Protein AF-0000000078963665 (afdb_homodimer)

Organism: Drosophila grimshawi (NCBI:txid7222)

Sequence (602 aa):
MTLGHDATGYVDRVGSSVHHLHVGDRVVMESALSCGICDYCKRGLYNICADLIYNGFLASYQTHPADLCHRLPDSIGMDEGTLAQTLAMGCQACFKADISPTSNVLIIGTTPTAVSAAMCAMAIGAKKVTIAGTMESALEMIDRELGYHTIHYDANALFGEVLEAVYCKFQEWPNCAINCAITPMTMNLAVMALQPCSVCVLAECESECASFNALDILMKNIRLVPSFRSANMYPTALQLMKSGRAPMHKFIGQVFAWGNVEEAFQCALHESNVGLRKVIVNGKSSNIGLQARKRSHRFQDMTLGHDATGYVDRVGSSVHHLHVGDRVVMESALSCGICDYCKRGLYNICADLIYNGFLASYQTHPADLCHRLPDSIGMDEGTLAQTLAMGCQACFKADISPTSNVLIIGTTPTAVSAAMCAMAIGAKKVTIAGTMESALEMIDRELGYHTIHYDANALFGEVLEAVYCKFQEWPNCAINCAITPMTMNLAVMALQPCSVCVLAECESECASFNALDILMKNIRLVPSFRSANMYPTALQLMKSGRAPMHKFIGQVFAWGNVEEAFQCALHESNVGLRKVIVNGKSSNIGLQARKRSHRFQD

pLDDT: mean 87.05, std 15.95, range [20.86, 98.88]

Solvent-accessible surface area (backbone atoms only — not comparable to full-atom values): 31226 Å² total; per-residue (Å²): 125,58,62,50,74,48,42,50,35,31,30,62,39,68,31,93,84,49,79,92,66,53,71,66,39,46,28,30,44,62,39,68,40,48,70,66,70,49,73,42,29,68,70,58,38,37,54,66,34,90,63,54,42,75,60,46,56,80,48,52,63,42,78,42,45,46,92,43,44,40,75,53,55,90,88,52,51,63,76,44,43,33,49,33,60,45,30,10,35,8,38,42,38,34,60,75,56,62,69,36,56,82,29,27,35,41,29,33,29,73,35,50,45,31,53,25,24,49,34,42,38,54,65,69,38,32,62,41,62,36,37,29,33,59,55,58,71,46,48,50,48,43,32,71,76,68,66,49,48,66,43,79,45,57,91,81,50,56,67,69,58,55,51,48,51,51,32,66,72,63,74,42,62,28,49,31,30,39,32,36,38,30,26,42,67,49,42,39,47,50,60,71,46,36,37,68,66,19,41,35,24,41,54,34,68,72,34,56,59,28,33,37,54,40,57,58,36,28,72,32,31,38,31,38,36,42,34,49,67,52,53,92,25,54,68,58,27,50,49,34,41,72,74,56,57,35,67,56,62,78,36,56,46,57,74,30,50,48,92,37,48,66,59,43,51,53,45,41,62,57,38,62,75,62,49,56,45,47,66,42,68,49,56,68,78,28,33,26,33,30,34,62,73,72,68,79,64,78,71,68,124,126,59,61,50,73,49,43,48,35,31,31,61,39,66,32,92,86,48,78,91,65,52,69,64,40,45,28,30,44,60,38,68,40,47,70,68,70,48,74,42,30,69,70,58,38,37,52,64,33,91,63,54,42,76,58,46,56,81,46,53,64,44,78,41,43,46,91,44,46,40,75,53,55,88,90,52,50,64,76,45,42,34,47,34,60,45,32,9,35,8,38,42,37,34,59,74,56,62,69,36,56,82,29,28,36,40,30,33,28,74,36,51,45,30,53,24,23,50,34,41,38,54,64,68,39,33,63,42,62,35,37,30,31,59,56,58,71,46,47,50,47,44,30,72,77,68,65,49,50,67,44,78,45,58,92,80,51,57,68,70,57,53,52,46,52,50,32,65,74,63,75,43,61,27,50,30,31,40,33,34,40,31,27,41,66,50,42,38,47,50,60,70,44,34,38,68,64,19,41,37,25,40,54,33,70,72,35,56,59,27,32,39,52,41,58,58,35,29,71,31,32,38,30,39,37,42,33,49,66,50,51,90,26,52,69,58,27,50,49,33,41,72,72,56,58,35,65,57,64,79,35,55,45,60,74,30,52,48,93,38,48,67,58,42,51,52,45,42,62,57,38,64,76,63,50,55,46,45,66,42,67,48,57,67,78,29,34,27,34,30,33,63,71,73,69,78,62,77,70,67,126

Secondary structure (DSSP, 8-state):
--S-S-EEEEEEEE-TT--S--TT-EEEE-SEEP-SSSHHHHTT-GGG-TT-EE----SSEEEEEGGGEEEPPTTS-HHHHTTHHHHHHHHHHHHHTT--TT-E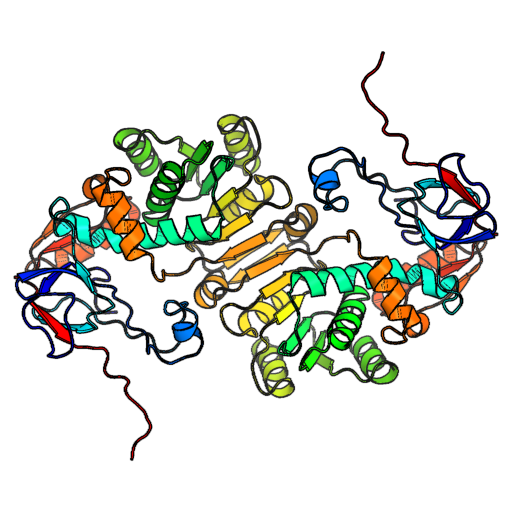EEEES-SHHHHHHHHHHHHHT-SEEEEEES-HHHHHHHHHHH--EEEE--TT--HHHHHHHHHHHHSS--SEEEESSB-HHHHHHHHHHSPTT-EEEE--BSSSEEEEEHHHHHHHT-EEEE--S-SS-HHHHHHHHHHTSS-GGGGEEEEEEGGGHHHHHHHHHHHHTT-SPEEEEE-S--EEEEE----------/--S-S-EEEEEEEE-TT--S--TT-EEEE-SEEP-SSSHHHHTT-GGG-TT-EE----SSEEEEEGGGEEEPPTTS-HHHHTTHHHHHHHHHHHHHTT--TT-EEEEES-SHHHHHHHHHHHHHT-SEEEEEES-HHHHHHHHHHH--EEEE--TT--HHHHHHHHHHHHSS--SEEEESSB-HHHHHHHHHHSPTT-EEEE--BSSSEEEEEHHHHHHHT-EEEE--S-SS-HHHHHHHHHHTSS-GGGGEEEEEEGGGHHHHHHHHHHHTTT-SPEEEEE-S--EEEEE----------

Nearest PDB structures (foldseek):
  1e3j-assembly1_A  TM=9.288E-01  e=1.063E-22  Bemisia argentifolii
  1pl6-assembly1_A  TM=9.009E-01  e=4.079E-22  Homo sapiens
  3qe3-assembly1_A  TM=8.975E-01  e=2.000E-21  Ovis aries
  3m6i-assembly1_A  TM=8.931E-01  e=2.170E-20  Neurospora crassa
  6ie0-assembly2_D  TM=8.343E-01  e=9.814E-18  Bacillus subtilis subsp. subtilis str. 168

Foldseek 3Di:
DQPQQKFKFFACAEDPPDDPDDGGFIKIFHFWDFLCPDPCNVVLNSLPHPPTDGDRLLDLEAEDAPVRIGGFDPVADRLLLRCLQLLLLLLQLCVQQVAALAFAEEEEDLALSSLSVQLNSVVRNHVAYEYEYAAPVAQVLCCVVPVHHYHHDHPPDDLVVSLVSCCVVVVAATQEYEYAEAAQSVVASRLVRHAAPGEYEDRHYNDPDYDYDPVSCVVSVYHYHYRDGHGPRSVVSSVCCVVVSDVSVSQADAEAESVCVVVQVVCCVVCVVPYSHHYHYDYDRSHYHHYHSPSPPVPPD/DQPQQKFKFFACAEDPPDDPDDGGFIKIFHFWDFLCPDPCNVVLNSVPHPPTDGDRLLDLEAEDAPVRIGGFDPVADRLLLRCLQLLLLLLQLCVQQVAALAFAEEEEDLALSSLSVQLNSVVRNHVAYEYEYAAPQAQVLCCVVPVHHYHHDHPPDDLVVSLVSCCVVVVAATQEYEYAEAAQSVVQSRLVRHAAPGEYEDRHYNDPDYDYDPVSCVVSVYHYHYRYGHGPRSVVSSVCCVVVSDVSVSQADAEAESVCVVVQVVCCVVCVVPYSHHYHYDYDRSHYHHYHSPSPPVPPD

Radius of gyration: 28.12 Å; Cα contacts (8 Å, |Δi|>4): 1357; chains: 2; bounding box: 80×81×65 Å

InterPro domains:
  IPR011032 GroES-like superfamily [SSF50129] (1-109)
  IPR013154 Alcohol dehydrogenase-like, N-terminal [PF08240] (1-74)
  IPR036291 NAD(P)-binding domain superfamily [SSF51735] (82-245)

Structure (mmCIF, N/CA/C/O backbone):
data_AF-0000000078963665-model_v1
#
loop_
_entity.id
_entity.type
_entity.pdbx_description
1 polymer GH17060
#
loop_
_atom_site.group_PDB
_atom_site.id
_atom_site.type_symbol
_atom_site.label_atom_id
_atom_site.label_alt_id
_atom_site.label_comp_id
_atom_site.label_asym_id
_atom_site.label_entity_id
_atom_site.label_seq_id
_atom_site.pdbx_PDB_ins_code
_atom_site.Cartn_x
_atom_site.Cartn_y
_atom_site.Cartn_z
_atom_site.occupancy
_atom_site.B_iso_or_equiv
_atom_site.auth_seq_id
_atom_site.auth_comp_id
_atom_site.auth_asym_id
_atom_site.auth_atom_id
_atom_site.pdbx_PDB_model_num
ATOM 1 N N . MET A 1 1 ? -19.516 23.797 3.137 1 29.23 1 MET A N 1
ATOM 2 C CA . MET A 1 1 ? -18.359 23.516 3.971 1 29.23 1 MET A CA 1
ATOM 3 C C . MET A 1 1 ? -18.062 24.672 4.918 1 29.23 1 MET A C 1
ATOM 5 O O . MET A 1 1 ? -18 25.828 4.492 1 29.23 1 MET A O 1
ATOM 9 N N . THR A 1 2 ? -18.719 24.641 6.004 1 37.62 2 THR A N 1
ATOM 10 C CA . THR A 1 2 ? -18.438 25.734 6.922 1 37.62 2 THR A CA 1
ATOM 11 C C . THR A 1 2 ? -16.938 26 7.008 1 37.62 2 THR A C 1
ATOM 13 O O . THR A 1 2 ? -16.141 25.078 7.152 1 37.62 2 THR A O 1
ATOM 16 N N . LEU A 1 3 ? -16.625 27.094 6.574 1 47.25 3 LEU A N 1
ATOM 17 C CA . LEU A 1 3 ? -15.273 27.672 6.535 1 47.25 3 LEU A CA 1
ATOM 18 C C . LEU A 1 3 ? -14.641 27.656 7.922 1 47.25 3 LEU A C 1
ATOM 20 O O . LEU A 1 3 ? -15.328 27.828 8.93 1 47.25 3 LEU A O 1
ATOM 24 N N . GLY A 1 4 ? -13.469 27.156 8.133 1 56.97 4 GLY A N 1
ATOM 25 C CA . GLY A 1 4 ? -12.68 27.078 9.359 1 56.97 4 GLY A CA 1
ATOM 26 C C . GLY A 1 4 ? -12.523 25.672 9.883 1 56.97 4 GLY A C 1
ATOM 27 O O . GLY A 1 4 ? -13.312 25.219 10.719 1 56.97 4 GLY A O 1
ATOM 28 N N . HIS A 1 5 ? -11.656 24.938 9.305 1 63.12 5 HIS A N 1
ATOM 29 C CA . HIS A 1 5 ? -11.547 23.516 9.594 1 63.12 5 HIS A CA 1
ATOM 30 C C . HIS A 1 5 ? -10.742 23.266 10.867 1 63.12 5 HIS A C 1
ATOM 32 O O . HIS A 1 5 ? -10.797 22.172 11.445 1 63.12 5 HIS A O 1
ATOM 38 N N . ASP A 1 6 ? -10.211 24.328 11.391 1 77.94 6 ASP A N 1
ATOM 39 C CA . ASP A 1 6 ? -9.43 24.156 12.609 1 77.94 6 ASP A CA 1
ATOM 40 C C . ASP A 1 6 ? -9.672 25.297 13.594 1 77.94 6 ASP A C 1
ATOM 42 O O . ASP A 1 6 ? -9.672 26.469 13.203 1 77.94 6 ASP A O 1
ATOM 46 N N . ALA A 1 7 ? -9.938 24.953 14.844 1 84 7 ALA A N 1
ATOM 47 C CA . ALA A 1 7 ? -10.312 26.047 15.75 1 84 7 ALA A CA 1
ATOM 48 C C . ALA A 1 7 ? -9.805 25.766 17.172 1 84 7 ALA A C 1
ATOM 50 O O . ALA A 1 7 ? -9.688 24.609 17.578 1 84 7 ALA A O 1
ATOM 51 N N . THR A 1 8 ? -9.477 26.828 17.766 1 89.62 8 THR A N 1
ATOM 52 C CA . THR A 1 8 ? -9.203 26.844 19.203 1 89.62 8 THR A CA 1
ATOM 53 C C . THR A 1 8 ? -10.242 27.688 19.938 1 89.62 8 THR A C 1
ATOM 55 O O . THR A 1 8 ? -10.938 28.5 19.312 1 89.62 8 THR A O 1
ATOM 58 N N . GLY A 1 9 ? -10.414 27.422 21.219 1 87.38 9 GLY A N 1
ATOM 59 C CA . GLY A 1 9 ? -11.375 28.172 22 1 87.38 9 GLY A CA 1
ATOM 60 C C . GLY A 1 9 ? -11.227 27.938 23.5 1 87.38 9 GLY A C 1
ATOM 61 O O . GLY A 1 9 ? -10.352 27.188 23.938 1 87.38 9 GLY A O 1
ATOM 62 N N . TYR A 1 10 ? -12.125 28.688 24.188 1 89.69 10 TYR A N 1
ATOM 63 C CA . TYR A 1 10 ? -12.211 28.516 25.641 1 89.69 10 TYR A CA 1
ATOM 64 C C . TYR A 1 10 ? -13.438 27.688 26.016 1 89.69 10 TYR A C 1
ATOM 66 O O . TYR A 1 10 ? -14.516 27.875 25.453 1 89.69 10 TYR A O 1
ATOM 74 N N . VAL A 1 11 ? -13.188 26.812 26.938 1 90.19 11 VAL A N 1
ATOM 75 C CA . VAL A 1 11 ? -14.32 26.047 27.469 1 90.19 11 VAL A CA 1
ATOM 76 C C . VAL A 1 11 ? -15.234 26.984 28.266 1 90.19 11 VAL A C 1
ATOM 78 O O . VAL A 1 11 ? -14.789 27.641 29.203 1 90.19 11 VAL A O 1
ATOM 81 N N . ASP A 1 12 ? -16.438 26.953 27.859 1 89.75 12 ASP A N 1
ATOM 82 C CA . ASP A 1 12 ? -17.422 27.828 28.516 1 89.75 12 ASP A CA 1
ATOM 83 C C . ASP A 1 12 ? -18.297 27.031 29.469 1 89.75 12 ASP A C 1
ATOM 85 O O . ASP A 1 12 ? -18.719 27.547 30.516 1 89.75 12 ASP A O 1
ATOM 89 N N . ARG A 1 13 ? -18.688 25.828 29.062 1 90 13 ARG A N 1
ATOM 90 C CA . ARG A 1 13 ? -19.516 24.922 29.844 1 90 13 ARG A CA 1
ATOM 91 C C . ARG A 1 13 ? -19.094 23.469 29.641 1 90 13 ARG A C 1
ATOM 93 O O . ARG A 1 13 ? -18.609 23.109 28.562 1 90 13 ARG A O 1
ATOM 100 N N . VAL A 1 14 ? -19.281 22.75 30.766 1 90 14 VAL A N 1
ATOM 101 C CA . VAL A 1 14 ? -18.922 21.328 30.688 1 90 14 VAL A CA 1
ATOM 102 C C . VAL A 1 14 ? -20.109 20.469 31.125 1 90 14 VAL A C 1
ATOM 104 O O . VAL A 1 14 ? -20.828 20.812 32.062 1 90 14 VAL A O 1
ATOM 107 N N . GLY A 1 15 ? -20.344 19.438 30.328 1 87.62 15 GLY A N 1
ATOM 108 C CA . GLY A 1 15 ? -21.359 18.484 30.75 1 87.62 15 GLY A CA 1
ATOM 109 C C . GLY A 1 15 ? -21.016 17.797 32.062 1 87.62 15 GLY A C 1
ATOM 110 O O . GLY A 1 15 ? -19.844 17.703 32.438 1 87.62 15 GLY A O 1
ATOM 111 N N . SER A 1 16 ? -22 17.219 32.688 1 88.31 16 SER A N 1
ATOM 112 C CA . SER A 1 16 ? -21.844 16.641 34.031 1 88.31 16 SER A CA 1
ATOM 113 C C . SER A 1 16 ? -20.922 15.43 34 1 88.31 16 SER A C 1
ATOM 115 O O . SER A 1 16 ? -20.281 15.102 35 1 88.31 16 SER A O 1
ATOM 117 N N . SER A 1 17 ? -20.781 14.797 32.875 1 88.31 17 SER A N 1
ATOM 118 C CA . SER A 1 17 ? -19.984 13.578 32.812 1 88.31 17 SER A CA 1
ATOM 119 C C . SER A 1 17 ? -18.562 13.867 32.312 1 88.31 17 SER A C 1
ATOM 121 O O . SER A 1 17 ? -17.766 12.953 32.125 1 88.31 17 SER A O 1
ATOM 123 N N . VAL A 1 18 ? -18.297 15.086 32.062 1 89.38 18 VAL A N 1
ATOM 124 C CA . VAL A 1 18 ? -16.969 15.484 31.578 1 89.38 18 VAL A CA 1
ATOM 125 C C . VAL A 1 18 ? -16.094 15.883 32.75 1 89.38 18 VAL A C 1
ATOM 127 O O . VAL A 1 18 ? -16.422 16.812 33.5 1 89.38 18 VAL A O 1
ATOM 130 N N . HIS A 1 19 ? -14.938 15.195 32.938 1 90 19 HIS A N 1
ATOM 131 C CA . HIS A 1 19 ? -14.117 15.43 34.125 1 90 19 HIS A CA 1
ATOM 132 C C . HIS A 1 19 ? -12.695 15.82 33.75 1 90 19 HIS A C 1
ATOM 134 O O . HIS A 1 19 ? -11.93 16.297 34.594 1 90 19 HIS A O 1
ATOM 140 N N . HIS A 1 20 ? -12.297 15.727 32.531 1 90.44 20 HIS A N 1
ATOM 141 C CA . HIS A 1 20 ? -10.906 15.945 32.156 1 90.44 20 HIS A CA 1
ATOM 142 C C . HIS A 1 20 ? -10.695 17.359 31.609 1 90.44 20 HIS A C 1
ATOM 144 O O . HIS A 1 20 ? -9.562 17.766 31.344 1 90.44 20 HIS A O 1
ATOM 150 N N . LEU A 1 21 ? -11.781 18.109 31.422 1 93.75 21 LEU A N 1
ATOM 151 C CA . LEU A 1 21 ? -11.734 19.516 31.016 1 93.75 21 LEU A CA 1
ATOM 152 C C . LEU A 1 21 ? -12.547 20.391 31.953 1 93.75 21 LEU A C 1
ATOM 154 O O . LEU A 1 21 ? -13.539 19.938 32.531 1 93.75 21 LEU A O 1
ATOM 158 N N . HIS A 1 22 ? -12.109 21.625 32.062 1 93 22 HIS A N 1
ATOM 159 C CA . HIS A 1 22 ? -12.758 22.578 32.969 1 93 22 HIS A CA 1
ATOM 160 C C . HIS A 1 22 ? -13.047 23.906 32.281 1 93 22 HIS A C 1
ATOM 162 O O . HIS A 1 22 ? -12.398 24.234 31.281 1 93 22 HIS A O 1
ATOM 168 N N . VAL A 1 23 ? -14.008 24.609 32.875 1 92.5 23 VAL A N 1
ATOM 169 C CA . VAL A 1 23 ? -14.336 25.938 32.375 1 92.5 23 VAL A CA 1
ATOM 170 C C . VAL A 1 23 ? -13.094 26.828 32.406 1 92.5 23 VAL A C 1
ATOM 172 O O . VAL A 1 23 ? -12.367 26.844 33.406 1 92.5 23 VAL A O 1
ATOM 175 N N . GLY A 1 24 ? -12.836 27.469 31.25 1 92.38 24 GLY A N 1
ATOM 176 C CA . GLY A 1 24 ? -11.68 28.344 31.172 1 92.38 24 GLY A CA 1
ATOM 177 C C . GLY A 1 24 ? -10.508 27.703 30.438 1 92.38 24 GLY A C 1
ATOM 178 O O . GLY A 1 24 ? -9.578 28.391 30.016 1 92.38 24 GLY A O 1
ATOM 179 N N . ASP A 1 25 ? -10.562 26.391 30.375 1 93.75 25 ASP A N 1
ATOM 180 C CA . ASP A 1 25 ? -9.492 25.719 29.656 1 93.75 25 ASP A CA 1
ATOM 181 C C . ASP A 1 25 ? -9.414 26.188 28.203 1 93.75 25 ASP A C 1
ATOM 183 O O . ASP A 1 25 ? -10.445 26.391 27.547 1 93.75 25 ASP A O 1
ATOM 187 N N . ARG A 1 26 ? -8.18 26.422 27.703 1 93.56 26 ARG A N 1
ATOM 188 C CA . ARG A 1 26 ? -7.941 26.609 26.281 1 93.56 26 ARG A CA 1
ATOM 189 C C . ARG A 1 26 ? -7.844 25.266 25.562 1 93.56 26 ARG A C 1
ATOM 191 O O . ARG A 1 26 ? -7.094 24.391 25.984 1 93.56 26 ARG A O 1
ATOM 198 N N . VAL A 1 27 ? -8.633 25.109 24.469 1 94 27 VAL A N 1
ATOM 199 C CA . VAL A 1 27 ? -8.641 23.797 23.812 1 94 27 VAL A CA 1
ATOM 200 C C . VAL A 1 27 ? -8.555 23.984 22.297 1 94 27 VAL A C 1
ATOM 202 O O . VAL A 1 27 ? -8.898 25.047 21.781 1 94 27 VAL A O 1
ATOM 205 N N . VAL A 1 28 ? -7.969 23.016 21.641 1 93.25 28 VAL A N 1
ATOM 206 C CA . VAL A 1 28 ? -8.117 22.828 20.203 1 93.25 28 VAL A CA 1
ATOM 207 C C . VAL A 1 28 ? -9.094 21.688 19.922 1 93.25 28 VAL A C 1
ATOM 209 O O . VAL A 1 28 ? -9.094 20.672 20.625 1 93.25 28 VAL A O 1
ATOM 212 N N . MET A 1 29 ? -9.938 21.859 18.922 1 90.38 29 MET A N 1
ATOM 213 C CA . MET A 1 29 ? -11.008 20.906 18.641 1 90.38 29 MET A CA 1
ATOM 214 C C . MET A 1 29 ? -10.742 20.156 17.344 1 90.38 29 MET A C 1
ATOM 216 O O . MET A 1 29 ? -10.289 20.75 16.359 1 90.38 29 MET A O 1
ATOM 220 N N . GLU A 1 30 ? -10.961 18.844 17.422 1 90.38 30 GLU A N 1
ATOM 221 C CA . GLU A 1 30 ? -11.031 18.109 16.156 1 90.38 30 GLU A CA 1
ATOM 222 C C . GLU A 1 30 ? -12.32 18.438 15.406 1 90.38 30 GLU A C 1
ATOM 224 O O . GLU A 1 30 ? -13.414 18.391 15.977 1 90.38 30 GLU A O 1
ATOM 229 N N . SER A 1 31 ? -12.234 18.719 14.203 1 83.69 31 SER A N 1
ATOM 230 C CA . SER A 1 31 ? -13.359 19.25 13.445 1 83.69 31 SER A CA 1
ATOM 231 C C . SER A 1 31 ? -14.297 18.141 12.984 1 83.69 31 SER A C 1
ATOM 233 O O . SER A 1 31 ? -15.492 18.375 12.781 1 83.69 31 SER A O 1
ATOM 235 N N . ALA A 1 32 ? -13.766 16.969 12.734 1 85.44 32 ALA A N 1
ATOM 236 C CA . ALA A 1 32 ? -14.586 15.875 12.242 1 85.44 32 ALA A CA 1
ATOM 237 C C . ALA A 1 32 ? -15.156 15.055 13.398 1 85.44 32 ALA A C 1
ATOM 239 O O . ALA A 1 32 ? -14.406 14.469 14.18 1 85.44 32 ALA A O 1
ATOM 240 N N . LEU A 1 33 ? -16.484 15.094 13.438 1 86.94 33 LEU A N 1
ATOM 241 C CA . LEU A 1 33 ? -17.156 14.344 14.492 1 86.94 33 LEU A CA 1
ATOM 242 C C . LEU A 1 33 ? -17.516 12.945 14.008 1 86.94 33 LEU A C 1
ATOM 244 O O . LEU A 1 33 ? -18.312 12.789 13.078 1 86.94 33 LEU A O 1
ATOM 248 N N . SER A 1 34 ? -16.953 11.969 14.633 1 90.25 34 SER A N 1
ATOM 249 C CA . SER A 1 34 ? -17.25 10.578 14.305 1 90.25 34 SER A CA 1
ATOM 250 C C . SER A 1 34 ? -18.375 10.031 15.172 1 90.25 34 SER A C 1
ATOM 252 O O . SER A 1 34 ? -18.703 10.609 16.219 1 90.25 34 SER A O 1
ATOM 254 N N . CYS A 1 35 ? -19 8.898 14.828 1 89.12 35 CYS A N 1
ATOM 255 C CA . CYS A 1 35 ? -20.156 8.352 15.531 1 89.12 35 CYS A CA 1
ATOM 256 C C . CYS A 1 35 ? -19.734 7.668 16.828 1 89.12 35 CYS A C 1
ATOM 258 O O . CYS A 1 35 ? -20.531 7.539 17.75 1 89.12 35 CYS A O 1
ATOM 260 N N . GLY A 1 36 ? -18.594 7.188 16.844 1 89.62 36 GLY A N 1
ATOM 261 C CA . GLY A 1 36 ? -18.047 6.578 18.031 1 89.62 36 GLY A CA 1
ATOM 262 C C . GLY A 1 36 ? -18.469 5.133 18.219 1 89.62 36 GLY A C 1
ATOM 263 O O . GLY A 1 36 ? -17.969 4.441 19.109 1 89.62 36 GLY A O 1
ATOM 264 N N . ILE A 1 37 ? -19.359 4.629 17.328 1 89.25 37 ILE A N 1
ATOM 265 C CA . ILE A 1 37 ? -19.938 3.326 17.641 1 89.25 37 ILE A CA 1
ATOM 266 C C . ILE A 1 37 ? -19.734 2.383 16.453 1 89.25 37 ILE A C 1
ATOM 268 O O . ILE A 1 37 ? -19.953 1.173 16.578 1 89.25 37 ILE A O 1
ATOM 272 N N . CYS A 1 38 ? -19.406 2.863 15.383 1 91.75 38 CYS A N 1
ATOM 273 C CA . CYS A 1 38 ? -19.219 1.984 14.234 1 91.75 38 CYS A CA 1
ATOM 274 C C . CYS A 1 38 ? -17.938 1.176 14.352 1 91.75 38 CYS A C 1
ATOM 276 O O . CYS A 1 38 ? -17.141 1.41 15.258 1 91.75 38 CYS A O 1
ATOM 278 N N . ASP A 1 39 ? -17.719 0.215 13.469 1 91.25 39 ASP A N 1
ATOM 279 C CA . ASP A 1 39 ? -16.562 -0.68 13.516 1 91.25 39 ASP A CA 1
ATOM 280 C C . ASP A 1 39 ? -15.25 0.101 13.406 1 91.25 39 ASP A C 1
ATOM 282 O O . ASP A 1 39 ? -14.281 -0.194 14.109 1 91.25 39 ASP A O 1
ATOM 286 N N . TYR A 1 40 ? -15.211 1.067 12.594 1 93.12 40 TYR A N 1
ATOM 287 C CA . TYR A 1 40 ? -14 1.858 12.398 1 93.12 40 TYR A CA 1
ATOM 288 C C . TYR A 1 40 ? -13.672 2.67 13.648 1 93.12 40 TYR A C 1
ATOM 290 O O . TYR A 1 40 ? -12.523 2.721 14.078 1 93.12 40 TYR A O 1
ATOM 298 N N . CYS A 1 41 ? -14.656 3.289 14.18 1 91.88 41 CYS A N 1
ATOM 299 C CA . CYS A 1 41 ? -14.461 4.055 15.406 1 91.88 41 CYS A CA 1
ATOM 300 C C . CYS A 1 41 ? -13.969 3.158 16.531 1 91.88 41 CYS A C 1
ATOM 302 O O . CYS A 1 41 ? -13.047 3.527 17.266 1 91.88 41 CYS A O 1
ATOM 304 N N . LYS A 1 42 ? -14.523 2.018 16.609 1 90.5 42 LYS A N 1
ATOM 305 C CA . LYS A 1 42 ? -14.156 1.096 17.688 1 90.5 42 LYS A CA 1
ATOM 306 C C . LYS A 1 42 ? -12.727 0.598 17.516 1 90.5 42 LYS A C 1
ATOM 308 O O . LYS A 1 42 ? -12.078 0.206 18.484 1 90.5 42 LYS A O 1
ATOM 313 N N . ARG A 1 43 ? -12.234 0.66 16.297 1 91.12 43 ARG A N 1
ATOM 314 C CA . ARG A 1 43 ? -10.875 0.22 16.016 1 91.12 43 ARG A CA 1
ATOM 315 C C . ARG A 1 43 ? -9.891 1.385 16.094 1 91.12 43 ARG A C 1
ATOM 317 O O . ARG A 1 43 ? -8.711 1.228 15.805 1 91.12 43 ARG A O 1
ATOM 324 N N . GLY A 1 44 ? -10.391 2.518 16.469 1 92.69 44 GLY A N 1
ATOM 325 C CA . GLY A 1 44 ? -9.539 3.693 16.594 1 92.69 44 GLY A CA 1
ATOM 326 C C . GLY A 1 44 ? -9.336 4.418 15.273 1 92.69 44 GLY A C 1
ATOM 327 O O . GLY A 1 44 ? -8.516 5.332 15.18 1 92.69 44 GLY A O 1
ATOM 328 N N . LEU A 1 45 ? -10.07 3.939 14.234 1 94.25 45 LEU A N 1
ATOM 329 C CA . LEU A 1 45 ? -10 4.547 12.914 1 94.25 45 LEU A CA 1
ATOM 330 C C . LEU A 1 45 ? -11.18 5.48 12.672 1 94.25 45 LEU A C 1
ATOM 332 O O . LEU A 1 45 ? -11.867 5.371 11.656 1 94.25 45 LEU A O 1
ATOM 336 N N . TYR A 1 46 ? -11.422 6.414 13.641 1 93 46 TYR A N 1
ATOM 337 C CA . TYR A 1 46 ? -12.617 7.25 13.602 1 93 46 TYR A CA 1
ATOM 338 C C . TYR A 1 46 ? -12.5 8.305 12.5 1 93 46 TYR A C 1
ATOM 340 O O . TYR A 1 46 ? -13.492 8.93 12.133 1 93 46 TYR A O 1
ATOM 348 N N . ASN A 1 47 ? -11.242 8.484 11.969 1 92.25 47 ASN A N 1
ATOM 349 C CA . ASN A 1 47 ? -11.047 9.383 10.836 1 92.25 47 ASN A CA 1
ATOM 350 C C . ASN A 1 47 ? -11.688 8.844 9.562 1 92.25 47 ASN A C 1
ATOM 352 O O . ASN A 1 47 ? -11.859 9.578 8.594 1 92.25 47 ASN A O 1
ATOM 356 N N . ILE A 1 48 ? -11.992 7.574 9.562 1 93 48 ILE A N 1
ATOM 357 C CA . ILE A 1 48 ? -12.562 6.957 8.367 1 93 48 ILE A CA 1
ATOM 358 C C . ILE A 1 48 ? -14.039 6.656 8.602 1 93 48 ILE A C 1
ATOM 360 O O . ILE A 1 48 ? -14.672 5.957 7.809 1 93 48 ILE A O 1
ATOM 364 N N . CYS A 1 49 ? -14.672 7.184 9.68 1 92.94 49 CYS A N 1
ATOM 365 C CA . CYS A 1 49 ? -16.094 7.008 9.977 1 92.94 49 CYS A CA 1
ATOM 366 C C . CYS A 1 49 ? -16.953 7.523 8.836 1 92.94 49 CYS A C 1
ATOM 368 O O . CYS A 1 49 ? -16.719 8.609 8.305 1 92.94 49 CYS A O 1
ATOM 370 N N . ALA A 1 50 ? -17.906 6.711 8.43 1 88.88 50 ALA A N 1
ATOM 371 C CA . ALA A 1 50 ? -18.781 7.082 7.316 1 88.88 50 ALA A CA 1
ATOM 372 C C . ALA A 1 50 ? -19.734 8.203 7.719 1 88.88 50 ALA A C 1
ATOM 374 O O . ALA A 1 50 ? -20.266 8.914 6.863 1 88.88 50 ALA A O 1
ATOM 375 N N . ASP A 1 51 ? -19.922 8.453 8.953 1 87.62 51 ASP A N 1
ATOM 376 C CA . ASP A 1 51 ? -20.906 9.414 9.445 1 87.62 51 ASP A CA 1
ATOM 377 C C . ASP A 1 51 ? -20.219 10.656 10.023 1 87.62 51 ASP A C 1
ATOM 379 O O . ASP A 1 51 ? -20.703 11.234 11 1 87.62 51 ASP A O 1
ATOM 383 N N . LEU A 1 52 ? -19.141 10.93 9.438 1 87 52 LEU A N 1
ATOM 384 C CA . LEU A 1 52 ? -18.453 12.117 9.938 1 87 52 LEU A CA 1
ATOM 385 C C . LEU A 1 52 ? -19.312 13.367 9.734 1 87 52 LEU A C 1
ATOM 387 O O . LEU A 1 52 ? -19.891 13.555 8.664 1 87 52 LEU A O 1
ATOM 391 N N . ILE A 1 53 ? -19.406 14.148 10.773 1 78.44 53 ILE A N 1
ATOM 392 C CA . ILE A 1 53 ? -20.078 15.445 10.711 1 78.44 53 ILE A CA 1
ATOM 393 C C . ILE A 1 53 ? -19.062 16.562 10.938 1 78.44 53 ILE A C 1
ATOM 395 O O . ILE A 1 53 ? -18.219 16.484 11.836 1 78.44 53 ILE A O 1
ATOM 399 N N . TYR A 1 54 ? -19.141 17.438 9.977 1 74.38 54 TYR A N 1
ATOM 400 C CA . TYR A 1 54 ? -18.25 18.578 10.117 1 74.38 54 TYR A CA 1
ATOM 401 C C . TYR A 1 54 ? -19 19.812 10.609 1 74.38 54 TYR A C 1
ATOM 403 O O . TYR A 1 54 ? -20 20.219 10 1 74.38 54 TYR A O 1
ATOM 411 N N . ASN A 1 55 ? -18.562 20.172 11.812 1 65 55 ASN A N 1
ATOM 412 C CA . ASN A 1 55 ? -19.109 21.438 12.312 1 65 55 ASN A CA 1
ATOM 413 C C . ASN A 1 55 ? -18.219 22.609 11.953 1 65 55 ASN A C 1
ATOM 415 O O . ASN A 1 55 ? -16.984 22.531 12.07 1 65 55 ASN A O 1
ATOM 419 N N . GLY A 1 56 ? -18.688 23.5 11.125 1 65.31 56 GLY A N 1
ATOM 420 C CA . GLY A 1 56 ? -17.922 24.719 10.922 1 65.31 56 GLY A CA 1
ATOM 421 C C . GLY A 1 56 ? -17.734 25.516 12.195 1 65.31 56 GLY A C 1
ATOM 422 O O . GLY A 1 56 ? -18.562 25.438 13.109 1 65.31 56 GLY A O 1
ATOM 423 N N . PHE A 1 57 ? -16.578 26.109 12.383 1 62.72 57 PHE A N 1
ATOM 424 C CA . PHE A 1 57 ? -16.234 26.781 13.633 1 62.72 57 PHE A CA 1
ATOM 425 C C . PHE A 1 57 ? -16.406 28.281 13.508 1 62.72 57 PHE A C 1
ATOM 427 O O . PHE A 1 57 ? -15.961 29.047 14.367 1 62.72 57 PHE A O 1
ATOM 434 N N . LEU A 1 58 ? -17.078 28.672 12.555 1 64.19 58 LEU A N 1
ATOM 435 C CA . LEU A 1 58 ? -17.219 30.109 12.422 1 64.19 58 LEU A CA 1
ATOM 436 C C . LEU A 1 58 ? -18.391 30.625 13.25 1 64.19 58 LEU A C 1
ATOM 438 O O . LEU A 1 58 ? -19.328 31.219 12.719 1 64.19 58 LEU A O 1
ATOM 442 N N . ALA A 1 59 ? -18.516 30.109 14.422 1 66.5 59 ALA A N 1
ATOM 443 C CA . ALA A 1 59 ? -19.547 30.531 15.359 1 66.5 59 ALA A CA 1
ATOM 444 C C . ALA A 1 59 ? -18.938 30.922 16.703 1 66.5 59 ALA A C 1
ATOM 446 O O . ALA A 1 59 ? -17.844 30.453 17.047 1 66.5 59 ALA A O 1
ATOM 447 N N . SER A 1 60 ? -19.609 31.812 17.391 1 68.12 60 SER A N 1
ATOM 448 C CA . SER A 1 60 ? -19.141 32.25 18.688 1 68.12 60 SER A CA 1
ATOM 449 C C . SER A 1 60 ? -19.266 31.172 19.734 1 68.12 60 SER A C 1
ATOM 451 O O . SER A 1 60 ? -18.516 31.125 20.703 1 68.12 60 SER A O 1
ATOM 453 N N . TYR A 1 61 ? -20.281 30.328 19.547 1 73.94 61 TYR A N 1
ATOM 454 C CA . TYR A 1 61 ? -20.484 29.234 20.469 1 73.94 61 TYR A CA 1
ATOM 455 C C . TYR A 1 61 ? -20.719 27.922 19.734 1 73.94 61 TYR A C 1
ATOM 457 O O . TYR A 1 61 ? -21.422 27.906 18.703 1 73.94 61 TYR A O 1
ATOM 465 N N . GLN A 1 62 ? -19.984 26.938 20.266 1 79.25 62 GLN A N 1
ATOM 466 C CA . GLN A 1 62 ? -20.172 25.609 19.688 1 79.25 62 GLN A CA 1
ATOM 467 C C . GLN A 1 62 ? -20.172 24.531 20.75 1 79.25 62 GLN A C 1
ATOM 469 O O . GLN A 1 62 ? -19.422 24.609 21.719 1 79.25 62 GLN A O 1
ATOM 474 N N . THR A 1 63 ? -21.125 23.641 20.578 1 83.12 63 THR A N 1
ATOM 475 C CA . THR A 1 63 ? -21.062 22.422 21.391 1 83.12 63 THR A CA 1
ATOM 476 C C . THR A 1 63 ? -20.234 21.344 20.703 1 83.12 63 THR A C 1
ATOM 478 O O . THR A 1 63 ? -20.422 21.078 19.5 1 83.12 63 THR A O 1
ATOM 481 N N . HIS A 1 64 ? -19.312 20.844 21.438 1 87.25 64 HIS A N 1
ATOM 482 C CA . HIS A 1 64 ? -18.391 19.875 20.875 1 87.25 64 HIS A CA 1
ATOM 483 C C . HIS A 1 64 ? -18.156 18.719 21.828 1 87.25 64 HIS A C 1
ATOM 485 O O . HIS A 1 64 ? -18.141 18.906 23.047 1 87.25 64 HIS A O 1
ATOM 491 N N . PRO A 1 65 ? -18.031 17.5 21.312 1 87.31 65 PRO A N 1
ATOM 492 C CA . PRO A 1 65 ? -17.703 16.375 22.219 1 87.31 65 PRO A CA 1
ATOM 493 C C . PRO A 1 65 ? -16.375 16.594 22.953 1 87.31 65 PRO A C 1
ATOM 495 O O . PRO A 1 65 ? -15.375 16.969 22.328 1 87.31 65 PRO A O 1
ATOM 498 N N . ALA A 1 66 ? -16.375 16.281 24.266 1 90.06 66 ALA A N 1
ATOM 499 C CA . ALA A 1 66 ? -15.203 16.562 25.109 1 90.06 66 ALA A CA 1
ATOM 500 C C . ALA A 1 66 ? -14 15.734 24.672 1 90.06 66 ALA A C 1
ATOM 502 O O . ALA A 1 66 ? -12.859 16.188 24.766 1 90.06 66 ALA A O 1
ATOM 503 N N . ASP A 1 67 ? -14.219 14.539 24.172 1 89.19 67 ASP A N 1
ATOM 504 C CA . ASP A 1 67 ? -13.125 13.641 23.812 1 89.19 67 ASP A CA 1
ATOM 505 C C . ASP A 1 67 ? -12.453 14.094 22.516 1 89.19 67 ASP A C 1
ATOM 507 O O . ASP A 1 67 ? -11.375 13.602 22.172 1 89.19 67 ASP A O 1
ATOM 511 N N . LEU A 1 68 ? -13 15.086 21.859 1 91.19 68 LEU A N 1
ATOM 512 C CA . LEU A 1 68 ? -12.406 15.641 20.641 1 91.19 68 LEU A CA 1
ATOM 513 C C . LEU A 1 68 ? -11.852 17.031 20.906 1 91.19 68 LEU A C 1
ATOM 515 O O . LEU A 1 68 ? -11.562 17.781 19.953 1 91.19 68 LEU A O 1
ATOM 519 N N . CYS A 1 69 ? -11.805 17.344 22.141 1 92.31 69 CYS A N 1
ATOM 520 C CA . CYS A 1 69 ? -11.188 18.594 22.594 1 92.31 69 CYS A CA 1
ATOM 521 C C . CYS A 1 69 ? -9.906 18.328 23.359 1 92.31 69 CYS A C 1
ATOM 523 O O . CYS A 1 69 ? -9.891 17.484 24.266 1 92.31 69 CYS A O 1
ATOM 525 N N . HIS A 1 70 ? -8.906 19.031 22.938 1 95.5 70 HIS A N 1
ATOM 526 C CA . HIS A 1 70 ? -7.609 18.812 23.562 1 95.5 70 HIS A CA 1
ATOM 527 C C . HIS A 1 70 ? -7.09 20.094 24.203 1 95.5 70 HIS A C 1
ATOM 529 O O . HIS A 1 70 ? -7.016 21.141 23.547 1 95.5 70 HIS A O 1
ATOM 535 N N . ARG A 1 71 ? -6.758 19.938 25.438 1 96.06 71 ARG A N 1
ATOM 536 C CA . ARG A 1 71 ? -6.246 21.109 26.156 1 96.06 71 ARG A CA 1
ATOM 537 C C . ARG A 1 71 ? -4.934 21.594 25.547 1 96.06 71 ARG A C 1
ATOM 539 O O . ARG A 1 71 ? -4.027 20.797 25.297 1 96.06 71 ARG A O 1
ATOM 546 N N . LEU A 1 72 ? -4.84 22.859 25.312 1 96.44 72 LEU A N 1
ATOM 547 C CA . LEU A 1 72 ? -3.602 23.453 24.828 1 96.44 72 LEU A CA 1
ATOM 548 C C . LEU A 1 72 ? -2.584 23.594 25.953 1 96.44 72 LEU A C 1
ATOM 550 O O . LEU A 1 72 ? -2.918 24.062 27.047 1 96.44 72 LEU A O 1
ATOM 554 N N . PRO A 1 73 ? -1.362 23.156 25.719 1 96.38 73 PRO A N 1
ATOM 555 C CA . PRO A 1 73 ? -0.323 23.516 26.688 1 96.38 73 PRO A CA 1
ATOM 556 C C . PRO A 1 73 ? -0.212 25.016 26.906 1 96.38 73 PRO A C 1
ATOM 558 O O . PRO A 1 73 ? -0.45 25.797 26 1 96.38 73 PRO A O 1
ATOM 561 N N . ASP A 1 74 ? 0.272 25.375 28.062 1 95.38 74 ASP A N 1
ATOM 562 C CA . ASP A 1 74 ? 0.357 26.781 28.422 1 95.38 74 ASP A CA 1
ATOM 563 C C . ASP A 1 74 ? 1.313 27.531 27.5 1 95.38 74 ASP A C 1
ATOM 565 O O . ASP A 1 74 ? 1.126 28.719 27.234 1 95.38 74 ASP A O 1
ATOM 569 N N . SER A 1 75 ? 2.24 26.812 27.016 1 96.5 75 SER A N 1
ATOM 570 C CA . SER A 1 75 ? 3.287 27.438 26.203 1 96.5 75 SER A CA 1
ATOM 571 C C . SER A 1 75 ? 2.824 27.656 24.766 1 96.5 75 SER A C 1
ATOM 573 O O . SER A 1 75 ? 3.512 28.312 23.984 1 96.5 75 SER A O 1
ATOM 575 N N . ILE A 1 76 ? 1.663 27.156 24.406 1 95.62 76 ILE A N 1
ATOM 576 C CA . ILE A 1 76 ? 1.188 27.25 23.031 1 95.62 76 ILE A CA 1
ATOM 577 C C . ILE A 1 76 ? 0.056 28.266 22.938 1 95.62 76 ILE A C 1
ATOM 579 O O . ILE A 1 76 ? -0.963 28.141 23.609 1 95.62 76 ILE A O 1
ATOM 583 N N . GLY A 1 77 ? 0.208 29.297 22.094 1 93 77 GLY A N 1
ATOM 584 C CA . GLY A 1 77 ? -0.827 30.297 21.891 1 93 77 GLY A CA 1
ATOM 585 C C . GLY A 1 77 ? -2.023 29.766 21.125 1 93 77 GLY A C 1
ATOM 586 O O . GLY A 1 77 ? -1.943 28.719 20.484 1 93 77 GLY A O 1
ATOM 587 N N . MET A 1 78 ? -3.111 30.531 21.125 1 90.69 78 MET A N 1
ATOM 588 C CA . MET A 1 78 ? -4.359 30.125 20.484 1 90.69 78 MET A CA 1
ATOM 589 C C . MET A 1 78 ? -4.184 30.047 18.969 1 90.69 78 MET A C 1
ATOM 591 O O . MET A 1 78 ? -4.684 29.109 18.344 1 90.69 78 MET A O 1
ATOM 595 N N . ASP A 1 79 ? -3.49 31 18.406 1 89 79 ASP A N 1
ATOM 596 C CA . ASP A 1 79 ? -3.273 30.984 16.969 1 89 79 ASP A CA 1
ATOM 597 C C . ASP A 1 79 ? -2.457 29.781 16.531 1 89 79 ASP A C 1
ATOM 599 O O . ASP A 1 79 ? -2.822 29.078 15.586 1 89 79 ASP A O 1
ATOM 603 N N . GLU A 1 80 ? -1.393 29.5 17.266 1 92.19 80 GLU A N 1
ATOM 604 C CA . GLU A 1 80 ? -0.537 28.359 16.953 1 92.19 80 GLU A CA 1
ATOM 605 C C . GLU A 1 80 ? -1.284 27.047 17.125 1 92.19 80 GLU A C 1
ATOM 607 O O . GLU A 1 80 ? -1.075 26.094 16.359 1 92.19 80 GLU A O 1
ATOM 612 N N . GLY A 1 81 ? -2.135 27.016 18.141 1 93.5 81 GLY A N 1
ATOM 613 C CA . GLY A 1 81 ? -2.912 25.828 18.438 1 93.5 81 GLY A CA 1
ATOM 614 C C . GLY A 1 81 ? -3.768 25.375 17.266 1 93.5 81 GLY A C 1
ATOM 615 O O . GLY A 1 81 ? -4.031 24.188 17.094 1 93.5 81 GLY A O 1
ATOM 616 N N . THR A 1 82 ? -4.18 26.328 16.391 1 89.88 82 THR A N 1
ATOM 617 C CA . THR A 1 82 ? -5.027 26 15.25 1 89.88 82 THR A CA 1
ATOM 618 C C . THR A 1 82 ? -4.266 25.141 14.242 1 89.88 82 THR A C 1
ATOM 620 O O . THR A 1 82 ? -4.875 24.484 13.398 1 89.88 82 THR A O 1
ATOM 623 N N . LEU A 1 83 ? -2.949 25.109 14.359 1 92.62 83 LEU A N 1
ATOM 624 C CA . LEU A 1 83 ? -2.131 24.375 13.398 1 92.62 83 LEU A CA 1
ATOM 625 C C . LEU A 1 83 ? -1.881 22.953 13.883 1 92.62 83 LEU A C 1
ATOM 627 O O . LEU A 1 83 ? -1.229 22.156 13.195 1 92.62 83 LEU A O 1
ATOM 631 N N . ALA A 1 84 ? -2.441 22.594 15.047 1 94.62 84 ALA A N 1
ATOM 632 C CA . ALA A 1 84 ? -2.283 21.234 15.578 1 94.62 84 ALA A CA 1
ATOM 633 C C . ALA A 1 84 ? -2.865 20.203 14.625 1 94.62 84 ALA A C 1
ATOM 635 O O . ALA A 1 84 ? -2.344 19.094 14.508 1 94.62 84 ALA A O 1
ATOM 636 N N . GLN A 1 85 ? -3.877 20.531 13.984 1 92.5 85 GLN A N 1
ATOM 637 C CA . GLN A 1 85 ? -4.484 19.609 13.031 1 92.5 85 GLN A CA 1
ATOM 638 C C . GLN A 1 85 ? -3.518 19.266 11.906 1 92.5 85 GLN A C 1
ATOM 640 O O . GLN A 1 85 ? -3.383 18.094 11.531 1 92.5 85 GLN A O 1
ATOM 645 N N . THR A 1 86 ? -2.955 20.219 11.367 1 93.06 86 THR A N 1
ATOM 646 C CA . THR A 1 86 ? -2.016 20.031 10.266 1 93.06 86 THR A CA 1
ATOM 647 C C . THR A 1 86 ? -0.84 19.156 10.711 1 93.06 86 THR A C 1
ATOM 649 O O . THR A 1 86 ? -0.424 18.25 9.992 1 93.06 86 THR A O 1
ATOM 652 N N . LEU A 1 87 ? -0.364 19.516 11.852 1 96.56 87 LEU A N 1
ATOM 653 C CA . LEU A 1 87 ? 0.742 18.719 12.375 1 96.56 87 LEU A CA 1
ATOM 654 C C . LEU A 1 87 ? 0.307 17.281 12.633 1 96.56 87 LEU A C 1
ATOM 656 O O . LEU A 1 87 ? 1.068 16.344 12.39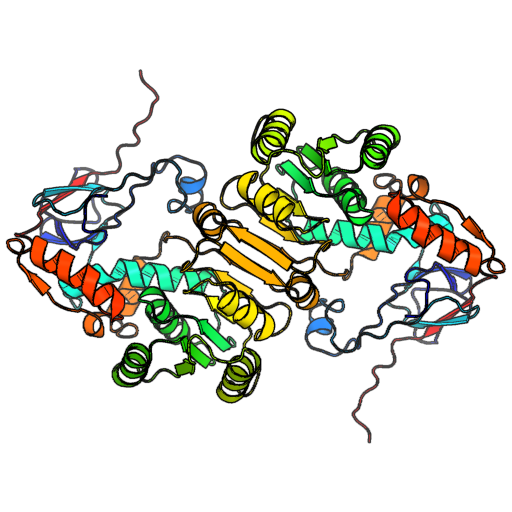1 1 96.56 87 LEU A O 1
ATOM 660 N N . ALA A 1 88 ? -0.913 17.141 13.148 1 96.69 88 ALA A N 1
ATOM 661 C CA . ALA A 1 88 ? -1.457 15.805 13.383 1 96.69 88 ALA A CA 1
ATOM 662 C C . ALA A 1 88 ? -1.48 14.992 12.094 1 96.69 88 ALA A C 1
ATOM 664 O O . ALA A 1 88 ? -1.157 13.797 12.102 1 96.69 88 ALA A O 1
ATOM 665 N N . MET A 1 89 ? -1.779 15.578 11.039 1 95.75 89 MET A N 1
ATOM 666 C CA . MET A 1 89 ? -1.811 14.898 9.75 1 95.75 89 MET A CA 1
ATOM 667 C C . MET A 1 89 ? -0.412 14.453 9.336 1 95.75 89 MET A C 1
ATOM 669 O O . MET A 1 89 ? -0.229 13.336 8.852 1 95.75 89 MET A O 1
ATOM 673 N N . GLY A 1 90 ? 0.522 15.352 9.5 1 97.69 90 GLY A N 1
ATOM 674 C CA . GLY A 1 90 ? 1.9 14.984 9.219 1 97.69 90 GLY A CA 1
ATOM 675 C C . GLY A 1 90 ? 2.4 13.836 10.086 1 97.69 90 GLY A C 1
ATOM 676 O O . GLY A 1 90 ? 3.094 12.945 9.594 1 97.69 90 GLY A O 1
ATOM 677 N N . CYS A 1 91 ? 2.023 13.891 11.352 1 98.31 91 CYS A N 1
ATOM 678 C CA . CYS A 1 91 ? 2.424 12.836 12.281 1 98.31 91 CYS A CA 1
ATOM 679 C C . CYS A 1 91 ? 1.838 11.492 11.859 1 98.31 91 CYS A C 1
ATOM 681 O O . CYS A 1 91 ? 2.533 10.477 11.883 1 98.31 91 CYS A O 1
ATOM 683 N N . GLN A 1 92 ? 0.61 11.531 11.516 1 98.19 92 GLN A N 1
ATOM 684 C CA . GLN A 1 92 ? -0.014 10.289 11.078 1 98.19 92 GLN A CA 1
ATOM 685 C C . GLN A 1 92 ? 0.72 9.695 9.883 1 98.19 92 GLN A C 1
ATOM 687 O O . GLN A 1 92 ? 0.936 8.484 9.82 1 98.19 92 GLN A O 1
ATOM 692 N N . ALA A 1 93 ? 1.058 10.492 8.922 1 98.38 93 ALA A N 1
ATOM 693 C CA . ALA A 1 93 ? 1.786 10.023 7.75 1 98.38 93 ALA A CA 1
ATOM 694 C C . ALA A 1 93 ? 3.1 9.352 8.148 1 98.38 93 ALA A C 1
ATOM 696 O O . ALA A 1 93 ? 3.469 8.312 7.598 1 98.38 93 ALA A O 1
ATOM 697 N N . CYS A 1 94 ? 3.799 9.945 9.086 1 98.44 94 CYS A N 1
ATOM 698 C CA . CYS A 1 94 ? 5.07 9.398 9.555 1 98.44 94 CYS A CA 1
ATOM 699 C C . CYS A 1 94 ? 4.871 8.047 10.219 1 98.44 94 CYS A C 1
ATOM 701 O O . CYS A 1 94 ? 5.664 7.125 10.016 1 98.44 94 CYS A O 1
ATOM 703 N N . PHE A 1 95 ? 3.85 7.977 11.055 1 97.31 95 PHE A N 1
ATOM 704 C CA . PHE A 1 95 ? 3.584 6.715 11.727 1 97.31 95 PHE A CA 1
ATOM 705 C C . PHE A 1 95 ? 3.193 5.633 10.727 1 97.31 95 PHE A C 1
ATOM 707 O O . PHE A 1 95 ? 3.625 4.484 10.844 1 97.31 95 PHE A O 1
ATOM 714 N N . LYS A 1 96 ? 2.439 6.012 9.758 1 97.19 96 LYS A N 1
ATOM 715 C CA . LYS A 1 96 ? 2.07 5.074 8.703 1 97.19 96 LYS A CA 1
ATOM 716 C C . LYS A 1 96 ? 3.297 4.617 7.914 1 97.19 96 LYS A C 1
ATOM 718 O O . LYS A 1 96 ? 3.338 3.492 7.414 1 97.19 96 LYS A O 1
ATOM 723 N N . ALA A 1 97 ? 4.27 5.434 7.824 1 97.56 97 ALA A N 1
ATOM 724 C CA . ALA A 1 97 ? 5.508 5.125 7.109 1 97.56 97 ALA A CA 1
ATOM 725 C C . ALA A 1 97 ? 6.457 4.316 7.984 1 97.56 97 ALA A C 1
ATOM 727 O O . ALA A 1 97 ? 7.512 3.871 7.52 1 97.56 97 ALA A O 1
ATOM 728 N N . ASP A 1 98 ? 6.191 4.152 9.234 1 96.31 98 ASP A N 1
ATOM 729 C CA . ASP A 1 98 ? 7.035 3.455 10.203 1 96.31 98 ASP A CA 1
ATOM 730 C C . ASP A 1 98 ? 8.43 4.07 10.25 1 96.31 98 ASP A C 1
ATOM 732 O O . ASP A 1 98 ? 9.43 3.365 10.117 1 96.31 98 ASP A O 1
ATOM 736 N N . ILE A 1 99 ? 8.484 5.336 10.312 1 97.12 99 ILE A N 1
ATOM 737 C CA . ILE A 1 99 ? 9.758 6.059 10.352 1 97.12 99 ILE A CA 1
ATOM 738 C C . ILE A 1 99 ? 10.539 5.66 11.602 1 97.12 99 ILE A C 1
ATOM 740 O O . ILE A 1 99 ? 9.969 5.523 12.688 1 97.12 99 ILE A O 1
ATOM 744 N N . SER A 1 100 ? 11.844 5.5 11.438 1 95.75 100 SER A N 1
ATOM 745 C CA . SER A 1 100 ? 12.789 5.113 12.492 1 95.75 100 SER A CA 1
ATOM 746 C C . SER A 1 100 ? 14.117 5.84 12.336 1 95.75 100 SER A C 1
ATOM 748 O O . SER A 1 100 ? 14.312 6.586 11.375 1 95.75 100 SER A O 1
ATOM 750 N N . PRO A 1 101 ? 14.961 5.613 13.289 1 95.75 101 PRO A N 1
ATOM 751 C CA . PRO A 1 101 ? 16.266 6.285 13.219 1 95.75 101 PRO A CA 1
ATOM 752 C C . PRO A 1 101 ? 17.094 5.828 12.023 1 95.75 101 PRO A C 1
ATOM 754 O O . PRO A 1 101 ? 18.109 6.445 11.703 1 95.75 101 PRO A O 1
ATOM 757 N N . THR A 1 102 ? 16.734 4.805 11.344 1 95.62 102 THR A N 1
ATOM 758 C CA . THR A 1 102 ? 17.469 4.336 10.172 1 95.62 102 THR A CA 1
ATOM 759 C C . THR A 1 102 ? 16.812 4.828 8.883 1 95.62 102 THR A C 1
ATOM 761 O O . THR A 1 102 ? 17.312 4.59 7.789 1 95.62 102 THR A O 1
ATOM 764 N N . SER A 1 103 ? 15.742 5.598 9 1 97.69 103 SER A N 1
ATOM 765 C CA . SER A 1 103 ? 14.961 5.992 7.832 1 97.69 103 SER A CA 1
ATOM 766 C C . SER A 1 103 ? 15.602 7.18 7.117 1 97.69 103 SER A C 1
ATOM 768 O O . SER A 1 103 ? 15.984 8.164 7.754 1 97.69 103 SER A O 1
ATOM 770 N N . ASN A 1 104 ? 15.82 7.035 5.836 1 98.5 104 ASN A N 1
ATOM 771 C CA . ASN A 1 104 ? 16 8.141 4.895 1 98.5 104 ASN A CA 1
ATOM 772 C C . ASN A 1 104 ? 14.695 8.523 4.219 1 98.5 104 ASN A C 1
ATOM 774 O O . ASN A 1 104 ? 14.195 7.797 3.363 1 98.5 104 ASN A O 1
ATOM 778 N N . VAL A 1 105 ? 14.211 9.703 4.582 1 98.75 105 VAL A N 1
ATOM 779 C CA . VAL A 1 105 ? 12.828 10.039 4.25 1 98.75 105 VAL A CA 1
ATOM 780 C C . VAL A 1 105 ? 12.805 11.109 3.162 1 98.75 105 VAL A C 1
ATOM 782 O O . VAL A 1 105 ? 13.344 12.203 3.346 1 98.75 105 VAL A O 1
ATOM 785 N N . LEU A 1 106 ? 12.242 10.781 2.006 1 98.88 106 LEU A N 1
ATOM 786 C CA . LEU A 1 106 ? 11.945 11.742 0.952 1 98.88 106 LEU A CA 1
ATOM 787 C C . LEU A 1 106 ? 10.516 12.258 1.069 1 98.88 106 LEU A C 1
ATOM 789 O O . LEU A 1 106 ? 9.562 11.492 0.947 1 98.88 106 LEU A O 1
ATOM 793 N N . ILE A 1 107 ? 10.344 13.469 1.35 1 98.81 107 ILE A N 1
ATOM 794 C CA . ILE A 1 107 ? 9.031 14.109 1.376 1 98.81 107 ILE A CA 1
ATOM 795 C C . ILE A 1 107 ? 8.82 14.906 0.089 1 98.81 107 ILE A C 1
ATOM 797 O O . ILE A 1 107 ? 9.656 15.734 -0.278 1 98.81 107 ILE A O 1
ATOM 801 N N . ILE A 1 108 ? 7.727 14.648 -0.574 1 98.06 108 ILE A N 1
ATOM 802 C CA . ILE A 1 108 ? 7.473 15.289 -1.86 1 98.06 108 ILE A CA 1
ATOM 803 C C . ILE A 1 108 ? 6.309 16.266 -1.729 1 98.06 108 ILE A C 1
ATOM 805 O O . ILE A 1 108 ? 5.203 15.883 -1.336 1 98.06 108 ILE A O 1
ATOM 809 N N . GLY A 1 109 ? 6.559 17.516 -2.131 1 95.38 109 GLY A N 1
ATOM 810 C CA . GLY A 1 109 ? 5.582 18.594 -2.008 1 95.38 109 GLY A CA 1
ATOM 811 C C . GLY A 1 109 ? 5.938 19.594 -0.936 1 95.38 109 GLY A C 1
ATOM 812 O O . GLY A 1 109 ? 6.645 19.266 0.022 1 95.38 109 GLY A O 1
ATOM 813 N N . THR A 1 110 ? 5.434 20.797 -1.161 1 93.25 110 THR A N 1
ATOM 814 C CA . THR A 1 110 ? 5.633 21.859 -0.189 1 93.25 110 THR A CA 1
ATOM 815 C C . THR A 1 110 ? 4.301 22.328 0.382 1 93.25 110 THR A C 1
ATOM 817 O O . THR A 1 110 ? 3.973 23.516 0.313 1 93.25 110 THR A O 1
ATOM 820 N N . THR A 1 111 ? 3.637 21.453 0.974 1 91.19 111 THR A N 1
ATOM 821 C CA . THR A 1 111 ? 2.361 21.719 1.628 1 91.19 111 THR A CA 1
ATOM 822 C C . THR A 1 111 ? 2.531 21.766 3.145 1 91.19 111 THR A C 1
ATOM 824 O O . THR A 1 111 ? 3.561 21.344 3.672 1 91.19 111 THR A O 1
ATOM 827 N N . PRO A 1 112 ? 1.556 22.344 3.791 1 90.44 112 PRO A N 1
ATOM 828 C CA . PRO A 1 112 ? 1.612 22.281 5.254 1 90.44 112 PRO A CA 1
ATOM 829 C C . PRO A 1 112 ? 1.751 20.859 5.785 1 90.44 112 PRO A C 1
ATOM 831 O O . PRO A 1 112 ? 2.465 20.625 6.762 1 90.44 112 PRO A O 1
ATOM 834 N N . THR A 1 113 ? 1.137 19.984 5.145 1 93.62 113 THR A N 1
ATOM 835 C CA . THR A 1 113 ? 1.259 18.578 5.535 1 93.62 113 THR A CA 1
ATOM 836 C C . THR A 1 113 ? 2.689 18.094 5.336 1 93.62 113 THR A C 1
ATOM 838 O O . THR A 1 113 ? 3.229 17.375 6.188 1 93.62 113 THR A O 1
ATOM 841 N N . ALA A 1 114 ? 3.279 18.469 4.301 1 96.5 114 ALA A N 1
ATOM 842 C CA . ALA A 1 114 ? 4.648 18.062 4.008 1 96.5 114 ALA A CA 1
ATOM 843 C C . ALA A 1 114 ? 5.613 18.562 5.078 1 96.5 114 ALA A C 1
ATOM 845 O O . ALA A 1 114 ? 6.426 17.797 5.598 1 96.5 114 ALA A O 1
ATOM 846 N N . VAL A 1 115 ? 5.488 19.781 5.395 1 96 115 VAL A N 1
ATOM 847 C CA . VAL A 1 115 ? 6.379 20.375 6.387 1 96 115 VAL A CA 1
ATOM 848 C C . VAL A 1 115 ? 6.125 19.75 7.75 1 96 115 VAL A C 1
ATOM 850 O O . VAL A 1 115 ? 7.062 19.484 8.508 1 96 115 VAL A O 1
ATOM 853 N N . SER A 1 116 ? 4.863 19.531 8.031 1 96.81 116 SER A N 1
ATOM 854 C CA . SER A 1 116 ? 4.5 18.859 9.273 1 96.81 116 SER A CA 1
ATOM 855 C C . SER A 1 116 ? 5.105 17.469 9.352 1 96.81 116 SER A C 1
ATOM 857 O O . SER A 1 116 ? 5.609 17.047 10.398 1 96.81 116 SER A O 1
ATOM 859 N N . ALA A 1 117 ? 5.043 16.734 8.258 1 98.25 117 ALA A N 1
ATOM 860 C CA . ALA A 1 117 ? 5.645 15.406 8.203 1 98.25 117 ALA A CA 1
ATOM 861 C C . ALA A 1 117 ? 7.156 15.477 8.414 1 98.25 117 ALA A C 1
ATOM 863 O O . ALA A 1 117 ? 7.734 14.633 9.102 1 98.25 117 ALA A O 1
ATOM 864 N N . ALA A 1 118 ? 7.754 16.484 7.848 1 98.25 118 ALA A N 1
ATOM 865 C CA . ALA A 1 118 ? 9.195 16.656 8.023 1 98.25 118 ALA A CA 1
ATOM 866 C C . ALA A 1 118 ? 9.547 16.906 9.484 1 98.25 118 ALA A C 1
ATOM 868 O O . ALA A 1 118 ? 10.484 16.297 10.016 1 98.25 118 ALA A O 1
ATOM 869 N N . MET A 1 119 ? 8.789 17.75 10.117 1 97.94 119 MET A N 1
ATOM 870 C CA . MET A 1 119 ? 9.031 18.047 11.531 1 97.94 119 MET A CA 1
ATOM 871 C C . MET A 1 119 ? 8.875 16.781 12.375 1 97.94 119 MET A C 1
ATOM 873 O O . MET A 1 119 ? 9.703 16.516 13.25 1 97.94 119 MET A O 1
ATOM 877 N N . CYS A 1 120 ? 7.852 16.031 12.086 1 98.5 120 CYS A N 1
ATOM 878 C CA . CYS A 1 120 ? 7.621 14.805 12.828 1 98.5 120 CYS A CA 1
ATOM 879 C C . CYS A 1 120 ? 8.727 13.789 12.57 1 98.5 120 CYS A C 1
ATOM 881 O O . CYS A 1 120 ? 9.219 13.148 13.5 1 98.5 120 CYS A O 1
ATOM 883 N N . ALA A 1 121 ? 9.117 13.625 11.312 1 98.56 121 ALA A N 1
ATOM 884 C CA . ALA A 1 121 ? 10.188 12.695 10.961 1 98.56 121 ALA A CA 1
ATOM 885 C C . ALA A 1 121 ? 11.484 13.055 11.68 1 98.56 121 ALA A C 1
ATOM 887 O O . ALA A 1 121 ? 12.172 12.172 12.211 1 98.56 121 ALA A O 1
ATOM 888 N N . MET A 1 122 ? 11.789 14.336 11.703 1 97.94 122 MET A N 1
ATOM 889 C CA . MET A 1 122 ? 12.977 14.805 12.414 1 97.94 122 MET A CA 1
ATOM 890 C C . MET A 1 122 ? 12.859 14.516 13.906 1 97.94 122 MET A C 1
ATOM 892 O O . MET A 1 122 ? 13.828 14.086 14.539 1 97.94 122 MET A O 1
ATOM 896 N N . ALA A 1 123 ? 11.727 14.719 14.453 1 97.38 123 ALA A N 1
ATOM 897 C CA . ALA A 1 123 ? 11.5 14.5 15.883 1 97.38 123 ALA A CA 1
ATOM 898 C C . ALA A 1 123 ? 11.648 13.023 16.234 1 97.38 123 ALA A C 1
ATOM 900 O O . ALA A 1 123 ? 12.109 12.688 17.328 1 97.38 123 ALA A O 1
ATOM 901 N N . ILE A 1 124 ? 11.242 12.164 15.383 1 96.5 124 ILE A N 1
ATOM 902 C CA . ILE A 1 124 ? 11.375 10.727 15.586 1 96.5 124 ILE A CA 1
ATOM 903 C C . ILE A 1 124 ? 12.852 10.336 15.57 1 96.5 124 ILE A C 1
ATOM 905 O O . ILE A 1 124 ? 13.25 9.352 16.203 1 96.5 124 ILE A O 1
ATOM 909 N N . GLY A 1 125 ? 13.609 11.141 14.852 1 97.31 125 GLY A N 1
ATOM 910 C CA . GLY A 1 125 ? 15.031 10.859 14.766 1 97.31 125 GLY A CA 1
ATOM 911 C C . GLY A 1 125 ? 15.438 10.172 13.477 1 97.31 125 GLY A C 1
ATOM 912 O O . GLY A 1 125 ? 16.406 9.406 13.453 1 97.31 125 GLY A O 1
ATOM 913 N N . ALA A 1 126 ? 14.68 10.391 12.406 1 97.69 126 ALA A N 1
ATOM 914 C CA . ALA A 1 126 ? 15.047 9.836 11.109 1 97.69 126 ALA A CA 1
ATOM 915 C C . ALA A 1 126 ? 16.484 10.18 10.75 1 97.69 126 ALA A C 1
ATOM 917 O O . ALA A 1 126 ? 16.984 11.242 11.109 1 97.69 126 ALA A O 1
ATOM 918 N N . LYS A 1 127 ? 17.172 9.297 10.023 1 97 127 LYS A N 1
ATOM 919 C CA . LYS A 1 127 ? 18.562 9.477 9.641 1 97 127 LYS A CA 1
ATOM 920 C C . LYS A 1 127 ? 18.75 10.711 8.766 1 97 127 LYS A C 1
ATOM 922 O O . LYS A 1 127 ? 19.594 11.555 9.047 1 97 127 LYS A O 1
ATOM 927 N N . LYS A 1 128 ? 17.938 10.844 7.723 1 97.75 128 LYS A N 1
ATOM 928 C CA . LYS A 1 128 ? 17.891 12 6.832 1 97.75 128 LYS A CA 1
ATOM 929 C C . LYS A 1 128 ? 16.469 12.312 6.406 1 97.75 128 LYS A C 1
ATOM 931 O O . LYS A 1 128 ? 15.664 11.406 6.18 1 97.75 128 LYS A O 1
ATOM 936 N N . VAL A 1 129 ? 16.188 13.57 6.312 1 98.44 129 VAL A N 1
ATOM 937 C CA . VAL A 1 129 ? 14.898 14.047 5.816 1 98.44 129 VAL A CA 1
ATOM 938 C C . VAL A 1 129 ? 15.117 15.125 4.758 1 98.44 129 VAL A C 1
ATOM 940 O O . VAL A 1 129 ? 15.844 16.094 4.992 1 98.44 129 VAL A O 1
ATOM 943 N N . THR A 1 130 ? 14.594 14.938 3.578 1 98.62 130 THR A N 1
ATOM 944 C CA . THR A 1 130 ? 14.695 15.914 2.5 1 98.62 130 THR A CA 1
ATOM 945 C C . THR A 1 130 ? 13.328 16.203 1.901 1 98.62 130 THR A C 1
ATOM 947 O O . THR A 1 130 ? 12.555 15.289 1.626 1 98.62 130 THR A O 1
ATOM 950 N N . ILE A 1 131 ? 13.031 17.453 1.729 1 98.25 131 ILE A N 1
ATOM 951 C CA . ILE A 1 131 ? 11.781 17.891 1.114 1 98.25 131 ILE A CA 1
ATOM 952 C C . ILE A 1 131 ? 12.039 18.312 -0.332 1 98.25 131 ILE A C 1
ATOM 954 O O . ILE A 1 131 ? 12.914 19.141 -0.599 1 98.25 131 ILE A O 1
ATOM 958 N N . ALA A 1 132 ? 11.32 17.734 -1.253 1 98.25 132 ALA A N 1
ATOM 959 C CA . ALA A 1 132 ? 11.414 18.078 -2.668 1 98.25 132 ALA A CA 1
ATOM 960 C C . ALA A 1 132 ? 10.125 18.719 -3.164 1 98.25 132 ALA A C 1
ATOM 962 O O . ALA A 1 132 ? 9.031 18.281 -2.795 1 98.25 132 ALA A O 1
ATOM 963 N N . GLY A 1 133 ? 10.234 19.75 -3.922 1 96.56 133 GLY A N 1
ATOM 964 C CA . GLY A 1 133 ? 9.055 20.406 -4.457 1 96.56 133 GLY A CA 1
ATOM 965 C C . GLY A 1 133 ? 9.375 21.422 -5.535 1 96.56 133 GLY A C 1
ATOM 966 O O . GLY A 1 133 ? 10.539 21.625 -5.883 1 96.56 133 GLY A O 1
ATOM 967 N N . THR A 1 134 ? 8.336 22.062 -6.074 1 94.5 134 THR A N 1
ATOM 968 C CA . THR A 1 134 ? 8.5 22.953 -7.207 1 94.5 134 THR A CA 1
ATOM 969 C C . THR A 1 134 ? 8.422 24.422 -6.754 1 94.5 134 THR A C 1
ATOM 971 O O . THR A 1 134 ? 8.781 25.328 -7.508 1 94.5 134 THR A O 1
ATOM 974 N N . MET A 1 135 ? 7.957 24.688 -5.605 1 92.81 135 MET A N 1
ATOM 975 C CA . MET A 1 135 ? 7.797 26.047 -5.125 1 92.81 135 MET A CA 1
ATOM 976 C C . MET A 1 135 ? 9.062 26.531 -4.426 1 92.81 135 MET A C 1
ATOM 978 O O . MET A 1 135 ? 9.227 26.328 -3.221 1 92.81 135 MET A O 1
ATOM 982 N N . GLU A 1 136 ? 9.758 27.344 -5.129 1 93.06 136 GLU A N 1
ATOM 983 C CA . GLU A 1 136 ? 11.062 27.781 -4.645 1 93.06 136 GLU A CA 1
ATOM 984 C C . GLU A 1 136 ? 10.938 28.609 -3.365 1 93.06 136 GLU A C 1
ATOM 986 O O . GLU A 1 136 ? 11.703 28.406 -2.418 1 93.06 136 GLU A O 1
ATOM 991 N N . SER A 1 137 ? 10.008 29.484 -3.385 1 90.69 137 SER A N 1
ATOM 992 C CA . SER A 1 137 ? 9.82 30.359 -2.232 1 90.69 137 SER A CA 1
ATOM 993 C C . SER A 1 137 ? 9.516 29.562 -0.971 1 90.69 137 SER A C 1
ATOM 995 O O . SER A 1 137 ? 10.023 29.875 0.107 1 90.69 137 SER A O 1
ATOM 997 N N . ALA A 1 138 ? 8.727 28.547 -1.097 1 92.06 138 ALA A N 1
ATOM 998 C CA . ALA A 1 138 ? 8.383 27.688 0.036 1 92.06 138 ALA A CA 1
ATOM 999 C C . ALA A 1 138 ? 9.602 26.906 0.528 1 92.06 138 ALA A C 1
ATOM 1001 O O . ALA A 1 138 ? 9.828 26.797 1.734 1 92.06 138 ALA A O 1
ATOM 1002 N N . LEU A 1 139 ? 10.352 26.422 -0.357 1 95.31 139 LEU A N 1
ATOM 1003 C CA . LEU A 1 139 ? 11.539 25.641 -0.008 1 95.31 139 LEU A CA 1
ATOM 1004 C C . LEU A 1 139 ? 12.578 26.516 0.693 1 95.31 139 LEU A C 1
ATOM 1006 O O . LEU A 1 139 ? 13.203 26.078 1.66 1 95.31 139 LEU A O 1
ATOM 1010 N N . GLU A 1 140 ? 12.672 27.688 0.24 1 93.38 140 GLU A N 1
ATOM 1011 C CA . GLU A 1 140 ? 13.578 28.641 0.88 1 93.38 140 GLU A CA 1
ATOM 1012 C C . GLU A 1 140 ? 13.141 28.953 2.309 1 93.38 140 GLU A C 1
ATOM 1014 O O . GLU A 1 140 ? 13.969 29.047 3.213 1 93.38 140 GLU A O 1
ATOM 1019 N N . MET A 1 141 ? 11.883 29.094 2.449 1 91 141 MET A N 1
ATOM 1020 C CA . MET A 1 141 ? 11.344 29.344 3.783 1 91 141 MET A CA 1
ATOM 1021 C C . MET A 1 141 ? 11.633 28.172 4.719 1 91 141 MET A C 1
ATOM 1023 O O . MET A 1 141 ? 12.008 28.375 5.871 1 91 141 MET A O 1
ATOM 1027 N N . ILE A 1 142 ? 11.438 27 4.227 1 94.38 142 ILE A N 1
ATOM 1028 C CA . ILE A 1 142 ? 11.664 25.797 5.008 1 94.38 142 ILE A CA 1
ATOM 1029 C C . ILE A 1 142 ? 13.133 25.719 5.418 1 94.38 142 ILE A C 1
ATOM 1031 O O . ILE A 1 142 ? 13.445 25.422 6.578 1 94.38 142 ILE A O 1
ATOM 1035 N N . ASP A 1 143 ? 13.977 25.953 4.496 1 94.31 143 ASP A N 1
ATOM 1036 C CA . ASP A 1 143 ? 15.406 25.938 4.777 1 94.31 143 ASP A CA 1
ATOM 1037 C C . ASP A 1 143 ? 15.781 27.016 5.801 1 94.31 143 ASP A C 1
ATOM 1039 O O . ASP A 1 143 ? 16.484 26.734 6.77 1 94.31 143 ASP A O 1
ATOM 1043 N N . ARG A 1 144 ? 15.266 28.188 5.668 1 93.06 144 ARG A N 1
ATOM 1044 C CA . ARG A 1 144 ? 15.594 29.328 6.523 1 93.06 144 ARG A CA 1
ATOM 1045 C C . ARG A 1 144 ? 15.039 29.125 7.934 1 93.06 144 ARG A C 1
ATOM 1047 O O . ARG A 1 144 ? 15.742 29.344 8.922 1 93.06 144 ARG A O 1
ATOM 1054 N N . GLU A 1 145 ? 13.82 28.688 7.992 1 92 145 GLU A N 1
ATOM 1055 C CA . GLU A 1 145 ? 13.125 28.656 9.273 1 92 145 GLU A CA 1
ATOM 1056 C C . GLU A 1 145 ? 13.438 27.375 10.039 1 92 145 GLU A C 1
ATOM 1058 O O . GLU A 1 145 ? 13.43 27.359 11.273 1 92 145 GLU A O 1
ATOM 1063 N N . LEU A 1 146 ? 13.711 26.297 9.289 1 94.81 146 LEU A N 1
ATOM 1064 C CA . LEU A 1 146 ? 13.828 25.016 9.961 1 94.81 146 LEU A CA 1
ATOM 1065 C C . LEU A 1 146 ? 15.203 24.406 9.727 1 94.81 146 LEU A C 1
ATOM 1067 O O . LEU A 1 146 ? 15.617 23.5 10.461 1 94.81 146 LEU A O 1
ATOM 1071 N N . GLY A 1 147 ? 15.938 24.812 8.75 1 95.12 147 GLY A N 1
ATOM 1072 C CA . GLY A 1 147 ? 17.234 24.25 8.43 1 95.12 147 GLY A CA 1
ATOM 1073 C C . GLY A 1 147 ? 17.156 22.87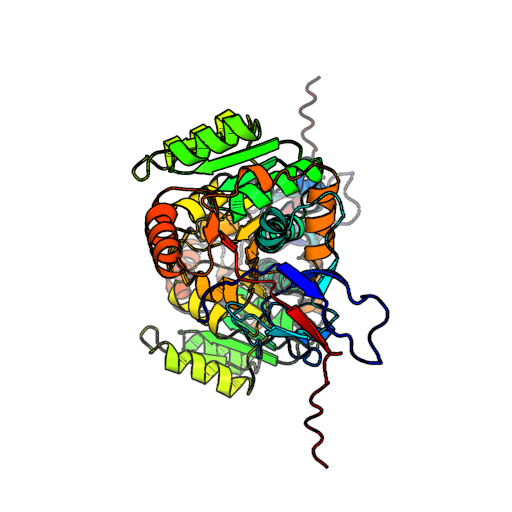5 7.801 1 95.12 147 GLY A C 1
ATOM 1074 O O . GLY A 1 147 ? 18.094 22.078 7.934 1 95.12 147 GLY A O 1
ATOM 1075 N N . TYR A 1 148 ? 16.062 22.531 7.199 1 95.31 148 TYR A N 1
ATOM 1076 C CA . TYR A 1 148 ? 15.883 21.219 6.613 1 95.31 148 TYR A CA 1
ATOM 1077 C C . TYR A 1 148 ? 16.453 21.172 5.199 1 95.31 148 TYR A C 1
ATOM 1079 O O . TYR A 1 148 ? 16.531 22.188 4.516 1 95.31 148 TYR A O 1
ATOM 1087 N N . HIS A 1 149 ? 16.891 19.984 4.805 1 97.19 149 HIS A N 1
ATOM 1088 C CA . HIS A 1 149 ? 17.359 19.781 3.439 1 97.19 149 HIS A CA 1
ATOM 1089 C C . HIS A 1 149 ? 16.203 19.828 2.447 1 97.19 149 HIS A C 1
ATOM 1091 O O . HIS A 1 149 ? 15.133 19.281 2.703 1 97.19 149 HIS A O 1
ATOM 1097 N N . THR A 1 150 ? 16.422 20.562 1.338 1 97.88 150 THR A N 1
ATOM 1098 C CA . THR A 1 150 ? 15.383 20.719 0.329 1 97.88 150 THR A CA 1
ATOM 1099 C C . THR A 1 150 ? 15.945 20.469 -1.069 1 97.88 150 THR A C 1
ATOM 1101 O O . THR A 1 150 ? 17.156 20.547 -1.281 1 97.88 150 THR A O 1
ATOM 1104 N N . ILE A 1 151 ? 15.109 20.078 -1.988 1 98 151 ILE A N 1
ATOM 1105 C CA . ILE A 1 151 ? 15.391 19.953 -3.414 1 98 151 ILE A CA 1
ATOM 1106 C C . ILE A 1 151 ? 14.359 20.734 -4.215 1 98 151 ILE A C 1
ATOM 1108 O O . ILE A 1 151 ? 13.164 20.438 -4.16 1 98 151 ILE A O 1
ATOM 1112 N N . HIS A 1 152 ? 14.82 21.703 -4.918 1 97.38 152 HIS A N 1
ATOM 1113 C CA . HIS A 1 152 ? 13.961 22.422 -5.848 1 97.38 152 HIS A CA 1
ATOM 1114 C C . HIS A 1 152 ? 14.078 21.859 -7.262 1 97.38 152 HIS A C 1
ATOM 1116 O O . HIS A 1 152 ? 15.18 21.578 -7.738 1 97.38 152 HIS A O 1
ATOM 1122 N N . TYR A 1 153 ? 12.945 21.625 -7.875 1 96.44 153 TYR A N 1
ATOM 1123 C CA . TYR A 1 153 ? 12.906 21.297 -9.297 1 96.44 153 TYR A CA 1
ATOM 1124 C C . TYR A 1 153 ? 11.758 22.016 -9.992 1 96.44 153 TYR A C 1
ATOM 1126 O O . TYR A 1 153 ? 10.742 22.328 -9.367 1 96.44 153 TYR A O 1
ATOM 1134 N N . ASP A 1 154 ? 11.945 22.25 -11.273 1 94.44 154 ASP A N 1
ATOM 1135 C CA . ASP A 1 154 ? 10.906 22.922 -12.047 1 94.44 154 ASP A CA 1
ATOM 1136 C C . ASP A 1 154 ? 9.781 21.953 -12.406 1 94.44 154 ASP A C 1
ATOM 1138 O O . ASP A 1 154 ? 10.016 20.75 -12.594 1 94.44 154 ASP A O 1
ATOM 1142 N N . ALA A 1 155 ? 8.625 22.516 -12.539 1 88 155 ALA A N 1
ATOM 1143 C CA . ALA A 1 155 ? 7.461 21.719 -12.898 1 88 155 ALA A CA 1
ATOM 1144 C C . ALA A 1 155 ? 7.691 20.969 -14.211 1 88 155 ALA A C 1
ATOM 1146 O O . ALA A 1 155 ? 7.168 19.875 -14.414 1 88 155 ALA A O 1
ATOM 1147 N N . ASN A 1 156 ? 8.531 21.547 -15.039 1 91.81 156 ASN A N 1
ATOM 1148 C CA . ASN A 1 156 ? 8.797 20.938 -16.344 1 91.81 156 ASN A CA 1
ATOM 1149 C C . ASN A 1 156 ? 10.164 20.266 -16.375 1 91.81 156 ASN A C 1
ATOM 1151 O O . ASN A 1 156 ? 10.68 19.969 -17.453 1 91.81 156 ASN A O 1
ATOM 1155 N N . ALA A 1 157 ? 10.68 20.125 -15.242 1 93.56 157 ALA A N 1
ATOM 1156 C CA . ALA A 1 157 ? 11.992 19.484 -15.195 1 93.56 157 ALA A CA 1
ATOM 1157 C C . ALA A 1 157 ? 11.93 18.062 -15.766 1 93.56 157 ALA A C 1
ATOM 1159 O O . ALA A 1 157 ? 10.891 17.406 -15.688 1 93.56 157 ALA A O 1
ATOM 1160 N N . LEU A 1 158 ? 13.07 17.656 -16.312 1 93.75 158 LEU A N 1
ATOM 1161 C CA . LEU A 1 158 ? 13.172 16.281 -16.766 1 93.75 158 LEU A CA 1
ATOM 1162 C C . LEU A 1 158 ? 13.18 15.312 -15.594 1 93.75 158 LEU A C 1
ATOM 1164 O O . LEU A 1 158 ? 13.859 15.547 -14.594 1 93.75 158 LEU A O 1
ATOM 1168 N N . PHE A 1 159 ? 12.5 14.289 -15.734 1 94.94 159 PHE A N 1
ATOM 1169 C CA . PHE A 1 159 ? 12.336 13.281 -14.695 1 94.94 159 PHE A CA 1
ATOM 1170 C C . PHE A 1 159 ? 13.695 12.805 -14.188 1 94.94 159 PHE A C 1
ATOM 1172 O O . PHE A 1 159 ? 13.93 12.742 -12.977 1 94.94 159 PHE A O 1
ATOM 1179 N N . GLY A 1 160 ? 14.578 12.469 -15.117 1 96.06 160 GLY A N 1
ATOM 1180 C CA . GLY A 1 160 ? 15.898 11.969 -14.781 1 96.06 160 GLY A CA 1
ATOM 1181 C C . GLY A 1 160 ? 16.719 12.945 -13.953 1 96.06 160 GLY A C 1
ATOM 1182 O O . GLY A 1 160 ? 17.469 12.539 -13.062 1 96.06 160 GLY A O 1
ATOM 1183 N N . GLU A 1 161 ? 16.531 14.219 -14.18 1 96.56 161 GLU A N 1
ATOM 1184 C CA . GLU A 1 161 ? 17.25 15.25 -13.43 1 96.56 161 GLU A CA 1
ATOM 1185 C C . GLU A 1 161 ? 16.781 15.312 -11.984 1 96.56 161 GLU A C 1
ATOM 1187 O O . GLU A 1 161 ? 17.594 15.477 -11.062 1 96.56 161 GLU A O 1
ATOM 1192 N N . VAL A 1 162 ? 15.523 15.227 -11.828 1 97.5 162 VAL A N 1
ATOM 1193 C CA . VAL A 1 162 ? 14.961 15.266 -10.484 1 97.5 162 VAL A CA 1
ATOM 1194 C C . VAL A 1 162 ? 15.422 14.031 -9.703 1 97.5 162 VAL A C 1
ATOM 1196 O O . VAL A 1 162 ? 15.812 14.141 -8.539 1 97.5 162 VAL A O 1
ATOM 1199 N N . LEU A 1 163 ? 15.375 12.891 -10.344 1 97.56 163 LEU A N 1
ATOM 1200 C CA . LEU A 1 163 ? 15.812 11.641 -9.727 1 97.56 163 LEU A CA 1
ATOM 1201 C C . LEU A 1 163 ? 17.281 11.727 -9.305 1 97.56 163 LEU A C 1
ATOM 1203 O O . LEU A 1 163 ? 17.625 11.32 -8.195 1 97.56 163 LEU A O 1
ATOM 1207 N N . GLU A 1 164 ? 18.047 12.266 -10.156 1 97.56 164 GLU A N 1
ATOM 1208 C CA . GLU A 1 164 ? 19.469 12.422 -9.859 1 97.56 164 GLU A CA 1
ATOM 1209 C C . GLU A 1 164 ? 19.688 13.367 -8.68 1 97.56 164 GLU A C 1
ATOM 1211 O O . GLU A 1 164 ? 20.562 13.141 -7.84 1 97.56 164 GLU A O 1
ATOM 1216 N N . ALA A 1 165 ? 18.938 14.43 -8.648 1 97.94 165 ALA A N 1
ATOM 1217 C CA . ALA A 1 165 ? 19.031 15.383 -7.543 1 97.94 165 ALA A CA 1
ATOM 1218 C C . ALA A 1 165 ? 18.734 14.703 -6.211 1 97.94 165 ALA A C 1
ATOM 1220 O O . ALA A 1 165 ? 19.391 14.977 -5.203 1 97.94 165 ALA A O 1
ATOM 1221 N N . VAL A 1 166 ? 17.75 13.82 -6.211 1 98.12 166 VAL A N 1
ATOM 1222 C CA . VAL A 1 166 ? 17.406 13.086 -5 1 98.12 166 VAL A CA 1
ATOM 1223 C C . VAL A 1 166 ? 18.562 12.195 -4.574 1 98.12 166 VAL A C 1
ATOM 1225 O O . VAL A 1 166 ? 18.969 12.203 -3.41 1 98.12 166 VAL A O 1
ATOM 1228 N N . TYR A 1 167 ? 19.109 11.508 -5.523 1 97.75 167 TYR A N 1
ATOM 1229 C CA . TYR A 1 167 ? 20.219 10.625 -5.215 1 97.75 167 TYR A CA 1
ATOM 1230 C C . TYR A 1 167 ? 21.406 11.406 -4.66 1 97.75 167 TYR A C 1
ATOM 1232 O O . TYR A 1 167 ? 22.031 10.992 -3.678 1 97.75 167 TYR A O 1
ATOM 1240 N N . CYS A 1 168 ? 21.719 12.477 -5.273 1 97.44 168 CYS A N 1
ATOM 1241 C CA . CYS A 1 168 ? 22.859 13.289 -4.867 1 97.44 168 CYS A CA 1
ATOM 1242 C C . CYS A 1 168 ? 22.672 13.82 -3.451 1 97.44 168 CYS A C 1
ATOM 1244 O O . CYS A 1 168 ? 23.641 13.922 -2.689 1 97.44 168 CYS A O 1
ATOM 1246 N N . LYS A 1 169 ? 21.469 14.164 -3.109 1 96.56 169 LYS A N 1
ATOM 1247 C CA . LYS A 1 169 ? 21.203 14.734 -1.795 1 96.56 169 LYS A CA 1
ATOM 1248 C C . LYS A 1 169 ? 21.344 13.688 -0.696 1 96.56 169 LYS A C 1
ATOM 1250 O O . LYS A 1 169 ? 21.891 13.969 0.369 1 96.56 169 LYS A O 1
ATOM 1255 N N . PHE A 1 170 ? 20.891 12.5 -0.927 1 96.75 170 PHE A N 1
ATOM 1256 C CA . PHE A 1 170 ? 20.906 11.445 0.077 1 96.75 170 PHE A CA 1
ATOM 1257 C C . PHE A 1 170 ? 22.219 10.664 0.013 1 96.75 170 PHE A C 1
ATOM 1259 O O . PHE A 1 170 ? 22.594 9.992 0.977 1 96.75 170 PHE A O 1
ATOM 1266 N N . GLN A 1 171 ? 22.891 10.625 -1.203 1 96 171 GLN A N 1
ATOM 1267 C CA . GLN A 1 171 ? 24.078 9.828 -1.501 1 96 171 GLN A CA 1
ATOM 1268 C C . GLN A 1 171 ? 23.75 8.336 -1.489 1 96 171 GLN A C 1
ATOM 1270 O O . GLN A 1 171 ? 24.656 7.5 -1.476 1 96 171 GLN A O 1
ATOM 1275 N N . GLU A 1 172 ? 22.547 8.039 -1.306 1 96.19 172 GLU A N 1
ATOM 1276 C CA . GLU A 1 172 ? 21.891 6.742 -1.445 1 96.19 172 GLU A CA 1
ATOM 1277 C C . GLU A 1 172 ? 20.406 6.906 -1.687 1 96.19 172 GLU A C 1
ATOM 1279 O O . GLU A 1 172 ? 19.844 7.988 -1.479 1 96.19 172 GLU A O 1
ATOM 1284 N N . TRP A 1 173 ? 19.781 5.91 -2.146 1 97.62 173 TRP A N 1
ATOM 1285 C CA . TRP A 1 173 ? 18.344 6.016 -2.322 1 97.62 173 TRP A CA 1
ATOM 1286 C C . TRP A 1 173 ? 17.625 5.973 -0.976 1 97.62 173 TRP A C 1
ATOM 1288 O O . TRP A 1 173 ? 18 5.195 -0.094 1 97.62 173 TRP A O 1
ATOM 1298 N N . PRO A 1 174 ? 16.578 6.793 -0.814 1 98.5 174 PRO A N 1
ATOM 1299 C CA . PRO A 1 174 ? 15.797 6.742 0.422 1 98.5 174 PRO A CA 1
ATOM 1300 C C . PRO A 1 174 ? 15.016 5.441 0.568 1 98.5 174 PRO A C 1
ATOM 1302 O O . PRO A 1 174 ? 14.805 4.73 -0.418 1 98.5 174 PRO A O 1
ATOM 1305 N N . ASN A 1 175 ? 14.625 5.098 1.792 1 98.06 175 ASN A N 1
ATOM 1306 C CA . ASN A 1 175 ? 13.867 3.879 2.041 1 98.06 175 ASN A CA 1
ATOM 1307 C C . ASN A 1 175 ? 12.461 4.184 2.533 1 98.06 175 ASN A C 1
ATOM 1309 O O . ASN A 1 175 ? 11.758 3.295 3.018 1 98.06 175 ASN A O 1
ATOM 1313 N N . CYS A 1 176 ? 12.094 5.457 2.396 1 98.12 176 CYS A N 1
ATOM 1314 C CA . CYS A 1 176 ? 10.75 5.902 2.727 1 98.12 176 CYS A CA 1
ATOM 1315 C C . CYS A 1 176 ? 10.406 7.191 1.989 1 98.12 176 CYS A C 1
ATOM 1317 O O . CYS A 1 176 ? 11.258 8.07 1.832 1 98.12 176 CYS A O 1
ATOM 1319 N N . ALA A 1 177 ? 9.148 7.254 1.565 1 98.81 177 ALA A N 1
ATOM 1320 C CA . ALA A 1 177 ? 8.672 8.5 0.958 1 98.81 177 ALA A CA 1
ATOM 1321 C C . ALA A 1 177 ? 7.297 8.883 1.49 1 98.81 177 ALA A C 1
ATOM 1323 O O . ALA A 1 177 ? 6.488 8.008 1.82 1 98.81 177 ALA A O 1
ATOM 1324 N N . ILE A 1 178 ? 7.059 10.117 1.661 1 98.81 178 ILE A N 1
ATOM 1325 C CA . ILE A 1 178 ? 5.746 10.688 1.936 1 98.81 178 ILE A CA 1
ATOM 1326 C C . ILE A 1 178 ? 5.371 11.68 0.834 1 98.81 178 ILE A C 1
ATOM 1328 O O . ILE A 1 178 ? 6.004 12.727 0.692 1 98.81 178 ILE A O 1
ATOM 1332 N N . ASN A 1 179 ? 4.41 11.289 0.069 1 98.38 179 ASN A N 1
ATOM 1333 C CA . ASN A 1 179 ? 3.973 12.094 -1.07 1 98.38 179 ASN A CA 1
ATOM 1334 C C . ASN A 1 179 ? 2.807 13.008 -0.699 1 98.38 179 ASN A C 1
ATOM 1336 O O . ASN A 1 179 ? 1.681 12.539 -0.517 1 98.38 179 ASN A O 1
ATOM 1340 N N . CYS A 1 180 ? 3.066 14.289 -0.604 1 96.38 180 CYS A N 1
ATOM 1341 C CA . CYS A 1 180 ? 2.076 15.289 -0.223 1 96.38 180 CYS A CA 1
ATOM 1342 C C . CYS A 1 180 ? 1.657 16.125 -1.426 1 96.38 180 CYS A C 1
ATOM 1344 O O . CYS A 1 180 ? 1.134 17.234 -1.266 1 96.38 180 CYS A O 1
ATOM 1346 N N . ALA A 1 181 ? 1.946 15.703 -2.539 1 94.44 181 ALA A N 1
ATOM 1347 C CA . ALA A 1 181 ? 1.577 16.312 -3.812 1 94.44 181 ALA A CA 1
ATOM 1348 C C . ALA A 1 181 ? 1.409 15.266 -4.902 1 94.44 181 ALA A C 1
ATOM 1350 O O . ALA A 1 181 ? 2.104 15.297 -5.922 1 94.44 181 ALA A O 1
ATOM 1351 N N . ILE A 1 182 ? 0.472 14.484 -4.805 1 95 182 ILE A N 1
ATOM 1352 C CA . ILE A 1 182 ? 0.335 13.305 -5.652 1 95 182 ILE A CA 1
ATOM 1353 C C . ILE A 1 182 ? -0.041 13.727 -7.07 1 95 182 ILE A C 1
ATOM 1355 O O . ILE A 1 182 ? -1.112 14.297 -7.289 1 95 182 ILE A O 1
ATOM 1359 N N . THR A 1 183 ? 0.776 13.547 -7.984 1 93.38 183 THR A N 1
ATOM 1360 C CA . THR A 1 183 ? 0.655 13.664 -9.43 1 93.38 183 THR A CA 1
ATOM 1361 C C . THR A 1 183 ? 1.313 12.477 -10.125 1 93.38 183 THR A C 1
ATOM 1363 O O . THR A 1 183 ? 2.029 11.695 -9.492 1 93.38 183 THR A O 1
ATOM 1366 N N . PRO A 1 184 ? 1.04 12.266 -11.398 1 92.19 184 PRO A N 1
ATOM 1367 C CA . PRO A 1 184 ? 1.766 11.195 -12.086 1 92.19 184 PRO A CA 1
ATOM 1368 C C . PRO A 1 184 ? 3.281 11.328 -11.953 1 92.19 184 PRO A C 1
ATOM 1370 O O . PRO A 1 184 ? 3.977 10.344 -11.719 1 92.19 184 PRO A O 1
ATOM 1373 N N . MET A 1 185 ? 3.744 12.523 -12.039 1 93.19 185 MET A N 1
ATOM 1374 C CA . MET A 1 185 ? 5.18 12.781 -11.938 1 93.19 185 MET A CA 1
ATOM 1375 C C . MET A 1 185 ? 5.703 12.414 -10.555 1 93.19 185 MET A C 1
ATOM 1377 O O . MET A 1 185 ? 6.699 11.695 -10.438 1 93.19 185 MET A O 1
ATOM 1381 N N . THR A 1 186 ? 5.051 12.867 -9.523 1 95.88 186 THR A N 1
ATOM 1382 C CA . THR A 1 186 ? 5.562 12.672 -8.172 1 95.88 186 THR A CA 1
ATOM 1383 C C . THR A 1 186 ? 5.355 11.227 -7.715 1 95.88 186 THR A C 1
ATOM 1385 O O . THR A 1 186 ? 6.117 10.719 -6.891 1 95.88 186 THR A O 1
ATOM 1388 N N . MET A 1 187 ? 4.352 10.586 -8.227 1 95.12 187 MET A N 1
ATOM 1389 C CA . MET A 1 187 ? 4.168 9.164 -7.965 1 95.12 187 MET A CA 1
ATOM 1390 C C . MET A 1 187 ? 5.352 8.352 -8.492 1 95.12 187 MET A C 1
ATOM 1392 O O . MET A 1 187 ? 5.922 7.535 -7.77 1 95.12 187 MET A O 1
ATOM 1396 N N . ASN A 1 188 ? 5.633 8.594 -9.695 1 95.75 188 ASN A N 1
ATOM 1397 C CA . ASN A 1 188 ? 6.738 7.871 -10.305 1 95.75 188 ASN A CA 1
ATOM 1398 C C . ASN A 1 188 ? 8.078 8.242 -9.664 1 95.75 188 ASN A C 1
ATOM 1400 O O . ASN A 1 188 ? 8.961 7.395 -9.531 1 95.75 188 ASN A O 1
ATOM 1404 N N . LEU A 1 189 ? 8.242 9.5 -9.297 1 96.75 189 LEU A N 1
ATOM 1405 C CA . LEU A 1 189 ? 9.445 9.922 -8.594 1 96.75 189 LEU A CA 1
ATOM 1406 C C . LEU A 1 189 ? 9.625 9.141 -7.297 1 96.75 189 LEU A C 1
ATOM 1408 O O . LEU A 1 189 ? 10.703 8.625 -7.02 1 96.75 189 LEU A O 1
ATOM 1412 N N . ALA A 1 190 ? 8.562 9.07 -6.52 1 97.06 190 ALA A N 1
ATOM 1413 C CA . ALA A 1 190 ? 8.617 8.344 -5.25 1 97.06 190 ALA A CA 1
ATOM 1414 C C . ALA A 1 190 ? 9 6.883 -5.473 1 97.06 190 ALA A C 1
ATOM 1416 O O . ALA A 1 190 ? 9.898 6.363 -4.805 1 97.06 190 ALA A O 1
ATOM 1417 N N . VAL A 1 191 ? 8.414 6.27 -6.418 1 95.88 191 VAL A N 1
ATOM 1418 C CA . VAL A 1 191 ? 8.617 4.848 -6.668 1 95.88 191 VAL A CA 1
ATOM 1419 C C . VAL A 1 191 ? 10.047 4.602 -7.141 1 95.88 191 VAL A C 1
ATOM 1421 O O . VAL A 1 191 ? 10.734 3.713 -6.629 1 95.88 191 VAL A O 1
ATOM 1424 N N . MET A 1 192 ? 10.469 5.387 -8.055 1 96.88 192 MET A N 1
ATOM 1425 C CA . MET A 1 192 ? 11.773 5.156 -8.664 1 96.88 192 MET A CA 1
ATOM 1426 C C . MET A 1 192 ? 12.898 5.543 -7.715 1 96.88 192 MET A C 1
ATOM 1428 O O . MET A 1 192 ? 13.977 4.941 -7.738 1 96.88 192 MET A O 1
ATOM 1432 N N . ALA A 1 193 ? 12.664 6.465 -6.859 1 97.94 193 ALA A N 1
ATOM 1433 C CA . ALA A 1 193 ? 13.703 6.957 -5.965 1 97.94 193 ALA A CA 1
ATOM 1434 C C . ALA A 1 193 ? 13.859 6.051 -4.746 1 97.94 193 ALA A C 1
ATOM 1436 O O . ALA A 1 193 ? 14.859 6.121 -4.031 1 97.94 193 ALA A O 1
ATOM 1437 N N . LEU A 1 194 ? 12.961 5.223 -4.465 1 98.25 194 LEU A N 1
ATOM 1438 C CA . LEU A 1 194 ? 12.984 4.426 -3.244 1 98.25 194 LEU A CA 1
ATOM 1439 C C . LEU A 1 194 ? 13.797 3.154 -3.438 1 98.25 194 LEU A C 1
ATOM 1441 O O . LEU A 1 194 ? 13.805 2.576 -4.527 1 98.25 194 LEU A O 1
ATOM 1445 N N . GLN A 1 195 ? 14.438 2.744 -2.35 1 97.44 195 GLN A N 1
ATOM 1446 C CA . GLN A 1 195 ? 15 1.398 -2.299 1 97.44 195 GLN A CA 1
ATOM 1447 C C . GLN A 1 195 ? 13.906 0.34 -2.412 1 97.44 195 GLN A C 1
ATOM 1449 O O . GLN A 1 195 ? 12.75 0.59 -2.055 1 97.44 195 GLN A O 1
ATOM 1454 N N . PRO A 1 196 ? 14.234 -0.857 -2.938 1 96.62 196 PRO A N 1
ATOM 1455 C CA . PRO A 1 196 ? 13.234 -1.93 -2.971 1 96.62 196 PRO A CA 1
ATOM 1456 C C . PRO A 1 196 ? 12.656 -2.242 -1.591 1 96.62 196 PRO A C 1
ATOM 1458 O O . PRO A 1 196 ? 13.344 -2.078 -0.58 1 96.62 196 PRO A O 1
ATOM 1461 N N . CYS A 1 197 ? 11.336 -2.646 -1.565 1 96.75 197 CYS A N 1
ATOM 1462 C CA . CYS A 1 197 ? 10.609 -3.061 -0.373 1 96.75 197 CYS A CA 1
ATOM 1463 C C . CYS A 1 197 ? 10.375 -1.882 0.564 1 96.75 197 CYS A C 1
ATOM 1465 O O . CYS A 1 197 ? 10.203 -2.066 1.77 1 96.75 197 CYS A O 1
ATOM 1467 N N . SER A 1 198 ? 10.469 -0.649 0.023 1 97.88 198 SER A N 1
ATOM 1468 C CA . SER A 1 198 ? 10.18 0.552 0.801 1 97.88 198 SER A CA 1
ATOM 1469 C C . SER A 1 198 ? 8.688 0.87 0.804 1 97.88 198 SER A C 1
ATOM 1471 O O . SER A 1 198 ? 7.895 0.151 0.193 1 97.88 198 SER A O 1
ATOM 1473 N N . VAL A 1 199 ? 8.359 1.9 1.546 1 98.25 199 VAL A N 1
ATOM 1474 C CA . VAL A 1 199 ? 6.977 2.361 1.642 1 98.25 199 VAL A CA 1
ATOM 1475 C C . VAL A 1 199 ? 6.875 3.797 1.134 1 98.25 199 VAL A C 1
ATOM 1477 O O . VAL A 1 199 ? 7.758 4.617 1.395 1 98.25 199 VAL A O 1
ATOM 1480 N N . CYS A 1 200 ? 5.852 4.035 0.369 1 98.44 200 CYS A N 1
ATOM 1481 C CA . CYS A 1 200 ? 5.438 5.383 0.002 1 98.44 200 CYS A CA 1
ATOM 1482 C C . CYS A 1 200 ? 4.066 5.711 0.588 1 98.44 200 CYS A C 1
ATOM 1484 O O . CYS A 1 200 ? 3.066 5.094 0.219 1 98.44 200 CYS A O 1
ATOM 1486 N N . VAL A 1 201 ? 4.039 6.68 1.483 1 98.75 201 VAL A N 1
ATOM 1487 C CA . VAL A 1 201 ? 2.775 7.121 2.059 1 98.75 201 VAL A CA 1
ATOM 1488 C C . VAL A 1 201 ? 2.146 8.188 1.165 1 98.75 201 VAL A C 1
ATOM 1490 O O . VAL A 1 201 ? 2.816 9.148 0.766 1 98.75 201 VAL A O 1
ATOM 1493 N N . LEU A 1 202 ? 0.947 7.949 0.789 1 97.94 202 LEU A N 1
ATOM 1494 C CA . LEU A 1 202 ? 0.15 8.922 0.051 1 97.94 202 LEU A CA 1
ATOM 1495 C C . LEU A 1 202 ? -0.622 9.828 1.005 1 97.94 202 LEU A C 1
ATOM 1497 O O . LEU A 1 202 ? -1.558 9.383 1.672 1 97.94 202 LEU A O 1
ATOM 1501 N N . ALA A 1 203 ? -0.282 11.141 0.96 1 96.62 203 ALA A N 1
ATOM 1502 C CA . ALA A 1 203 ? -0.785 11.969 2.057 1 96.62 203 ALA A CA 1
ATOM 1503 C C . ALA A 1 203 ? -1.703 13.07 1.536 1 96.62 203 ALA A C 1
ATOM 1505 O O . ALA A 1 203 ? -2.605 13.523 2.246 1 96.62 203 ALA A O 1
ATOM 1506 N N . GLU A 1 204 ? -1.453 13.57 0.367 1 93.12 204 GLU A N 1
ATOM 1507 C CA . GLU A 1 204 ? -2.287 14.633 -0.188 1 93.12 204 GLU A CA 1
ATOM 1508 C C . GLU A 1 204 ? -2.27 14.609 -1.713 1 93.12 204 GLU A C 1
ATOM 1510 O O . GLU A 1 204 ? -1.221 14.391 -2.324 1 93.12 204 GLU A O 1
ATOM 1515 N N . CYS A 1 205 ? -3.439 14.812 -2.258 1 89.44 205 CYS A N 1
ATOM 1516 C CA . CYS A 1 205 ? -3.514 14.773 -3.715 1 89.44 205 CYS A CA 1
ATOM 1517 C C . CYS A 1 205 ? -3.527 16.188 -4.297 1 89.44 205 CYS A C 1
ATOM 1519 O O . CYS A 1 205 ? -4.18 17.078 -3.75 1 89.44 205 CYS A O 1
ATOM 1521 N N . GLU A 1 206 ? -2.736 16.406 -5.238 1 79.06 206 GLU A N 1
ATOM 1522 C CA . GLU A 1 206 ? -2.77 17.625 -6.051 1 79.06 206 GLU A CA 1
ATOM 1523 C C . GLU A 1 206 ? -3.631 17.422 -7.297 1 79.06 206 GLU A C 1
ATOM 1525 O O . GLU A 1 206 ? -4.238 18.375 -7.793 1 79.06 206 GLU A O 1
ATOM 1530 N N . SER A 1 207 ? -3.586 16.203 -7.82 1 81.25 207 SER A N 1
ATOM 1531 C CA . SER A 1 207 ? -4.434 15.781 -8.93 1 81.25 207 SER A CA 1
ATOM 1532 C C . SER A 1 207 ? -5.27 14.562 -8.562 1 81.25 207 SER A C 1
ATOM 1534 O O . SER A 1 207 ? -4.844 13.727 -7.758 1 81.25 207 SER A O 1
ATOM 1536 N N . GLU A 1 208 ? -6.383 14.609 -9.234 1 78.25 208 GLU A N 1
ATOM 1537 C CA . GLU A 1 208 ? -7.262 13.477 -8.953 1 78.25 208 GLU A CA 1
ATOM 1538 C C . GLU A 1 208 ? -6.703 12.18 -9.547 1 78.25 208 GLU A C 1
ATOM 1540 O O . GLU A 1 208 ? -6.789 11.125 -8.922 1 78.25 208 GLU A O 1
ATOM 1545 N N . CYS A 1 209 ? -6.121 12.383 -10.656 1 83.81 209 CYS A N 1
ATOM 1546 C CA . CYS A 1 209 ? -5.598 11.195 -11.328 1 83.81 209 CYS A CA 1
ATOM 1547 C C . CYS A 1 209 ? -4.125 10.984 -11 1 83.81 209 CYS A C 1
ATOM 1549 O O . CYS A 1 209 ? -3.314 11.898 -11.156 1 83.81 209 CYS A O 1
ATOM 1551 N N . ALA A 1 210 ? -3.889 9.852 -10.422 1 89.69 210 ALA A N 1
ATOM 1552 C CA . ALA A 1 210 ? -2.508 9.422 -10.227 1 89.69 210 ALA A CA 1
ATOM 1553 C C . ALA A 1 210 ? -2.174 8.219 -11.102 1 89.69 210 ALA A C 1
ATOM 1555 O O . ALA A 1 210 ? -3.039 7.383 -11.375 1 89.69 210 ALA A O 1
ATOM 1556 N N . SER A 1 211 ? -1.012 8.234 -11.609 1 91.5 211 SER A N 1
ATOM 1557 C CA . SER A 1 211 ? -0.549 7.098 -12.398 1 91.5 211 SER A CA 1
ATOM 1558 C C . SER A 1 211 ? 0.89 6.734 -12.055 1 91.5 211 SER A C 1
ATOM 1560 O O . SER A 1 211 ? 1.64 7.562 -11.531 1 91.5 211 SER A O 1
ATOM 1562 N N . PHE A 1 212 ? 1.141 5.484 -12.258 1 90.69 212 PHE A N 1
ATOM 1563 C CA . PHE A 1 212 ? 2.486 4.965 -12.039 1 90.69 212 PHE A CA 1
ATOM 1564 C C . PHE A 1 212 ? 2.77 3.789 -12.969 1 90.69 212 PHE A C 1
ATOM 1566 O O . PHE A 1 212 ? 1.854 3.258 -13.602 1 90.69 212 PHE A O 1
ATOM 1573 N N . ASN A 1 213 ? 3.99 3.541 -13.117 1 91.62 213 ASN A N 1
ATOM 1574 C CA . ASN A 1 213 ? 4.398 2.314 -13.797 1 91.62 213 ASN A CA 1
ATOM 1575 C C . ASN A 1 213 ? 4.242 1.096 -12.891 1 91.62 213 ASN A C 1
ATOM 1577 O O . ASN A 1 213 ? 4.984 0.941 -11.922 1 91.62 213 ASN A O 1
ATOM 1581 N N . ALA A 1 214 ? 3.367 0.226 -13.227 1 91.38 214 ALA A N 1
ATOM 1582 C CA . ALA A 1 214 ? 3.02 -0.918 -12.391 1 91.38 214 ALA A CA 1
ATOM 1583 C C . ALA A 1 214 ? 4.195 -1.879 -12.258 1 91.38 214 ALA A C 1
ATOM 1585 O O . ALA A 1 214 ? 4.41 -2.467 -11.195 1 91.38 214 ALA A O 1
ATOM 1586 N N . LEU A 1 215 ? 4.922 -2.033 -13.258 1 91.5 215 LEU A N 1
ATOM 1587 C CA . LEU A 1 215 ? 6.055 -2.951 -13.234 1 91.5 215 LEU A CA 1
ATOM 1588 C C . LEU A 1 215 ? 7.117 -2.473 -12.25 1 91.5 215 LEU A C 1
ATOM 1590 O O . LEU A 1 215 ? 7.715 -3.279 -11.531 1 91.5 215 LEU A O 1
ATOM 1594 N N . ASP A 1 216 ? 7.281 -1.192 -12.219 1 93.19 216 ASP A N 1
ATOM 1595 C CA . ASP A 1 216 ? 8.25 -0.636 -11.281 1 93.19 216 ASP A CA 1
ATOM 1596 C C . ASP A 1 216 ? 7.832 -0.905 -9.836 1 93.19 216 ASP A C 1
ATOM 1598 O O . ASP A 1 216 ? 8.664 -1.279 -9 1 93.19 216 ASP A O 1
ATOM 1602 N N . ILE A 1 217 ? 6.594 -0.728 -9.531 1 94.75 217 ILE A N 1
ATOM 1603 C CA . ILE A 1 217 ? 6.062 -0.979 -8.195 1 94.75 217 ILE A CA 1
ATOM 1604 C C . ILE A 1 217 ? 6.262 -2.447 -7.828 1 94.75 217 ILE A C 1
ATOM 1606 O O . ILE A 1 217 ? 6.68 -2.764 -6.715 1 94.75 217 ILE A O 1
ATOM 1610 N N . LEU A 1 218 ? 5.984 -3.287 -8.742 1 94.19 218 LEU A N 1
ATOM 1611 C CA . LEU A 1 218 ? 6.098 -4.719 -8.5 1 94.19 218 LEU A CA 1
ATOM 1612 C C . LEU A 1 218 ? 7.559 -5.129 -8.32 1 94.19 218 LEU A C 1
ATOM 1614 O O . LEU A 1 218 ? 7.914 -5.762 -7.328 1 94.19 218 LEU A O 1
ATOM 1618 N N . MET A 1 219 ? 8.375 -4.715 -9.219 1 92.19 219 MET A N 1
ATOM 1619 C CA . MET A 1 219 ? 9.773 -5.129 -9.219 1 92.19 219 MET A CA 1
ATOM 1620 C C . MET A 1 219 ? 10.492 -4.613 -7.973 1 92.19 219 MET A C 1
ATOM 1622 O O . MET A 1 219 ? 11.336 -5.309 -7.41 1 92.19 219 MET A O 1
ATOM 1626 N N . LYS A 1 220 ? 10.078 -3.471 -7.527 1 95 220 LYS A N 1
ATOM 1627 C CA . LYS A 1 220 ? 10.703 -2.887 -6.344 1 95 220 LYS A CA 1
ATOM 1628 C C . LYS A 1 220 ? 9.945 -3.26 -5.074 1 95 220 LYS A C 1
ATOM 1630 O O . LYS A 1 220 ? 10.422 -3.014 -3.965 1 95 220 LYS A O 1
ATOM 1635 N N . ASN A 1 221 ? 8.805 -3.838 -5.328 1 96.94 221 ASN A N 1
ATOM 1636 C CA . ASN A 1 221 ? 7.973 -4.242 -4.195 1 96.94 221 ASN A CA 1
ATOM 1637 C C . ASN A 1 221 ? 7.668 -3.064 -3.273 1 96.94 221 ASN A C 1
ATOM 1639 O O . ASN A 1 221 ? 7.836 -3.164 -2.057 1 96.94 221 ASN A O 1
ATOM 1643 N N . ILE A 1 222 ? 7.258 -1.925 -3.85 1 97.75 222 ILE A N 1
ATOM 1644 C CA . ILE A 1 222 ? 6.953 -0.713 -3.096 1 97.75 222 ILE A CA 1
ATOM 1645 C C . ILE A 1 222 ? 5.504 -0.762 -2.607 1 97.75 222 ILE A C 1
ATOM 1647 O O . ILE A 1 222 ? 4.582 -0.957 -3.398 1 97.75 222 ILE A O 1
ATOM 1651 N N . ARG A 1 223 ? 5.34 -0.588 -1.347 1 97.94 223 ARG A N 1
ATOM 1652 C CA . ARG A 1 223 ? 3.998 -0.485 -0.781 1 97.94 223 ARG A CA 1
ATOM 1653 C C . ARG A 1 223 ? 3.488 0.951 -0.839 1 97.94 223 ARG A C 1
ATOM 1655 O O . ARG A 1 223 ? 4.227 1.89 -0.531 1 97.94 223 ARG A O 1
ATOM 1662 N N . LEU A 1 224 ? 2.26 1.137 -1.263 1 98.06 224 LEU A N 1
ATOM 1663 C CA . LEU A 1 224 ? 1.582 2.428 -1.225 1 98.06 224 LEU A CA 1
ATOM 1664 C C . LEU A 1 224 ? 0.536 2.461 -0.115 1 98.06 224 LEU A C 1
ATOM 1666 O O . LEU A 1 224 ? -0.416 1.677 -0.131 1 98.06 224 LEU A O 1
ATOM 1670 N N . VAL A 1 225 ? 0.739 3.393 0.797 1 98.19 225 VAL A N 1
ATOM 1671 C CA . VAL A 1 225 ? -0.093 3.443 1.995 1 98.19 225 VAL A CA 1
ATOM 1672 C C . VAL A 1 225 ? -0.742 4.82 2.117 1 98.19 225 VAL A C 1
ATOM 1674 O O . VAL A 1 225 ? -0.047 5.836 2.176 1 98.19 225 VAL A O 1
ATOM 1677 N N . PRO A 1 226 ? -2.029 4.832 2.176 1 97.5 226 PRO A N 1
ATOM 1678 C CA . PRO A 1 226 ? -2.715 6.121 2.289 1 97.5 226 PRO A CA 1
ATOM 1679 C C . PRO A 1 226 ? -2.725 6.66 3.719 1 97.5 226 PRO A C 1
ATOM 1681 O O . PRO A 1 226 ? -2.746 5.883 4.676 1 97.5 226 PRO A O 1
ATOM 1684 N N . SER A 1 227 ? -2.646 7.91 3.84 1 97.25 227 SER A N 1
ATOM 1685 C CA . SER A 1 227 ? -2.867 8.648 5.078 1 97.25 227 SER A CA 1
ATOM 1686 C C . SER A 1 227 ? -3.852 9.797 4.867 1 97.25 227 SER A C 1
ATOM 1688 O O . SER A 1 227 ? -3.52 10.797 4.23 1 97.25 227 SER A O 1
ATOM 1690 N N . PHE A 1 228 ? -5.027 9.547 5.383 1 93.06 228 PHE A N 1
ATOM 1691 C CA . PHE A 1 228 ? -6.086 10.531 5.203 1 93.06 228 PHE A CA 1
ATOM 1692 C C . PHE A 1 228 ? -6.668 10.961 6.543 1 93.06 228 PHE A C 1
ATOM 1694 O O . PHE A 1 228 ? -6.984 10.109 7.383 1 93.06 228 PHE A O 1
ATOM 1701 N N . ARG A 1 229 ? -6.766 12.273 6.652 1 91.56 229 ARG A N 1
ATOM 1702 C CA . ARG A 1 229 ? -7.141 12.789 7.965 1 91.56 229 ARG A CA 1
ATOM 1703 C C . ARG A 1 229 ? -6.273 12.172 9.062 1 91.56 229 ARG A C 1
ATOM 1705 O O . ARG A 1 229 ? -5.105 11.852 8.828 1 91.56 229 ARG A O 1
ATOM 1712 N N . SER A 1 230 ? -6.691 12.344 10.281 1 93.81 230 SER A N 1
ATOM 1713 C CA . SER A 1 230 ? -5.895 11.758 11.359 1 93.81 230 SER A CA 1
ATOM 1714 C C . SER A 1 230 ? -6.781 11.25 12.492 1 93.81 230 SER A C 1
ATOM 1716 O O . SER A 1 230 ? -7.914 11.711 12.656 1 93.81 230 SER A O 1
ATOM 1718 N N . ALA A 1 231 ? -6.301 10.266 13.094 1 95.25 231 ALA A N 1
ATOM 1719 C CA . ALA A 1 231 ? -6.934 9.719 14.289 1 95.25 231 ALA A CA 1
ATOM 1720 C C . ALA A 1 231 ? -5.922 9.555 15.422 1 95.25 231 ALA A C 1
ATOM 1722 O O . ALA A 1 231 ? -4.836 9.008 15.219 1 95.25 231 ALA A O 1
ATOM 1723 N N . ASN A 1 232 ? -6.293 10.133 16.562 1 95.69 232 ASN A N 1
ATOM 1724 C CA . ASN A 1 232 ? -5.504 9.969 17.781 1 95.69 232 ASN A CA 1
ATOM 1725 C C . ASN A 1 232 ? -4.125 10.602 17.641 1 95.69 232 ASN A C 1
ATOM 1727 O O . ASN A 1 232 ? -3.146 10.102 18.188 1 95.69 232 ASN A O 1
ATOM 1731 N N . MET A 1 233 ? -4.059 11.664 16.891 1 96.69 233 MET A N 1
ATOM 1732 C CA . MET A 1 233 ? -2.738 12.227 16.609 1 96.69 233 MET A CA 1
ATOM 1733 C C . MET A 1 233 ? -2.574 13.578 17.297 1 96.69 233 MET A C 1
ATOM 1735 O O . MET A 1 233 ? -1.461 14.102 17.391 1 96.69 233 MET A O 1
ATOM 1739 N N . TYR A 1 234 ? -3.629 14.172 17.797 1 96.06 234 TYR A N 1
ATOM 1740 C CA . TYR A 1 234 ? -3.562 15.508 18.375 1 96.06 234 TYR A CA 1
ATOM 1741 C C . TYR A 1 234 ? -2.654 15.523 19.594 1 96.06 234 TYR A C 1
ATOM 1743 O O . TYR A 1 234 ? -1.837 16.438 19.75 1 96.06 234 TYR A O 1
ATOM 1751 N N . PRO A 1 235 ? -2.762 14.508 20.484 1 96.69 235 PRO A N 1
ATOM 1752 C CA . PRO A 1 235 ? -1.833 14.516 21.625 1 96.69 235 PRO A CA 1
ATOM 1753 C C . PRO A 1 235 ? -0.37 14.508 21.188 1 96.69 235 PRO A C 1
ATOM 1755 O O . PRO A 1 235 ? 0.45 15.242 21.75 1 96.69 235 PRO A O 1
ATOM 1758 N N . THR A 1 236 ? -0.082 13.711 20.156 1 97.31 236 THR A N 1
ATOM 1759 C CA . THR A 1 236 ? 1.276 13.664 19.625 1 97.31 236 THR A CA 1
ATOM 1760 C C . THR A 1 236 ? 1.679 15.023 19.062 1 97.31 236 THR A C 1
ATOM 1762 O O . THR A 1 236 ? 2.77 15.523 19.344 1 97.31 236 THR A O 1
ATOM 1765 N N . ALA A 1 237 ? 0.835 15.609 18.312 1 97.81 237 ALA A N 1
ATOM 1766 C CA . ALA A 1 237 ? 1.096 16.906 17.703 1 97.81 237 ALA A CA 1
ATOM 1767 C C . ALA A 1 237 ? 1.35 17.969 18.781 1 97.81 237 ALA A C 1
ATOM 1769 O O . ALA A 1 237 ? 2.332 18.719 18.703 1 97.81 237 ALA A O 1
ATOM 1770 N N . LEU A 1 238 ? 0.537 17.969 19.781 1 97.56 238 LEU A N 1
ATOM 1771 C CA . LEU A 1 238 ? 0.655 18.969 20.844 1 97.56 238 LEU A CA 1
ATOM 1772 C C . LEU A 1 238 ? 1.934 18.766 21.641 1 97.56 238 LEU A C 1
ATOM 1774 O O . LEU A 1 238 ? 2.562 19.734 22.078 1 97.56 238 LEU A O 1
ATOM 1778 N N . GLN A 1 239 ? 2.275 17.531 21.812 1 97.75 239 GLN A N 1
ATOM 1779 C CA . GLN A 1 239 ? 3.523 17.25 22.516 1 97.75 239 GLN A CA 1
ATOM 1780 C C . GLN A 1 239 ? 4.727 17.75 21.719 1 97.75 239 GLN A C 1
ATOM 1782 O O . GLN A 1 239 ? 5.688 18.266 22.297 1 97.75 239 GLN A O 1
ATOM 1787 N N . LEU A 1 240 ? 4.699 17.594 20.469 1 97.88 240 LEU A N 1
ATOM 1788 C CA . LEU A 1 240 ? 5.785 18.078 19.625 1 97.88 240 LEU A CA 1
ATOM 1789 C C . LEU A 1 240 ? 5.871 19.594 19.656 1 97.88 240 LEU A C 1
ATOM 1791 O O . LEU A 1 240 ? 6.965 20.156 19.703 1 97.88 240 LEU A O 1
ATOM 1795 N N . MET A 1 241 ? 4.746 20.25 19.625 1 97.31 241 MET A N 1
ATOM 1796 C CA . MET A 1 241 ? 4.723 21.703 19.719 1 97.31 241 MET A CA 1
ATOM 1797 C C . MET A 1 241 ? 5.27 22.172 21.062 1 97.31 241 MET A C 1
ATOM 1799 O O . MET A 1 241 ? 6.113 23.062 21.125 1 97.31 241 MET A O 1
ATOM 1803 N N . LYS A 1 242 ? 4.844 21.5 22.094 1 97.44 242 LYS A N 1
ATOM 1804 C CA . LYS A 1 242 ? 5.23 21.859 23.453 1 97.44 242 LYS A CA 1
ATOM 1805 C C . LYS A 1 242 ? 6.734 21.703 23.656 1 97.44 242 LYS A C 1
ATOM 1807 O O . LYS A 1 242 ? 7.371 22.531 24.297 1 97.44 242 LYS A O 1
ATOM 1812 N N . SER A 1 243 ? 7.32 20.688 23.062 1 96.88 243 SER A N 1
ATOM 1813 C CA . SER A 1 243 ? 8.734 20.375 23.25 1 96.88 243 SER A CA 1
ATOM 1814 C C . SER A 1 243 ? 9.609 21.266 22.375 1 96.88 243 SER A C 1
ATOM 1816 O O . SER A 1 243 ? 10.844 21.234 22.484 1 96.88 243 SER A O 1
ATOM 1818 N N . GLY A 1 244 ? 8.984 21.953 21.422 1 96.31 244 GLY A N 1
ATOM 1819 C CA . GLY A 1 244 ? 9.734 22.812 20.531 1 96.31 244 GLY A CA 1
ATOM 1820 C C . GLY A 1 244 ? 10.25 22.094 19.297 1 96.31 244 GLY A C 1
ATOM 1821 O O . GLY A 1 244 ? 10.875 22.703 18.438 1 96.31 244 GLY A O 1
ATOM 1822 N N . ARG A 1 245 ? 9.93 20.859 19.172 1 96.5 245 ARG A N 1
ATOM 1823 C CA . ARG A 1 245 ? 10.406 20.062 18.047 1 96.5 245 ARG A CA 1
ATOM 1824 C C . ARG A 1 245 ? 9.586 20.344 16.797 1 96.5 245 ARG A C 1
ATOM 1826 O O . ARG A 1 245 ? 9.984 20 15.68 1 96.5 245 ARG A O 1
ATOM 1833 N N . ALA A 1 246 ? 8.453 20.984 16.984 1 97.31 246 ALA A N 1
ATOM 1834 C CA . ALA A 1 246 ? 7.625 21.453 15.883 1 97.31 246 ALA A CA 1
ATOM 1835 C C . ALA A 1 246 ? 7.215 22.906 16.078 1 97.31 246 ALA A C 1
ATOM 1837 O O . ALA A 1 246 ? 6.141 23.203 16.609 1 97.31 246 ALA A O 1
ATOM 1838 N N . PRO A 1 247 ? 8.039 23.781 15.617 1 96 247 PRO A N 1
ATOM 1839 C CA . PRO A 1 247 ? 7.746 25.203 15.797 1 96 247 PRO A CA 1
ATOM 1840 C C . PRO A 1 247 ? 6.688 25.719 14.828 1 96 247 PRO A C 1
ATOM 1842 O O . PRO A 1 247 ? 6.992 26.531 13.953 1 96 247 PRO A O 1
ATOM 1845 N N . MET A 1 248 ? 5.48 25.391 15.047 1 94.25 248 MET A N 1
ATOM 1846 C CA . MET A 1 248 ? 4.379 25.656 14.117 1 94.25 248 MET A CA 1
ATOM 1847 C C . MET A 1 248 ? 4.07 27.156 14.055 1 94.25 248 MET A C 1
ATOM 1849 O O . MET A 1 248 ? 3.469 27.625 13.086 1 94.25 248 MET A O 1
ATOM 1853 N N . HIS A 1 249 ? 4.453 27.891 15.062 1 91.88 249 HIS A N 1
ATOM 1854 C CA . HIS A 1 249 ? 4.215 29.328 15.078 1 91.88 249 HIS A CA 1
ATOM 1855 C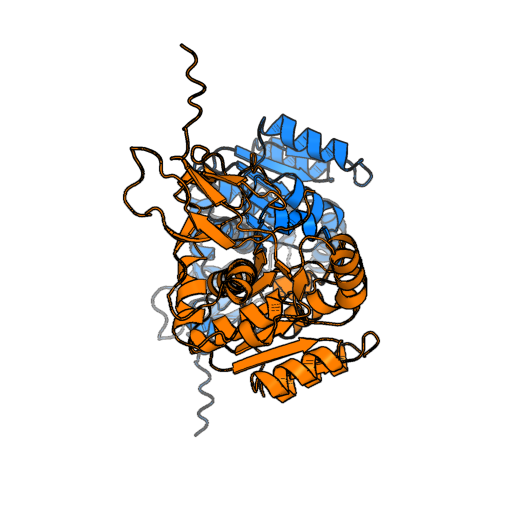 C . HIS A 1 249 ? 4.891 30.016 13.898 1 91.88 249 HIS A C 1
ATOM 1857 O O . HIS A 1 249 ? 4.43 31.062 13.438 1 91.88 249 HIS A O 1
ATOM 1863 N N . LYS A 1 250 ? 5.93 29.453 13.344 1 91.19 250 LYS A N 1
ATOM 1864 C CA . LYS A 1 250 ? 6.672 30.016 12.219 1 91.19 250 LYS A CA 1
ATOM 1865 C C . LYS A 1 250 ? 5.859 29.953 10.93 1 91.19 250 LYS A C 1
ATOM 1867 O O . LYS A 1 250 ? 6.203 30.594 9.938 1 91.19 250 LYS A O 1
ATOM 1872 N N . PHE A 1 251 ? 4.785 29.219 10.93 1 89 251 PHE A N 1
ATOM 1873 C CA . PHE A 1 251 ? 4.02 29 9.703 1 89 251 PHE A CA 1
ATOM 1874 C C . PHE A 1 251 ? 2.635 29.625 9.812 1 89 251 PHE A C 1
ATOM 1876 O O . PHE A 1 251 ? 1.733 29.297 9.047 1 89 251 PHE A O 1
ATOM 1883 N N . ILE A 1 252 ? 2.455 30.438 10.734 1 86.94 252 ILE A N 1
ATOM 1884 C CA . ILE A 1 252 ? 1.261 31.266 10.828 1 86.94 252 ILE A CA 1
ATOM 1885 C C . ILE A 1 252 ? 1.349 32.406 9.82 1 86.94 252 ILE A C 1
ATOM 1887 O O . ILE A 1 252 ? 2.344 33.125 9.781 1 86.94 252 ILE A O 1
ATOM 1891 N N . GLY A 1 253 ? 0.388 32.469 9.016 1 83.81 253 GLY A N 1
ATOM 1892 C CA . GLY A 1 253 ? 0.306 33.594 8.086 1 83.81 253 GLY A CA 1
ATOM 1893 C C . GLY A 1 253 ? -0.396 34.781 8.672 1 83.81 253 GLY A C 1
ATOM 1894 O O . GLY A 1 253 ? -0.161 35.156 9.82 1 83.81 253 GLY A O 1
ATOM 1895 N N . GLN A 1 254 ? -1.194 35.375 7.84 1 82.69 254 GLN A N 1
ATOM 1896 C CA . GLN A 1 254 ? -1.921 36.562 8.281 1 82.69 254 GLN A CA 1
ATOM 1897 C C . GLN A 1 254 ? -3.055 36.188 9.227 1 82.69 254 GLN A C 1
ATOM 1899 O O . GLN A 1 254 ? -3.717 35.188 9.047 1 82.69 254 GLN A O 1
ATOM 1904 N N . VAL A 1 255 ? -3.172 37.031 10.156 1 84.56 255 VAL A N 1
ATOM 1905 C CA . VAL A 1 255 ? -4.25 36.906 11.125 1 84.56 255 VAL A CA 1
ATOM 1906 C C . VAL A 1 255 ? -5.273 38 10.945 1 84.56 255 VAL A C 1
ATOM 1908 O O . VAL A 1 255 ? -4.918 39.188 10.906 1 84.56 255 VAL A O 1
ATOM 1911 N N . PHE A 1 256 ? -6.484 37.594 10.812 1 83.31 256 PHE A N 1
ATOM 1912 C CA . PHE A 1 256 ? -7.559 38.531 10.586 1 83.31 256 PHE A CA 1
ATOM 1913 C C . PHE A 1 256 ? -8.531 38.562 11.758 1 83.31 256 PHE A C 1
ATOM 1915 O O . PHE A 1 256 ? -8.68 37.562 12.461 1 83.31 256 PHE A O 1
ATOM 1922 N N . ALA A 1 257 ? -9.141 39.688 11.883 1 80.62 257 ALA A N 1
ATOM 1923 C CA . ALA A 1 257 ? -10.234 39.781 12.844 1 80.62 257 ALA A CA 1
ATOM 1924 C C . ALA 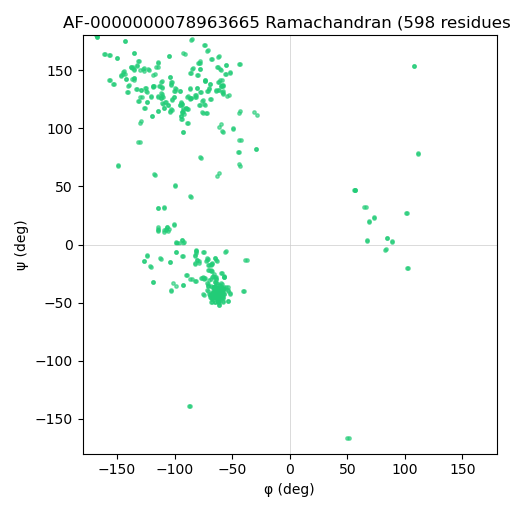A 1 257 ? -11.516 39.188 12.281 1 80.62 257 ALA A C 1
ATOM 1926 O O . ALA A 1 257 ? -11.656 39.031 11.062 1 80.62 257 ALA A O 1
ATOM 1927 N N . TRP A 1 258 ? -12.391 38.781 13.164 1 76.31 258 TRP A N 1
ATOM 1928 C CA . TRP A 1 258 ? -13.656 38.156 12.789 1 76.31 258 TRP A CA 1
ATOM 1929 C C . TRP A 1 258 ? -14.406 39.031 11.781 1 76.31 258 TRP A C 1
ATOM 1931 O O . TRP A 1 258 ? -15.055 38.5 10.875 1 76.31 258 TRP A O 1
ATOM 1941 N N . GLY A 1 259 ? -14.398 40.25 11.992 1 75.12 259 GLY A N 1
ATOM 1942 C CA . GLY A 1 259 ? -15.102 41.188 11.109 1 75.12 259 GLY A CA 1
ATOM 1943 C C . GLY A 1 259 ? -14.547 41.188 9.703 1 75.12 259 GLY A C 1
ATOM 1944 O O . GLY A 1 259 ? -15.195 41.688 8.781 1 75.12 259 GLY A O 1
ATOM 1945 N N . ASN A 1 260 ? -13.406 40.625 9.531 1 80.69 260 ASN A N 1
ATOM 1946 C CA . ASN A 1 260 ? -12.75 40.656 8.227 1 80.69 260 ASN A CA 1
ATOM 1947 C C . ASN A 1 260 ? -12.648 39.25 7.633 1 80.69 260 ASN A C 1
ATOM 1949 O O . ASN A 1 260 ? -11.633 38.906 7.016 1 80.69 260 ASN A O 1
ATOM 1953 N N . VAL A 1 261 ? -13.578 38.406 7.922 1 76.88 261 VAL A N 1
ATOM 1954 C CA . VAL A 1 261 ? -13.555 37.031 7.504 1 76.88 261 VAL A CA 1
ATOM 1955 C C . VAL A 1 261 ? -13.492 36.938 5.98 1 76.88 261 VAL A C 1
ATOM 1957 O O . VAL A 1 261 ? -12.836 36.062 5.43 1 76.88 261 VAL A O 1
ATOM 1960 N N . GLU A 1 262 ?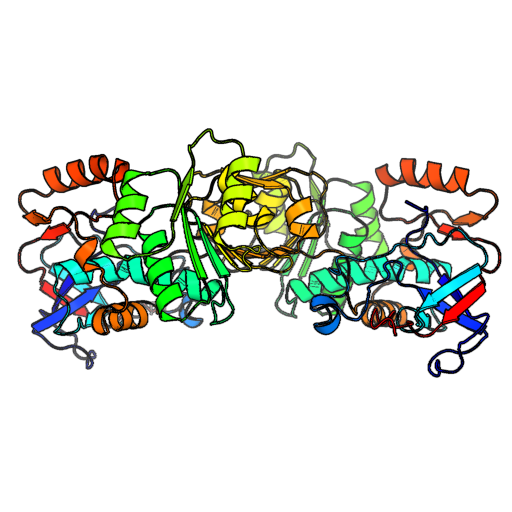 -14.141 37.781 5.367 1 79 262 GLU A N 1
ATOM 1961 C CA . GLU A 1 262 ? -14.148 37.781 3.908 1 79 262 GLU A CA 1
ATOM 1962 C C . GLU A 1 262 ? -12.75 38.031 3.352 1 79 262 GLU A C 1
ATOM 1964 O O . GLU A 1 262 ? -12.32 37.375 2.396 1 79 262 GLU A O 1
ATOM 1969 N N . GLU A 1 263 ? -12.133 39 3.924 1 80.69 263 GLU A N 1
ATOM 1970 C CA . GLU A 1 263 ? -10.766 39.312 3.52 1 80.69 263 GLU A CA 1
ATOM 1971 C C . GLU A 1 263 ? -9.852 38.094 3.781 1 80.69 263 GLU A C 1
ATOM 1973 O O . GLU A 1 263 ? -8.938 37.812 2.994 1 80.69 263 GLU A O 1
ATOM 1978 N N . ALA A 1 264 ? -10.07 37.469 4.844 1 77 264 ALA A N 1
ATOM 1979 C CA . ALA A 1 264 ? -9.273 36.312 5.215 1 77 264 ALA A CA 1
ATOM 1980 C C . ALA A 1 264 ? -9.406 35.219 4.168 1 77 264 ALA A C 1
ATOM 1982 O O . ALA A 1 264 ? -8.414 34.594 3.787 1 77 264 ALA A O 1
ATOM 1983 N N . PHE A 1 265 ? -10.555 35.031 3.766 1 76.56 265 PHE A N 1
ATOM 1984 C CA . PHE A 1 265 ? -10.812 34 2.77 1 76.56 265 PHE A CA 1
ATOM 1985 C C . PHE A 1 265 ? -10.148 34.344 1.444 1 76.56 265 PHE A C 1
ATOM 1987 O O . PHE A 1 265 ? -9.594 33.469 0.772 1 76.56 265 PHE A O 1
ATOM 1994 N N . GLN A 1 266 ? -10.234 35.562 1.077 1 77.06 266 GLN A N 1
ATOM 1995 C CA . GLN A 1 266 ? -9.594 36 -0.155 1 77.06 266 GLN A CA 1
ATOM 1996 C C . GLN A 1 266 ? -8.078 35.812 -0.08 1 77.06 266 GLN A C 1
ATOM 1998 O O . GLN A 1 266 ? -7.449 35.406 -1.048 1 77.06 266 GLN A O 1
ATOM 2003 N N . CYS A 1 267 ? -7.641 36.125 1.037 1 75.5 267 CYS A N 1
ATOM 2004 C CA . CYS A 1 267 ? -6.207 35.969 1.257 1 75.5 267 CYS A CA 1
ATOM 2005 C C . CYS A 1 267 ? -5.805 34.5 1.155 1 75.5 267 CYS A C 1
ATOM 2007 O O . CYS A 1 267 ? -4.785 34.188 0.546 1 75.5 267 CYS A O 1
ATOM 2009 N N . ALA A 1 268 ? -6.586 33.688 1.799 1 72.06 268 ALA A N 1
ATOM 2010 C CA . ALA A 1 268 ? -6.293 32.25 1.796 1 72.06 268 ALA A CA 1
ATOM 2011 C C . ALA A 1 268 ? -6.309 31.688 0.377 1 72.06 268 ALA A C 1
ATOM 2013 O O . ALA A 1 268 ? -5.512 30.812 0.037 1 72.06 268 ALA A O 1
ATOM 2014 N N . LEU A 1 269 ? -7.176 32.125 -0.368 1 66.69 269 LEU A N 1
ATOM 2015 C CA . LEU A 1 269 ? -7.289 31.688 -1.752 1 66.69 269 LEU A CA 1
ATOM 2016 C C . LEU A 1 269 ? -6.086 32.156 -2.572 1 66.69 269 LEU A C 1
ATOM 2018 O O . LEU A 1 269 ? -5.598 31.406 -3.43 1 66.69 269 LEU A O 1
ATOM 2022 N N . HIS A 1 270 ? -5.762 33.344 -2.291 1 60.78 270 HIS A N 1
ATOM 2023 C CA . HIS A 1 270 ? -4.637 33.906 -3.031 1 60.78 270 HIS A CA 1
ATOM 2024 C C . HIS A 1 270 ? -3.311 33.344 -2.523 1 60.78 270 HIS A C 1
ATOM 2026 O O . HIS A 1 270 ? -2.395 33.094 -3.311 1 60.78 270 HIS A O 1
ATOM 2032 N N . GLU A 1 271 ? -3.27 33.281 -1.247 1 54.09 271 GLU A N 1
ATOM 2033 C CA . GLU A 1 271 ? -2.047 32.781 -0.619 1 54.09 271 GLU A CA 1
ATOM 2034 C C . GLU A 1 271 ? -1.874 31.281 -0.844 1 54.09 271 GLU A C 1
ATOM 2036 O O . GLU A 1 271 ? -0.766 30.75 -0.727 1 54.09 271 GLU A O 1
ATOM 2041 N N . SER A 1 272 ? -3.068 30.562 -0.87 1 53.47 272 SER A N 1
ATOM 2042 C CA . SER A 1 272 ? -2.982 29.156 -1.211 1 53.47 272 SER A CA 1
ATOM 2043 C C . SER A 1 272 ? -1.987 28.906 -2.344 1 53.47 272 SER A C 1
ATOM 2045 O O . SER A 1 272 ? -1.332 27.875 -2.393 1 53.47 272 SER A O 1
ATOM 2047 N N . ASN A 1 273 ? -2.064 29.875 -3.32 1 46.47 273 ASN A N 1
ATOM 2048 C CA . ASN A 1 273 ? -1.067 29.812 -4.383 1 46.47 273 ASN A CA 1
ATOM 2049 C C . ASN A 1 273 ? 0.351 29.875 -3.822 1 46.47 273 ASN A C 1
ATOM 2051 O O . ASN A 1 273 ? 1.303 29.438 -4.477 1 46.47 273 ASN A O 1
ATOM 2055 N N . VAL A 1 274 ? 0.518 30.656 -2.791 1 48.72 274 VAL A N 1
ATOM 2056 C CA . VAL A 1 274 ? 1.885 31.047 -2.455 1 48.72 274 VAL A CA 1
ATOM 2057 C C . VAL A 1 274 ? 2.385 30.203 -1.281 1 48.72 274 VAL A C 1
ATOM 2059 O O . VAL A 1 274 ? 3.586 29.953 -1.153 1 48.72 274 VAL A O 1
ATOM 2062 N N . GLY A 1 275 ? 1.605 29.672 -0.171 1 60.44 275 GLY A N 1
ATOM 2063 C CA . GLY A 1 275 ? 2.668 29.469 0.801 1 60.44 275 GLY A CA 1
ATOM 2064 C C . GLY A 1 275 ? 2.287 28.5 1.903 1 60.44 275 GLY A C 1
ATOM 2065 O O . GLY A 1 275 ? 1.261 27.828 1.815 1 60.44 275 GLY A O 1
ATOM 2066 N N . LEU A 1 276 ? 3.041 27.953 2.658 1 72.06 276 LEU A N 1
ATOM 2067 C CA . LEU A 1 276 ? 3.168 27.094 3.824 1 72.06 276 LEU A CA 1
ATOM 2068 C C . LEU A 1 276 ? 2.424 27.672 5.02 1 72.06 276 LEU A C 1
ATOM 2070 O O . LEU A 1 276 ? 2.096 26.953 5.965 1 72.06 276 LEU A O 1
ATOM 2074 N N . ARG A 1 277 ? 1.896 28.969 4.801 1 67.12 277 ARG A N 1
ATOM 2075 C CA . ARG A 1 277 ? 1.354 29.609 5.996 1 67.12 277 ARG A CA 1
ATOM 2076 C C . ARG A 1 277 ? -0.171 29.578 5.992 1 67.12 277 ARG A C 1
ATOM 2078 O O . ARG A 1 277 ? -0.796 29.734 4.941 1 67.12 277 ARG A O 1
ATOM 2085 N N . LYS A 1 278 ? -0.708 29.422 7.141 1 76.62 278 LYS A N 1
ATOM 2086 C CA . LYS A 1 278 ? -2.154 29.328 7.316 1 76.62 278 LYS A CA 1
ATOM 2087 C C . LYS A 1 278 ? -2.732 30.672 7.77 1 76.62 278 LYS A C 1
ATOM 2089 O O . LYS A 1 278 ? -2.158 31.344 8.625 1 76.62 278 LYS A O 1
ATOM 2094 N N . VAL A 1 279 ? -3.803 31.047 7.141 1 71.44 279 VAL A N 1
ATOM 2095 C CA . VAL A 1 279 ? -4.535 32.25 7.527 1 71.44 279 VAL A CA 1
ATOM 2096 C C . VAL A 1 279 ? -5.43 31.938 8.727 1 71.44 279 VAL A C 1
ATOM 2098 O O . VAL A 1 279 ? -6.094 30.906 8.766 1 71.44 279 VAL A O 1
ATOM 2101 N N . ILE A 1 280 ? -5.371 32.844 9.648 1 74.56 280 ILE A N 1
ATOM 2102 C CA . ILE A 1 280 ? -6.145 32.656 10.875 1 74.56 280 ILE A CA 1
ATOM 2103 C C . ILE A 1 280 ? -7.164 33.781 11.023 1 74.56 280 ILE A C 1
ATOM 2105 O O . ILE A 1 280 ? -6.875 34.938 10.703 1 74.56 280 ILE A O 1
ATOM 2109 N N . VAL A 1 281 ? -8.336 33.438 11.375 1 73.12 281 VAL A N 1
ATOM 2110 C CA . VAL A 1 281 ? -9.359 34.406 11.719 1 73.12 281 VAL A CA 1
ATOM 2111 C C . VAL A 1 281 ? -9.648 34.344 13.219 1 73.12 281 VAL A C 1
ATOM 2113 O O . VAL A 1 281 ? -10.008 33.312 13.75 1 73.12 281 VAL A O 1
ATOM 2116 N N . ASN A 1 282 ? -9.445 35.469 13.875 1 71.75 282 ASN A N 1
ATOM 2117 C CA . ASN A 1 282 ? -9.695 35.531 15.305 1 71.75 282 ASN A CA 1
ATOM 2118 C C . ASN A 1 282 ? -11.117 36 15.602 1 71.75 282 ASN A C 1
ATOM 2120 O O . ASN A 1 282 ? -11.508 37.094 15.203 1 71.75 282 ASN A O 1
ATOM 2124 N N . GLY A 1 283 ? -11.938 35.062 15.828 1 63.25 283 GLY A N 1
ATOM 2125 C CA . GLY A 1 283 ? -13.281 35.438 16.219 1 63.25 283 GLY A CA 1
ATOM 2126 C C . GLY A 1 283 ? -13.383 35.844 17.672 1 63.25 283 GLY A C 1
ATOM 2127 O O . GLY A 1 283 ? -12.422 35.688 18.438 1 63.25 283 GLY A O 1
ATOM 2128 N N . LYS A 1 284 ? -14.477 36.688 17.953 1 53.78 284 LYS A N 1
ATOM 2129 C CA . LYS A 1 284 ? -14.742 36.969 19.359 1 53.78 284 LYS A CA 1
ATOM 2130 C C . LYS A 1 284 ? -14.617 35.688 20.203 1 53.78 284 LYS A C 1
ATOM 2132 O O . LYS A 1 284 ? -14.695 34.562 19.688 1 53.78 284 LYS A O 1
ATOM 2137 N N . SER A 1 285 ? -14.344 35.625 21.438 1 47.5 285 SER A N 1
ATOM 2138 C CA . SER A 1 285 ? -14.18 34.5 22.375 1 47.5 285 SER A CA 1
ATOM 2139 C C . SER A 1 285 ? -15.039 33.312 21.969 1 47.5 285 SER A C 1
ATOM 2141 O O . SER A 1 285 ? -16.266 33.406 21.938 1 47.5 285 SER A O 1
ATOM 2143 N N . SER A 1 286 ? -14.5 32.5 20.984 1 52.88 286 SER A N 1
ATOM 2144 C CA . SER A 1 286 ? -15.312 31.312 20.719 1 52.88 286 SER A CA 1
ATOM 2145 C C . SER A 1 286 ? -15.492 30.469 21.984 1 52.88 286 SER A C 1
ATOM 2147 O O . SER A 1 286 ? -14.508 30.031 22.578 1 52.88 286 SER A O 1
ATOM 2149 N N . ASN A 1 287 ? -16.609 30.656 22.656 1 46.41 287 ASN A N 1
ATOM 2150 C CA . ASN A 1 287 ? -17.031 29.859 23.812 1 46.41 287 ASN A CA 1
ATOM 2151 C C . ASN A 1 287 ? -17.5 28.469 23.391 1 46.41 287 ASN A C 1
ATOM 2153 O O . ASN A 1 287 ? -18.203 28.328 22.391 1 46.41 287 ASN A O 1
ATOM 2157 N N . ILE A 1 288 ? -16.797 27.469 23.922 1 50.75 288 ILE A N 1
ATOM 2158 C CA . ILE A 1 288 ? -17.094 26.094 23.562 1 50.75 288 ILE A CA 1
ATOM 2159 C C . ILE A 1 288 ? -17.859 25.422 24.688 1 50.75 288 ILE A C 1
ATOM 2161 O O . ILE A 1 288 ? -17.406 25.438 25.844 1 50.75 288 ILE A O 1
ATOM 2165 N N . GLY A 1 289 ? -19.109 25.047 24.422 1 49.03 289 GLY A N 1
ATOM 2166 C CA . GLY A 1 289 ? -19.797 24.094 25.297 1 49.03 289 GLY A CA 1
ATOM 2167 C C . GLY A 1 289 ? -19.375 22.656 25.047 1 49.03 289 GLY A C 1
ATOM 2168 O O . GLY A 1 289 ? -19.297 22.219 23.891 1 49.03 289 GLY A O 1
ATOM 2169 N N . LEU A 1 290 ? -18.875 22.094 26.016 1 53.53 290 LEU A N 1
ATOM 2170 C CA . LEU A 1 290 ? -18.422 20.719 25.891 1 53.53 290 LEU A CA 1
ATOM 2171 C C . LEU A 1 290 ? -19.5 19.734 26.344 1 53.53 290 LEU A C 1
ATOM 2173 O O . LEU A 1 290 ? -20.172 19.984 27.359 1 53.53 290 LEU A O 1
ATOM 2177 N N . GLN A 1 291 ? -19.922 18.844 25.516 1 53 291 GLN A N 1
ATOM 2178 C CA . GLN A 1 291 ? -20.828 17.766 25.906 1 53 291 GLN A CA 1
ATOM 2179 C C . GLN A 1 291 ? -20.172 16.406 25.719 1 53 291 GLN A C 1
ATOM 2181 O O . GLN A 1 291 ? -19.266 16.25 24.891 1 53 291 GLN A O 1
ATOM 2186 N N . ALA A 1 292 ? -20.484 15.375 26.594 1 44.12 292 ALA A N 1
ATOM 2187 C CA . ALA A 1 292 ? -20.109 13.992 26.344 1 44.12 292 ALA A CA 1
ATOM 2188 C C . ALA A 1 292 ? -20.719 13.492 25.031 1 44.12 292 ALA A C 1
ATOM 2190 O O . ALA A 1 292 ? -21.797 13.938 24.641 1 44.12 292 ALA A O 1
ATOM 2191 N N . ARG A 1 293 ? -20.078 12.852 24.281 1 50.09 293 ARG A N 1
ATOM 2192 C CA . ARG A 1 293 ? -20.641 12.281 23.062 1 50.09 293 ARG A CA 1
ATOM 2193 C C . ARG A 1 293 ? -21.938 11.547 23.359 1 50.09 293 ARG A C 1
ATOM 2195 O O . ARG A 1 293 ? -22 10.727 24.281 1 50.09 293 ARG A O 1
ATOM 2202 N N . LYS A 1 294 ? -23.156 12.125 23.141 1 42.78 294 LYS A N 1
ATOM 2203 C CA . LYS A 1 294 ? -24.344 11.289 23.25 1 42.78 294 LYS A CA 1
ATOM 2204 C C . LYS A 1 294 ? -24.297 10.133 22.25 1 42.78 294 LYS A C 1
ATOM 2206 O O . LYS A 1 294 ? -23.984 10.328 21.078 1 42.78 294 LYS A O 1
ATOM 2211 N N . ARG A 1 295 ? -24 8.914 22.656 1 43.41 295 ARG A N 1
ATOM 2212 C CA . ARG A 1 295 ? -24.297 7.785 21.781 1 43.41 295 ARG A CA 1
ATOM 2213 C C . ARG A 1 295 ? -25.688 7.906 21.188 1 43.41 295 ARG A C 1
ATOM 2215 O O . ARG A 1 295 ? -26.672 7.988 21.922 1 43.41 295 ARG A O 1
ATOM 2222 N N . SER A 1 296 ? -25.969 8.648 20.188 1 34.5 296 SER A N 1
ATOM 2223 C CA . SER A 1 296 ? -27.312 8.43 19.656 1 34.5 296 SER A CA 1
ATOM 2224 C C . SER A 1 296 ? -27.625 6.938 19.562 1 34.5 296 SER A C 1
ATOM 2226 O O . SER A 1 296 ? -26.984 6.211 18.797 1 34.5 296 SER A O 1
ATOM 2228 N N . HIS A 1 297 ? -27.797 6.211 20.547 1 33.91 297 HIS A N 1
ATOM 2229 C CA . HIS A 1 297 ? -28.453 4.914 20.422 1 33.91 297 HIS A CA 1
ATOM 2230 C C . HIS A 1 297 ? -29.688 4.996 19.531 1 33.91 297 HIS A C 1
ATOM 2232 O O . HIS A 1 297 ? -30.594 5.789 19.797 1 33.91 297 HIS A O 1
ATOM 2238 N N . ARG A 1 298 ? -29.609 4.809 18.281 1 33.47 298 ARG A N 1
ATOM 2239 C CA . ARG A 1 298 ? -30.766 4.363 17.5 1 33.47 298 ARG A CA 1
ATOM 2240 C C . ARG A 1 298 ? -31.578 3.336 18.281 1 33.47 298 ARG A C 1
ATOM 2242 O O . ARG A 1 298 ? -32.406 2.617 17.719 1 33.47 298 ARG A O 1
ATOM 2249 N N . PHE A 1 299 ? -31.203 2.693 19.391 1 28.17 299 PHE A N 1
ATOM 2250 C CA . PHE A 1 299 ? -32.344 1.896 19.844 1 28.17 299 PHE A CA 1
ATOM 2251 C C . PHE A 1 299 ? -33.531 2.789 20.219 1 28.17 299 PHE A C 1
ATOM 2253 O O . PHE A 1 299 ? -33.5 3.461 21.25 1 28.17 299 PHE A O 1
ATOM 2260 N N . GLN A 1 300 ? -34 3.596 19.234 1 23.7 300 GLN A N 1
ATOM 2261 C CA . GLN A 1 300 ? -35.344 3.98 19.578 1 23.7 300 GLN A CA 1
ATOM 2262 C C . GLN A 1 300 ? -36.062 2.887 20.391 1 23.7 300 GLN A C 1
ATOM 2264 O O . GLN A 1 300 ? -36.062 1.721 19.984 1 23.7 300 GLN A O 1
ATOM 2269 N N . ASP A 1 301 ? -36.344 3.211 21.594 1 20.86 301 ASP A N 1
ATOM 2270 C CA . ASP A 1 301 ? -37.594 2.611 22.078 1 20.86 301 ASP A CA 1
ATOM 2271 C C . ASP A 1 301 ? -38.719 2.805 21.078 1 20.86 301 ASP A C 1
ATOM 2273 O O . ASP A 1 301 ? -38.875 3.881 20.5 1 20.86 301 ASP A O 1
ATOM 2277 N N . MET B 1 1 ? 16.359 -14.922 -22.297 1 29.3 1 MET B N 1
ATOM 2278 C CA . MET B 1 1 ? 15.562 -15.562 -21.25 1 29.3 1 MET B CA 1
ATOM 2279 C C . MET B 1 1 ? 15.438 -17.062 -21.5 1 29.3 1 MET B C 1
ATOM 2281 O O . MET B 1 1 ? 15.094 -17.484 -22.609 1 29.3 1 MET B O 1
ATOM 2285 N N . THR B 1 2 ? 16.391 -17.781 -21.062 1 37.44 2 THR B N 1
ATOM 2286 C CA . THR B 1 2 ? 16.266 -19.219 -21.281 1 37.44 2 THR B CA 1
ATOM 2287 C C . THR B 1 2 ? 14.844 -19.688 -20.969 1 37.44 2 THR B C 1
ATOM 2289 O O . THR B 1 2 ? 14.273 -19.328 -19.938 1 37.44 2 THR B O 1
ATOM 2292 N N . LEU B 1 3 ? 14.219 -20.078 -21.938 1 47.03 3 LEU B N 1
ATOM 2293 C CA . LEU B 1 3 ? 12.859 -20.609 -21.969 1 47.03 3 LEU B CA 1
ATOM 2294 C C . LEU B 1 3 ? 12.695 -21.75 -20.969 1 47.03 3 LEU B C 1
ATOM 2296 O O . LEU B 1 3 ? 13.625 -22.516 -20.734 1 47.03 3 LEU B O 1
ATOM 2300 N N . GLY B 1 4 ? 11.727 -21.766 -20.109 1 56.78 4 GLY B N 1
ATOM 2301 C CA . GLY B 1 4 ? 11.367 -22.766 -19.109 1 56.78 4 GLY B CA 1
ATOM 2302 C C . GLY B 1 4 ? 11.578 -22.297 -17.688 1 56.78 4 GLY B C 1
ATOM 2303 O O . GLY B 1 4 ? 12.633 -22.531 -17.094 1 56.78 4 GLY B O 1
ATOM 2304 N N . HIS B 1 5 ? 10.688 -21.5 -17.188 1 62.78 5 HIS B N 1
ATOM 2305 C CA . HIS B 1 5 ? 10.875 -20.844 -15.914 1 62.78 5 HIS B CA 1
ATOM 2306 C C . HIS B 1 5 ? 10.523 -21.766 -14.75 1 62.78 5 HIS B C 1
ATOM 2308 O O . HIS B 1 5 ? 10.883 -21.484 -13.602 1 62.78 5 HIS B O 1
ATOM 2314 N N . ASP B 1 6 ? 10.031 -22.922 -15.094 1 77.56 6 ASP B N 1
ATOM 2315 C CA . ASP B 1 6 ? 9.68 -23.844 -14.016 1 77.56 6 ASP B CA 1
ATOM 2316 C C . ASP B 1 6 ? 10.039 -25.281 -14.383 1 77.56 6 ASP B C 1
ATOM 2318 O O . ASP B 1 6 ? 9.75 -25.734 -15.492 1 77.56 6 ASP B O 1
ATOM 2322 N N . ALA B 1 7 ? 10.719 -25.969 -13.484 1 83.75 7 ALA B N 1
ATOM 2323 C CA . ALA B 1 7 ? 11.195 -27.297 -13.891 1 83.75 7 ALA B CA 1
ATOM 2324 C C . ALA B 1 7 ? 11.188 -28.266 -12.711 1 83.75 7 ALA B C 1
ATOM 2326 O O . ALA B 1 7 ? 11.375 -27.859 -11.562 1 83.75 7 ALA B O 1
ATOM 2327 N N . THR B 1 8 ? 10.898 -29.438 -13.078 1 89.56 8 THR B N 1
ATOM 2328 C CA . THR B 1 8 ? 11.07 -30.578 -12.18 1 89.56 8 THR B CA 1
ATOM 2329 C C . THR B 1 8 ? 12.148 -31.516 -12.703 1 89.56 8 THR B C 1
ATOM 2331 O O . THR B 1 8 ? 12.508 -31.469 -13.883 1 89.56 8 THR B O 1
ATOM 2334 N N . GLY B 1 9 ? 12.742 -32.281 -11.812 1 87.25 9 GLY B N 1
ATOM 2335 C CA . GLY B 1 9 ? 13.781 -33.219 -12.211 1 87.25 9 GLY B CA 1
ATOM 2336 C C . GLY B 1 9 ? 14.125 -34.219 -11.125 1 87.25 9 GLY B C 1
ATOM 2337 O O . GLY B 1 9 ? 13.523 -34.219 -10.047 1 87.25 9 GLY B O 1
ATOM 2338 N N . TYR B 1 10 ? 15.078 -35.094 -11.555 1 89.62 10 TYR B N 1
ATOM 2339 C CA . TYR B 1 10 ? 15.617 -36.062 -10.617 1 89.62 10 TYR B CA 1
ATOM 2340 C C . TYR B 1 10 ? 17 -35.656 -10.133 1 89.62 10 TYR B C 1
ATOM 2342 O O . TYR B 1 10 ? 17.828 -35.188 -10.922 1 89.62 10 TYR B O 1
ATOM 2350 N N . VAL B 1 11 ? 17.172 -35.844 -8.859 1 89.81 11 VAL B N 1
ATOM 2351 C CA . VAL B 1 11 ? 18.5 -35.594 -8.32 1 89.81 11 VAL B CA 1
ATOM 2352 C C . VAL B 1 11 ? 19.469 -36.656 -8.828 1 89.81 11 VAL B C 1
ATOM 2354 O O . VAL B 1 11 ? 19.234 -37.844 -8.648 1 89.81 11 VAL B O 1
ATOM 2357 N N . ASP B 1 12 ? 20.484 -36.156 -9.406 1 89.5 12 ASP B N 1
ATOM 2358 C CA . ASP B 1 12 ? 21.484 -37.062 -9.984 1 89.5 12 ASP B CA 1
ATOM 2359 C C . ASP B 1 12 ? 22.719 -37.156 -9.094 1 89.5 12 ASP B C 1
ATOM 2361 O O . ASP B 1 12 ? 23.344 -38.219 -9.008 1 89.5 12 ASP B O 1
ATOM 2365 N N . ARG B 1 13 ? 23.125 -36.031 -8.516 1 89.75 13 ARG B N 1
ATOM 2366 C CA . ARG B 1 13 ? 24.281 -35.938 -7.625 1 89.75 13 ARG B CA 1
ATOM 2367 C C . ARG B 1 13 ? 24.031 -34.906 -6.52 1 89.75 13 ARG B C 1
ATOM 2369 O O . ARG B 1 13 ? 23.297 -33.938 -6.727 1 89.75 13 ARG B O 1
ATOM 2376 N N . VAL B 1 14 ? 24.641 -35.281 -5.375 1 89.94 14 VAL B N 1
ATOM 2377 C CA . VAL B 1 14 ? 24.484 -34.375 -4.238 1 89.94 14 VAL B CA 1
ATOM 2378 C C . VAL B 1 14 ? 25.844 -33.969 -3.691 1 89.94 14 VAL B C 1
ATOM 2380 O O . VAL B 1 14 ? 26.766 -34.812 -3.617 1 89.94 14 VAL B O 1
ATOM 2383 N N . GLY B 1 15 ? 25.984 -32.688 -3.443 1 87.5 15 GLY B N 1
ATOM 2384 C CA . GLY B 1 15 ? 27.203 -32.25 -2.773 1 87.5 15 GLY B CA 1
ATOM 2385 C C . GLY B 1 15 ? 27.359 -32.844 -1.39 1 87.5 15 GLY B C 1
ATOM 2386 O O . GLY B 1 15 ? 26.391 -33.25 -0.755 1 87.5 15 GLY B O 1
ATOM 2387 N N . SER B 1 16 ? 28.562 -32.812 -0.881 1 88.12 16 SER B N 1
ATOM 2388 C CA . SER B 1 16 ? 28.906 -33.469 0.374 1 88.12 16 SER B CA 1
ATOM 2389 C C . SER B 1 16 ? 28.188 -32.844 1.554 1 88.12 16 SER B C 1
ATOM 2391 O O . SER B 1 16 ? 27.953 -33.469 2.574 1 88.12 16 SER B O 1
ATOM 2393 N N . SER B 1 17 ? 27.828 -31.594 1.426 1 88.25 17 SER B N 1
ATOM 2394 C CA . SER B 1 17 ? 27.219 -30.875 2.543 1 88.25 17 SER B CA 1
ATOM 2395 C C . SER B 1 17 ? 25.703 -30.891 2.459 1 88.25 17 SER B C 1
ATOM 2397 O O . SER B 1 17 ? 25.016 -30.281 3.285 1 88.25 17 SER B O 1
ATOM 2399 N N . VAL B 1 18 ? 25.188 -31.531 1.466 1 89.25 18 VAL B N 1
ATOM 2400 C CA . VAL B 1 18 ? 23.734 -31.609 1.277 1 89.25 18 VAL B CA 1
ATOM 2401 C C . VAL B 1 18 ? 23.203 -32.875 1.923 1 89.25 18 VAL B C 1
ATOM 2403 O O . VAL B 1 18 ? 23.594 -34 1.551 1 89.25 18 VAL B O 1
ATOM 2406 N N . HIS B 1 19 ? 22.266 -32.75 2.908 1 90 19 HIS B N 1
ATOM 2407 C CA . HIS B 1 19 ? 21.828 -33.906 3.656 1 90 19 HIS B CA 1
ATOM 2408 C C . HIS B 1 19 ? 20.312 -34.062 3.566 1 90 19 HIS B C 1
ATOM 2410 O O . HIS B 1 19 ? 19.781 -35.125 3.926 1 90 19 HIS B O 1
ATOM 2416 N N . HIS B 1 20 ? 19.594 -33.156 3.049 1 90.38 20 HIS B N 1
ATOM 2417 C CA . HIS B 1 20 ? 18.141 -33.188 3.08 1 90.38 20 HIS B CA 1
ATOM 2418 C C . HIS B 1 20 ? 17.578 -33.719 1.763 1 90.38 20 HIS B C 1
ATOM 2420 O O . HIS B 1 20 ? 16.375 -33.969 1.643 1 90.38 20 HIS B O 1
ATOM 2426 N N . LEU B 1 21 ? 18.438 -33.938 0.755 1 93.62 21 LEU B N 1
ATOM 2427 C CA . LEU B 1 21 ? 18.062 -34.5 -0.531 1 93.62 21 LEU B CA 1
ATOM 2428 C C . LEU B 1 21 ? 18.984 -35.656 -0.894 1 93.62 21 LEU B C 1
ATOM 2430 O O . LEU B 1 21 ? 20.156 -35.656 -0.511 1 93.62 21 LEU B O 1
ATOM 2434 N N . HIS B 1 22 ? 18.438 -36.594 -1.632 1 93.06 22 HIS B N 1
ATOM 2435 C CA . HIS B 1 22 ? 19.172 -37.781 -2.018 1 93.06 22 HIS B CA 1
ATOM 2436 C C . HIS B 1 22 ? 19.047 -38.062 -3.514 1 93.06 22 HIS B C 1
ATOM 2438 O O . HIS B 1 22 ? 18.094 -37.594 -4.152 1 93.06 22 HIS B O 1
ATOM 2444 N N . VAL B 1 23 ? 20.031 -38.812 -4.008 1 92.38 23 VAL B N 1
ATOM 2445 C CA . VAL B 1 23 ? 20 -39.219 -5.406 1 92.38 23 VAL B CA 1
ATOM 2446 C C . VAL B 1 23 ? 18.719 -40 -5.684 1 92.38 23 VAL B C 1
ATOM 2448 O O . VAL B 1 23 ? 18.328 -40.875 -4.902 1 92.38 23 VAL B O 1
ATOM 2451 N N . GLY B 1 24 ? 18.031 -39.594 -6.75 1 92.31 24 GLY B N 1
ATOM 2452 C CA . GLY B 1 24 ? 16.797 -40.25 -7.117 1 92.31 24 GLY B CA 1
ATOM 2453 C C . GLY B 1 24 ? 15.562 -39.438 -6.703 1 92.31 24 GLY B C 1
ATOM 2454 O O . GLY B 1 24 ? 14.461 -39.688 -7.199 1 92.31 24 GLY B O 1
ATOM 2455 N N . ASP B 1 25 ? 15.781 -38.562 -5.762 1 93.69 25 ASP B N 1
ATOM 2456 C CA . ASP B 1 25 ? 14.648 -37.75 -5.34 1 93.69 25 ASP B CA 1
ATOM 2457 C C . ASP B 1 25 ? 14.078 -36.938 -6.516 1 93.69 25 ASP B C 1
ATOM 2459 O O . ASP B 1 25 ? 14.82 -36.438 -7.352 1 93.69 25 ASP B O 1
ATOM 2463 N N . ARG B 1 26 ? 12.727 -36.906 -6.617 1 93.44 26 ARG B N 1
ATOM 2464 C CA . ARG B 1 26 ? 12.047 -35.969 -7.512 1 93.44 26 ARG B CA 1
ATOM 2465 C C . ARG B 1 26 ? 11.93 -34.594 -6.879 1 93.44 26 ARG B C 1
ATOM 2467 O O . ARG B 1 26 ? 11.477 -34.469 -5.742 1 93.44 26 ARG B O 1
ATOM 2474 N N . VAL B 1 27 ? 12.375 -33.531 -7.633 1 93.75 27 VAL B N 1
ATOM 2475 C CA . VAL B 1 27 ? 12.375 -32.219 -7.023 1 93.75 27 VAL B CA 1
ATOM 2476 C C . VAL B 1 27 ? 11.805 -31.203 -8.016 1 93.75 27 VAL B C 1
ATOM 2478 O O . VAL B 1 27 ? 11.812 -31.438 -9.227 1 93.75 27 VAL B O 1
ATOM 2481 N N . VAL B 1 28 ? 11.195 -30.172 -7.484 1 93.19 28 VAL B N 1
ATOM 2482 C CA . VAL B 1 28 ? 10.922 -28.938 -8.227 1 93.19 28 VAL B CA 1
ATOM 2483 C C . VAL B 1 28 ? 11.922 -27.859 -7.82 1 93.19 28 VAL B C 1
ATOM 2485 O O . VAL B 1 28 ? 12.273 -27.734 -6.645 1 93.19 28 VAL B O 1
ATOM 2488 N N . MET B 1 29 ? 12.391 -27.094 -8.766 1 90.31 29 MET B N 1
ATOM 2489 C CA . MET B 1 29 ? 13.453 -26.109 -8.531 1 90.31 29 MET B CA 1
ATOM 2490 C C . MET B 1 29 ? 12.922 -24.688 -8.633 1 90.31 29 MET B C 1
ATOM 2492 O O . MET B 1 29 ? 12.109 -24.391 -9.508 1 90.31 29 MET B O 1
ATOM 2496 N N . GLU B 1 30 ? 13.344 -23.891 -7.656 1 90.25 30 GLU B N 1
ATOM 2497 C CA . GLU B 1 30 ? 13.141 -22.453 -7.852 1 90.25 30 GLU B CA 1
ATOM 2498 C C . GLU B 1 30 ? 14.07 -21.906 -8.922 1 90.25 30 GLU B C 1
ATOM 2500 O O . GLU B 1 30 ? 15.281 -22.156 -8.891 1 90.25 30 GLU B O 1
ATOM 2505 N N . SER B 1 31 ? 13.594 -21.188 -9.812 1 83.69 31 SER B N 1
ATOM 2506 C CA . SER B 1 31 ? 14.344 -20.781 -11 1 83.69 31 SER B CA 1
ATOM 2507 C C . SER B 1 31 ? 15.25 -19.594 -10.711 1 83.69 31 SER B C 1
ATOM 2509 O O . SER B 1 31 ? 16.281 -19.422 -11.359 1 83.69 31 SER B O 1
ATOM 2511 N N . ALA B 1 32 ? 14.844 -18.734 -9.812 1 85.38 32 ALA B N 1
ATOM 2512 C CA . ALA B 1 32 ? 15.625 -17.547 -9.508 1 85.38 32 ALA B CA 1
ATOM 2513 C C . ALA B 1 32 ? 16.625 -17.812 -8.391 1 85.38 32 ALA B C 1
ATOM 2515 O O . ALA B 1 32 ? 16.25 -18.141 -7.262 1 85.38 32 ALA B O 1
ATOM 2516 N N . LEU B 1 33 ? 17.875 -17.672 -8.797 1 86.75 33 LEU B N 1
ATOM 2517 C CA . LEU B 1 33 ? 18.938 -17.906 -7.82 1 86.75 33 LEU B CA 1
ATOM 2518 C C . LEU B 1 33 ? 19.344 -16.594 -7.148 1 86.75 33 LEU B C 1
ATOM 2520 O O . LEU B 1 33 ? 19.844 -15.68 -7.809 1 86.75 33 LEU B O 1
ATOM 2524 N N . SER B 1 34 ? 19.125 -16.516 -5.875 1 90.19 34 SER B N 1
ATOM 2525 C CA . SER B 1 34 ? 19.516 -15.344 -5.105 1 90.19 34 SER B CA 1
ATOM 2526 C C . SER B 1 34 ? 20.922 -15.492 -4.531 1 90.19 34 SER B C 1
ATOM 2528 O O . SER B 1 34 ? 21.453 -16.594 -4.465 1 90.19 34 SER B O 1
ATOM 2530 N N . CYS B 1 35 ? 21.578 -14.414 -4.078 1 89 35 CYS B N 1
ATOM 2531 C CA . CYS B 1 35 ? 22.953 -14.43 -3.604 1 89 35 CYS B CA 1
ATOM 2532 C C . CYS B 1 35 ? 23.047 -15.031 -2.205 1 89 35 CYS B C 1
ATOM 2534 O O . CYS B 1 35 ? 24.094 -15.539 -1.81 1 89 35 CYS B O 1
ATOM 2536 N N . GLY B 1 36 ? 22.047 -14.898 -1.482 1 89.62 36 GLY B N 1
ATOM 2537 C CA . GLY B 1 36 ? 21.969 -15.5 -0.159 1 89.62 36 GLY B CA 1
ATOM 2538 C C . GLY B 1 36 ? 22.641 -14.664 0.911 1 89.62 36 GLY B C 1
ATOM 2539 O O . GLY B 1 36 ? 22.547 -14.969 2.102 1 89.62 36 GLY B O 1
ATOM 2540 N N . ILE B 1 37 ? 23.281 -13.539 0.506 1 89.31 37 ILE B N 1
ATOM 2541 C CA . ILE B 1 37 ? 24.109 -12.859 1.497 1 89.31 37 ILE B CA 1
ATOM 2542 C C . ILE B 1 37 ? 23.703 -11.383 1.582 1 89.31 37 ILE B C 1
ATOM 2544 O O . ILE B 1 37 ? 24.125 -10.68 2.506 1 89.31 37 ILE B O 1
ATOM 2548 N N . CYS B 1 38 ? 23 -10.93 0.7 1 91.75 38 CYS B N 1
ATOM 2549 C CA . CYS B 1 38 ? 22.609 -9.523 0.749 1 91.75 38 CYS B CA 1
ATOM 2550 C C . CYS B 1 38 ? 21.547 -9.281 1.815 1 91.75 38 CYS B C 1
ATOM 2552 O O . CYS B 1 38 ? 21.031 -10.227 2.406 1 91.75 38 CYS B O 1
ATOM 2554 N N . ASP B 1 39 ? 21.219 -8.039 2.098 1 91.31 39 ASP B N 1
ATOM 2555 C CA . ASP B 1 39 ? 20.281 -7.664 3.15 1 91.31 39 ASP B CA 1
ATOM 2556 C C . ASP B 1 39 ? 18.891 -8.266 2.891 1 91.31 39 ASP B C 1
ATOM 2558 O O . ASP B 1 39 ? 18.234 -8.75 3.814 1 91.31 39 ASP B O 1
ATOM 2562 N N . TYR B 1 40 ? 18.469 -8.281 1.705 1 93.25 40 TYR B N 1
ATOM 2563 C CA . TYR B 1 40 ? 17.156 -8.805 1.36 1 93.25 40 TYR B CA 1
ATOM 2564 C C . TYR B 1 40 ? 17.094 -10.32 1.569 1 93.25 40 TYR B C 1
ATOM 2566 O O . TYR B 1 40 ? 16.125 -10.836 2.131 1 93.25 40 TYR B O 1
ATOM 2574 N N . CYS B 1 41 ? 18.094 -10.977 1.108 1 91.88 41 CYS B N 1
ATOM 2575 C CA . CYS B 1 41 ? 18.156 -12.422 1.298 1 91.88 41 CYS B CA 1
ATOM 2576 C C . CYS B 1 41 ? 18.172 -12.773 2.779 1 91.88 41 CYS B C 1
ATOM 2578 O O . CYS B 1 41 ? 17.469 -13.703 3.205 1 91.88 41 CYS B O 1
ATOM 2580 N N . LYS B 1 42 ? 18.891 -12.016 3.521 1 90.62 42 LYS B N 1
ATOM 2581 C CA . LYS B 1 42 ? 19 -12.297 4.953 1 90.62 42 LYS B CA 1
ATOM 2582 C C . LYS B 1 42 ? 17.672 -12.055 5.664 1 90.62 42 LYS B C 1
ATOM 2584 O O . LYS B 1 42 ? 17.406 -12.625 6.723 1 90.62 42 LYS B O 1
ATOM 2589 N N . ARG B 1 43 ? 16.828 -11.258 5.066 1 91.38 43 ARG B N 1
ATOM 2590 C CA . ARG B 1 43 ? 15.523 -10.953 5.648 1 91.38 43 ARG B CA 1
ATOM 2591 C C . ARG B 1 43 ? 14.461 -11.898 5.109 1 91.38 43 ARG B C 1
ATOM 2593 O O . ARG B 1 43 ? 13.273 -11.742 5.414 1 91.38 43 ARG B O 1
ATOM 2600 N N . GLY B 1 44 ? 14.883 -12.836 4.312 1 92.81 44 GLY B N 1
ATOM 2601 C CA . GLY B 1 44 ? 13.945 -13.789 3.746 1 92.81 44 GLY B CA 1
ATOM 2602 C C . GLY B 1 44 ? 13.258 -13.289 2.496 1 92.81 44 GLY B C 1
ATOM 2603 O O . GLY B 1 44 ? 12.32 -13.914 1.998 1 92.81 44 GLY B O 1
ATOM 2604 N N . LEU B 1 45 ? 13.695 -12.086 2.031 1 94.31 45 LEU B N 1
ATOM 2605 C CA . LEU B 1 45 ? 13.133 -11.484 0.826 1 94.31 45 LEU B CA 1
ATOM 2606 C C . LEU B 1 45 ? 14.039 -11.734 -0.375 1 94.31 45 LEU B C 1
ATOM 2608 O O . LEU B 1 45 ? 14.398 -10.797 -1.093 1 94.31 45 LEU B O 1
ATOM 2612 N N . TYR B 1 46 ? 14.438 -13.031 -0.582 1 93.12 46 TYR B N 1
ATOM 2613 C CA . TYR B 1 46 ? 15.422 -13.359 -1.602 1 93.12 46 TYR B CA 1
ATOM 2614 C C . TYR B 1 46 ? 14.836 -13.219 -3 1 93.12 46 TYR B C 1
ATOM 2616 O O . TYR B 1 46 ? 15.57 -13.195 -3.99 1 93.12 46 TYR B O 1
ATOM 2624 N N . ASN B 1 47 ? 13.461 -13.109 -3.07 1 92.44 47 ASN B N 1
ATOM 2625 C CA . ASN B 1 47 ? 12.805 -12.859 -4.348 1 92.44 47 ASN B CA 1
ATOM 2626 C C . ASN B 1 47 ? 13.109 -11.453 -4.871 1 92.44 47 ASN B C 1
ATOM 2628 O O . ASN B 1 47 ? 12.875 -11.164 -6.043 1 92.44 47 ASN B O 1
ATOM 2632 N N . ILE B 1 48 ? 13.57 -10.602 -3.994 1 93.19 48 ILE B N 1
ATOM 2633 C CA . ILE B 1 48 ? 13.844 -9.219 -4.395 1 93.19 48 ILE B CA 1
ATOM 2634 C C . ILE B 1 48 ? 15.352 -8.992 -4.473 1 93.19 48 ILE B C 1
ATOM 2636 O O . ILE B 1 48 ? 15.805 -7.855 -4.586 1 93.19 48 ILE B O 1
ATOM 2640 N N . CYS B 1 49 ? 16.203 -10.055 -4.453 1 92.81 49 CYS B N 1
ATOM 2641 C CA . CYS B 1 49 ? 17.641 -9.961 -4.574 1 92.81 49 CYS B CA 1
ATOM 2642 C C . CYS B 1 49 ? 18.047 -9.297 -5.887 1 92.81 49 CYS B C 1
ATOM 2644 O O . CYS B 1 49 ? 17.5 -9.625 -6.941 1 92.81 49 CYS B O 1
ATOM 2646 N N . ALA B 1 50 ? 18.922 -8.328 -5.801 1 88.88 50 ALA B N 1
ATOM 2647 C CA . ALA B 1 50 ? 19.359 -7.594 -6.988 1 88.88 50 ALA B CA 1
ATOM 2648 C C . ALA B 1 50 ? 20.219 -8.477 -7.891 1 88.88 50 ALA B C 1
ATOM 2650 O O . ALA B 1 50 ? 20.359 -8.203 -9.086 1 88.88 50 ALA B O 1
ATOM 2651 N N . ASP B 1 51 ? 20.734 -9.547 -7.426 1 87.56 51 ASP B N 1
ATOM 2652 C CA . ASP B 1 51 ? 21.672 -10.391 -8.164 1 87.56 51 ASP B CA 1
ATOM 2653 C C . ASP B 1 51 ? 21.016 -11.711 -8.562 1 87.56 51 ASP B C 1
ATOM 2655 O O . ASP B 1 51 ? 21.688 -12.758 -8.586 1 87.56 51 ASP B O 1
ATOM 2659 N N . LEU B 1 52 ? 19.797 -11.609 -8.766 1 86.75 52 LEU B N 1
ATOM 2660 C CA . LEU B 1 52 ? 19.125 -12.844 -9.164 1 86.75 52 LEU B CA 1
ATOM 2661 C C . LEU B 1 52 ? 19.688 -13.367 -10.484 1 86.75 52 LEU B C 1
ATOM 2663 O O . LEU B 1 52 ? 19.891 -12.594 -11.43 1 86.75 52 LEU B O 1
ATOM 2667 N N . ILE B 1 53 ? 19.984 -14.633 -10.516 1 78.19 53 ILE B N 1
ATOM 2668 C CA . ILE B 1 53 ? 20.422 -15.312 -11.727 1 78.19 53 ILE B CA 1
ATOM 2669 C C . ILE B 1 53 ? 19.375 -16.344 -12.141 1 78.19 53 ILE B C 1
ATOM 2671 O O . ILE B 1 53 ? 18.875 -17.094 -11.305 1 78.19 53 ILE B O 1
ATOM 2675 N N . TYR B 1 54 ? 19.031 -16.172 -13.375 1 74 54 TYR B N 1
ATOM 2676 C CA . TYR B 1 54 ? 18.062 -17.141 -13.883 1 74 54 TYR B CA 1
ATOM 2677 C C . TYR B 1 54 ? 18.75 -18.172 -14.766 1 74 54 TYR B C 1
ATOM 2679 O O . TYR B 1 54 ? 19.453 -17.828 -15.719 1 74 54 TYR B O 1
ATOM 2687 N N . ASN B 1 55 ? 18.656 -19.391 -14.227 1 64.56 55 ASN B N 1
ATOM 2688 C CA . ASN B 1 55 ? 19.141 -20.484 -15.047 1 64.56 55 ASN B CA 1
ATOM 2689 C C . ASN B 1 55 ? 18.031 -21.094 -15.891 1 64.56 55 ASN B C 1
ATOM 2691 O O . ASN B 1 55 ? 16.922 -21.312 -15.391 1 64.56 55 ASN B O 1
ATOM 2695 N N . GLY B 1 56 ? 18.078 -20.938 -17.172 1 64.94 56 GLY B N 1
ATOM 2696 C CA . GLY B 1 56 ? 17.125 -21.672 -17.984 1 64.94 56 GLY B CA 1
ATOM 2697 C C . GLY B 1 56 ? 17.219 -23.188 -17.812 1 64.94 56 GLY B C 1
ATOM 2698 O O . GLY B 1 56 ? 18.281 -23.703 -17.469 1 64.94 56 GLY B O 1
ATOM 2699 N N . PHE B 1 57 ? 16.094 -23.875 -17.797 1 62.03 57 PHE B N 1
ATOM 2700 C CA . PHE B 1 57 ? 16.062 -25.297 -17.469 1 62.03 57 PHE B CA 1
ATOM 2701 C C . PHE B 1 57 ? 15.961 -26.125 -18.75 1 62.03 57 PHE B C 1
ATOM 2703 O O . PHE B 1 57 ? 15.68 -27.328 -18.688 1 62.03 57 PHE B O 1
ATOM 2710 N N . LEU B 1 58 ? 16.25 -25.562 -19.781 1 63.78 58 LEU B N 1
ATOM 2711 C CA . LEU B 1 58 ? 16.156 -26.359 -21 1 63.78 58 LEU B CA 1
ATOM 2712 C C . LEU B 1 58 ? 17.438 -27.141 -21.234 1 63.78 58 LEU B C 1
ATOM 2714 O O . LEU B 1 58 ? 18.078 -26.969 -22.281 1 63.78 58 LEU B O 1
ATOM 2718 N N . ALA B 1 59 ? 17.984 -27.672 -20.219 1 66.25 59 ALA B N 1
ATOM 2719 C CA . ALA B 1 59 ? 19.172 -28.516 -20.297 1 66.25 59 ALA B CA 1
ATOM 2720 C C . ALA B 1 59 ? 18.953 -29.859 -19.609 1 66.25 59 ALA B C 1
ATOM 2722 O O . ALA B 1 59 ? 18.094 -29.984 -18.734 1 66.25 59 ALA B O 1
ATOM 2723 N N . SER B 1 60 ? 19.625 -30.859 -20.109 1 67.62 60 SER B N 1
ATOM 2724 C CA . SER B 1 60 ? 19.5 -32.188 -19.547 1 67.62 60 SER B CA 1
ATOM 2725 C C . SER B 1 60 ? 20.109 -32.281 -18.156 1 67.62 60 SER B C 1
ATOM 2727 O O . SER B 1 60 ? 19.688 -33.094 -17.328 1 67.62 60 SER B O 1
ATOM 2729 N N . TYR B 1 61 ? 21.125 -31.453 -17.938 1 73.5 61 TYR B N 1
ATOM 2730 C CA . TYR B 1 61 ? 21.75 -31.438 -16.625 1 73.5 61 TYR B CA 1
ATOM 2731 C C . TYR B 1 61 ? 21.953 -30 -16.141 1 73.5 61 TYR B C 1
ATOM 2733 O O . TYR B 1 61 ? 22.297 -29.109 -16.922 1 73.5 61 TYR B O 1
ATOM 2741 N N . GLN B 1 62 ? 21.547 -29.891 -14.859 1 79 62 GLN B N 1
ATOM 2742 C CA . GLN B 1 62 ? 21.734 -28.578 -14.258 1 79 62 GLN B CA 1
ATOM 2743 C C . GLN B 1 62 ? 22.219 -28.688 -12.812 1 79 62 GLN B C 1
ATOM 2745 O O . GLN B 1 62 ? 21.797 -29.594 -12.086 1 79 62 GLN B O 1
ATOM 2750 N N . THR B 1 63 ? 23.172 -27.844 -12.508 1 83 63 THR B N 1
ATOM 2751 C CA . THR B 1 63 ? 23.547 -27.688 -11.109 1 83 63 THR B CA 1
ATOM 2752 C C . THR B 1 63 ? 22.719 -26.609 -10.445 1 83 63 THR B C 1
ATOM 2754 O O . THR B 1 63 ? 22.562 -25.516 -10.984 1 83 63 THR B O 1
ATOM 2757 N N . HIS B 1 64 ? 22.125 -26.984 -9.367 1 87.06 64 HIS B N 1
ATOM 2758 C CA . HIS B 1 64 ? 21.234 -26.078 -8.672 1 87.06 64 HIS B CA 1
ATOM 2759 C C . HIS B 1 64 ? 21.469 -26.094 -7.168 1 87.06 64 HIS B C 1
ATOM 2761 O O . HIS B 1 64 ? 21.797 -27.141 -6.605 1 87.06 64 HIS B O 1
ATOM 2767 N N . PRO B 1 65 ? 21.391 -24.938 -6.508 1 87.19 65 PRO B N 1
ATOM 2768 C CA . PRO B 1 65 ? 21.5 -24.969 -5.047 1 87.19 65 PRO B CA 1
ATOM 2769 C C . PRO B 1 65 ? 20.438 -25.844 -4.387 1 87.19 65 PRO B C 1
ATOM 2771 O O . PRO B 1 65 ? 19.266 -25.766 -4.727 1 87.19 65 PRO B O 1
ATOM 2774 N N . ALA B 1 66 ? 20.859 -26.656 -3.391 1 89.94 66 ALA B N 1
ATOM 2775 C CA . ALA B 1 66 ? 19.984 -27.641 -2.766 1 89.94 66 ALA B CA 1
ATOM 2776 C C . ALA B 1 66 ? 18.844 -26.953 -2.027 1 89.94 66 ALA B C 1
ATOM 2778 O O . ALA B 1 66 ? 17.719 -27.484 -1.966 1 89.94 66 ALA B O 1
ATOM 2779 N N . ASP B 1 67 ? 19.078 -25.781 -1.475 1 89.06 67 ASP B N 1
ATOM 2780 C CA . ASP B 1 67 ? 18.062 -25.109 -0.675 1 89.06 67 ASP B CA 1
ATOM 2781 C C . ASP B 1 67 ? 16.969 -24.5 -1.562 1 89.06 67 ASP B C 1
ATOM 2783 O O . ASP B 1 67 ? 15.922 -24.078 -1.068 1 89.06 67 ASP B O 1
ATOM 2787 N N . LEU B 1 68 ? 17.156 -24.547 -2.865 1 91.06 68 LEU B N 1
ATOM 2788 C CA . LEU B 1 68 ? 16.141 -24.062 -3.805 1 91.06 68 LEU B CA 1
ATOM 2789 C C . LEU B 1 68 ? 15.5 -25.234 -4.547 1 91.06 68 LEU B C 1
ATOM 2791 O O . LEU B 1 68 ? 14.836 -25.031 -5.566 1 91.06 68 LEU B O 1
ATOM 2795 N N . CYS B 1 69 ? 15.773 -26.391 -4.047 1 92.19 69 CYS B N 1
ATOM 2796 C CA . CYS B 1 69 ? 15.148 -27.609 -4.543 1 92.19 69 CYS B CA 1
ATOM 2797 C C . CYS B 1 69 ? 14.211 -28.203 -3.5 1 92.19 69 CYS B C 1
ATOM 2799 O O . CYS B 1 69 ? 14.586 -28.359 -2.336 1 92.19 69 CYS B O 1
ATOM 2801 N N . HIS B 1 70 ? 13.039 -28.484 -3.992 1 95.44 70 HIS B N 1
ATOM 2802 C CA . HIS B 1 70 ? 12.039 -29 -3.078 1 95.44 70 HIS B CA 1
ATOM 2803 C C . HIS B 1 70 ? 11.562 -30.391 -3.518 1 95.44 70 HIS B C 1
ATOM 2805 O O . HIS B 1 70 ? 11.148 -30.562 -4.664 1 95.44 70 HIS B O 1
ATOM 2811 N N . ARG B 1 71 ? 11.633 -31.266 -2.584 1 96 71 ARG B N 1
ATOM 2812 C CA . ARG B 1 71 ? 11.203 -32.625 -2.893 1 96 71 ARG B CA 1
ATOM 2813 C C . ARG B 1 71 ? 9.711 -32.656 -3.223 1 96 71 ARG B C 1
ATOM 2815 O O . ARG B 1 71 ? 8.891 -32.094 -2.498 1 96 71 ARG B O 1
ATOM 2822 N N . LEU B 1 72 ? 9.375 -33.312 -4.281 1 96.38 72 LEU B N 1
ATOM 2823 C CA . LEU B 1 72 ? 7.977 -33.5 -4.645 1 96.38 72 LEU B CA 1
ATOM 2824 C C . LEU B 1 72 ? 7.336 -34.594 -3.793 1 96.38 72 LEU B C 1
ATOM 2826 O O . LEU B 1 72 ? 7.91 -35.688 -3.615 1 96.38 72 LEU B O 1
ATOM 2830 N N . PRO B 1 73 ? 6.18 -34.312 -3.242 1 96.44 73 PRO B N 1
ATOM 2831 C CA . PRO B 1 73 ? 5.441 -35.406 -2.635 1 96.44 73 PRO B CA 1
ATOM 2832 C C . PRO B 1 73 ? 5.188 -36.562 -3.611 1 96.44 73 PRO B C 1
ATOM 2834 O O . PRO B 1 73 ? 5.027 -36.344 -4.812 1 96.44 73 PRO B O 1
ATOM 2837 N N . ASP B 1 74 ? 5.016 -37.719 -3.072 1 95.31 74 ASP B N 1
ATOM 2838 C CA . ASP B 1 74 ? 4.844 -38.906 -3.902 1 95.31 74 ASP B CA 1
ATOM 2839 C C . ASP B 1 74 ? 3.555 -38.844 -4.719 1 95.31 74 ASP B C 1
ATOM 2841 O O . ASP B 1 74 ? 3.48 -39.375 -5.828 1 95.31 74 ASP B O 1
ATOM 2845 N N . SER B 1 75 ? 2.633 -38.156 -4.176 1 96.44 75 SER B N 1
ATOM 2846 C CA . SER B 1 75 ? 1.314 -38.094 -4.797 1 96.44 75 SER B CA 1
ATOM 2847 C C . SER B 1 75 ? 1.286 -37.062 -5.934 1 96.44 75 SER B C 1
ATOM 2849 O O . SER B 1 75 ? 0.305 -36.969 -6.676 1 96.44 75 SER B O 1
ATOM 2851 N N . ILE B 1 76 ? 2.334 -36.312 -6.129 1 95.5 76 ILE B N 1
ATOM 2852 C CA . ILE B 1 76 ? 2.355 -35.25 -7.137 1 95.5 76 ILE B CA 1
ATOM 2853 C C . ILE B 1 76 ? 3.252 -35.656 -8.297 1 95.5 76 ILE B C 1
ATOM 2855 O O . ILE B 1 76 ? 4.434 -35.969 -8.109 1 95.5 76 ILE B O 1
ATOM 2859 N N . GLY B 1 77 ? 2.715 -35.688 -9.516 1 92.88 77 GLY B N 1
ATOM 2860 C CA . GLY B 1 77 ? 3.486 -36.031 -10.703 1 92.88 77 GLY B CA 1
ATOM 2861 C C . GLY B 1 77 ? 4.461 -34.938 -11.102 1 92.88 77 GLY B C 1
ATOM 2862 O O . GLY B 1 77 ? 4.344 -33.812 -10.648 1 92.88 77 GLY B O 1
ATOM 2863 N N . MET B 1 78 ? 5.391 -35.281 -12.008 1 90.5 78 MET B N 1
ATOM 2864 C CA . MET B 1 78 ? 6.43 -34.344 -12.453 1 90.5 78 MET B CA 1
ATOM 2865 C C . MET B 1 78 ? 5.82 -33.156 -13.211 1 90.5 78 MET B C 1
ATOM 2867 O O . MET B 1 78 ? 6.23 -32.031 -13.016 1 90.5 78 MET B O 1
ATOM 2871 N N . ASP B 1 79 ? 4.859 -33.469 -14.047 1 88.81 79 ASP B N 1
ATOM 2872 C CA . ASP B 1 79 ? 4.219 -32.406 -14.82 1 88.81 79 ASP B CA 1
ATOM 2873 C C . ASP B 1 79 ? 3.494 -31.406 -13.898 1 88.81 79 ASP B C 1
ATOM 2875 O O . ASP B 1 79 ? 3.652 -30.188 -14.039 1 88.81 79 ASP B O 1
ATOM 2879 N N . GLU B 1 80 ? 2.75 -31.938 -12.953 1 91.88 80 GLU B N 1
ATOM 2880 C CA . GLU B 1 80 ? 2.01 -31.109 -12.016 1 91.88 80 GLU B CA 1
ATOM 2881 C C . GLU B 1 80 ? 2.955 -30.297 -11.141 1 91.88 80 GLU B C 1
ATOM 2883 O O . GLU B 1 80 ? 2.664 -29.141 -10.805 1 91.88 80 GLU B O 1
ATOM 2888 N N . GLY B 1 81 ? 4.07 -30.922 -10.781 1 93.38 81 GLY B N 1
ATOM 2889 C CA . GLY B 1 81 ? 5.062 -30.266 -9.945 1 93.38 81 GLY B CA 1
ATOM 2890 C C . GLY B 1 81 ? 5.582 -28.969 -10.539 1 93.38 81 GLY B C 1
ATOM 2891 O O . GLY B 1 81 ? 5.957 -28.047 -9.805 1 93.38 81 GLY B O 1
ATOM 2892 N N . THR B 1 82 ? 5.574 -28.859 -11.898 1 89.75 82 THR B N 1
ATOM 2893 C CA . THR B 1 82 ? 6.082 -27.656 -12.555 1 89.75 82 THR B CA 1
ATOM 2894 C C . THR B 1 82 ? 5.188 -26.453 -12.258 1 89.75 82 THR B C 1
ATOM 2896 O O . THR B 1 82 ? 5.605 -25.312 -12.422 1 89.75 82 THR B O 1
ATOM 2899 N N . LEU B 1 83 ? 3.973 -26.719 -11.781 1 92.5 83 LEU B N 1
ATOM 2900 C CA . LEU B 1 83 ? 3.021 -25.641 -11.539 1 92.5 83 LEU B CA 1
ATOM 2901 C C . LEU B 1 83 ? 3.135 -25.141 -10.102 1 92.5 83 LEU B C 1
ATOM 2903 O O . LEU B 1 83 ? 2.428 -24.203 -9.711 1 92.5 83 LEU B O 1
ATOM 2907 N N . ALA B 1 84 ? 4.066 -25.703 -9.32 1 94.5 84 ALA B N 1
ATOM 2908 C CA . ALA B 1 84 ? 4.273 -25.266 -7.941 1 94.5 84 ALA B CA 1
ATOM 2909 C C . ALA B 1 84 ? 4.684 -23.797 -7.887 1 94.5 84 ALA B C 1
ATOM 2911 O O . ALA B 1 84 ? 4.32 -23.078 -6.953 1 94.5 84 ALA B O 1
ATOM 2912 N N . GLN B 1 85 ? 5.395 -23.391 -8.812 1 92.38 85 GLN B N 1
ATOM 2913 C CA . GLN B 1 85 ? 5.82 -22 -8.844 1 92.38 85 GLN B CA 1
ATOM 2914 C C . GLN B 1 85 ? 4.621 -21.047 -8.945 1 92.38 85 GLN B C 1
ATOM 2916 O O . GLN B 1 85 ? 4.551 -20.047 -8.242 1 92.38 85 GLN B O 1
ATOM 2921 N N . THR B 1 86 ? 3.783 -21.344 -9.828 1 93.06 86 THR B N 1
ATOM 2922 C CA . THR B 1 86 ? 2.598 -20.516 -10.039 1 93.06 86 THR B CA 1
ATOM 2923 C C . THR B 1 86 ? 1.745 -20.469 -8.773 1 93.06 86 THR B C 1
ATOM 2925 O O . THR B 1 86 ? 1.267 -19.406 -8.375 1 93.06 86 THR B O 1
ATOM 2928 N N . LEU B 1 87 ? 1.589 -21.609 -8.227 1 96.5 87 LEU B N 1
ATOM 2929 C CA . LEU B 1 87 ? 0.818 -21.672 -6.992 1 96.5 87 LEU B CA 1
ATOM 2930 C C . LEU B 1 87 ? 1.512 -20.891 -5.883 1 96.5 87 LEU B C 1
ATOM 2932 O O . LEU B 1 87 ? 0.854 -20.219 -5.09 1 96.5 87 LEU B O 1
ATOM 2936 N N . ALA B 1 88 ? 2.84 -21.016 -5.844 1 96.62 88 ALA B N 1
ATOM 2937 C CA . ALA B 1 88 ? 3.615 -20.266 -4.859 1 96.62 88 ALA B CA 1
ATOM 2938 C C . ALA B 1 88 ? 3.367 -18.766 -4.992 1 96.62 88 ALA B C 1
ATOM 2940 O O . ALA B 1 88 ? 3.238 -18.047 -3.99 1 96.62 88 ALA B O 1
ATOM 2941 N N . MET B 1 89 ? 3.244 -18.281 -6.141 1 95.69 89 MET B N 1
ATOM 2942 C CA . MET B 1 89 ? 2.982 -16.875 -6.383 1 95.69 89 MET B CA 1
ATOM 2943 C C . MET B 1 89 ? 1.603 -16.484 -5.871 1 95.69 89 MET B C 1
ATOM 2945 O O . MET B 1 89 ? 1.444 -15.43 -5.246 1 95.69 89 MET B O 1
ATOM 2949 N N . GLY B 1 90 ? 0.64 -17.312 -6.168 1 97.69 90 GLY B N 1
ATOM 2950 C CA . GLY B 1 90 ? -0.691 -17.062 -5.637 1 97.69 90 GLY B CA 1
ATOM 2951 C C . GLY B 1 90 ? -0.737 -17.062 -4.121 1 97.69 90 GLY B C 1
ATOM 2952 O O . GLY B 1 90 ? -1.412 -16.234 -3.516 1 97.69 90 GLY B O 1
ATOM 2953 N N . CYS B 1 91 ? -0.008 -18 -3.537 1 98.25 91 CYS B N 1
ATOM 2954 C CA . CYS B 1 91 ? 0.047 -18.094 -2.082 1 98.25 91 CYS B CA 1
ATOM 2955 C C . CYS B 1 91 ? 0.667 -16.844 -1.484 1 98.25 91 CYS B C 1
ATOM 2957 O O . CYS B 1 91 ? 0.166 -16.297 -0.493 1 98.25 91 CYS B O 1
ATOM 2959 N N . GLN B 1 92 ? 1.715 -16.422 -2.092 1 98.19 92 GLN B N 1
ATOM 2960 C CA . GLN B 1 92 ? 2.354 -15.211 -1.587 1 98.19 92 GLN B CA 1
ATOM 2961 C C . GLN B 1 92 ? 1.388 -14.031 -1.608 1 98.19 92 GLN B C 1
ATOM 2963 O O . GLN B 1 92 ? 1.341 -13.242 -0.662 1 98.19 92 GLN B O 1
ATOM 2968 N N . ALA B 1 93 ? 0.669 -13.867 -2.666 1 98.31 93 ALA B N 1
ATOM 2969 C CA . ALA B 1 93 ? -0.303 -12.781 -2.771 1 98.31 93 ALA B CA 1
ATOM 2970 C C . ALA B 1 93 ? -1.324 -12.852 -1.639 1 98.31 93 ALA B C 1
ATOM 2972 O O . ALA B 1 93 ? -1.686 -11.82 -1.06 1 98.31 93 ALA B O 1
ATOM 2973 N N . CYS B 1 94 ? -1.786 -14.031 -1.332 1 98.44 94 CYS B N 1
ATOM 2974 C CA . CYS B 1 94 ? -2.766 -14.219 -0.267 1 98.44 94 CYS B CA 1
ATOM 2975 C C . CYS B 1 94 ? -2.18 -13.836 1.086 1 98.44 94 CYS B C 1
ATOM 2977 O O . CYS B 1 94 ? -2.855 -13.211 1.905 1 98.44 94 CYS B O 1
ATOM 2979 N N . PHE B 1 95 ? -0.957 -14.273 1.317 1 97.19 95 PHE B N 1
ATOM 2980 C CA . PHE B 1 95 ? -0.317 -13.945 2.586 1 97.19 95 PHE B CA 1
ATOM 2981 C C . PHE B 1 95 ? -0.096 -12.438 2.705 1 97.19 95 PHE B C 1
ATOM 2983 O O . PHE B 1 95 ? -0.303 -11.859 3.773 1 97.19 95 PHE B O 1
ATOM 2990 N N . LYS B 1 96 ? 0.261 -11.836 1.622 1 97.12 96 LYS B N 1
ATOM 2991 C CA . LYS B 1 96 ? 0.425 -10.383 1.609 1 97.12 96 LYS B CA 1
ATOM 2992 C C . LYS B 1 96 ? -0.903 -9.68 1.869 1 97.12 96 LYS B C 1
ATOM 2994 O O . LYS B 1 96 ? -0.931 -8.594 2.445 1 97.12 96 LYS B O 1
ATOM 2999 N N . ALA B 1 97 ? -1.956 -10.266 1.494 1 97.62 97 ALA B N 1
ATOM 3000 C CA . ALA B 1 97 ? -3.293 -9.711 1.683 1 97.62 97 ALA B CA 1
ATOM 3001 C C . ALA B 1 97 ? -3.811 -9.992 3.092 1 97.62 97 ALA B C 1
ATOM 3003 O O . ALA B 1 97 ? -4.875 -9.508 3.477 1 97.62 97 ALA B O 1
ATOM 3004 N N . ASP B 1 98 ? -3.16 -10.797 3.857 1 96.31 98 ASP B N 1
ATOM 3005 C CA . ASP B 1 98 ? -3.566 -11.211 5.199 1 96.31 98 ASP B CA 1
ATOM 3006 C C . ASP B 1 98 ? -4.957 -11.844 5.18 1 96.31 98 ASP B C 1
ATOM 3008 O O . ASP B 1 98 ? -5.84 -11.43 5.938 1 96.31 98 ASP B O 1
ATOM 3012 N N . ILE B 1 99 ? -5.168 -12.703 4.285 1 97.12 99 ILE B N 1
ATOM 3013 C CA . ILE B 1 99 ? -6.457 -13.375 4.145 1 97.12 99 ILE B CA 1
ATOM 3014 C C . ILE B 1 99 ? -6.762 -14.18 5.406 1 97.12 99 ILE B C 1
ATOM 3016 O O . ILE B 1 99 ? -5.879 -14.828 5.965 1 97.12 99 ILE B O 1
ATOM 3020 N N . SER B 1 100 ? -8.023 -14.148 5.82 1 95.69 100 SER B N 1
ATOM 3021 C CA . SER B 1 100 ? -8.539 -14.828 7.004 1 95.69 100 SER B CA 1
ATOM 3022 C C . SER B 1 100 ? -9.938 -15.367 6.762 1 95.69 100 SER B C 1
ATOM 3024 O O . SER B 1 100 ? -10.523 -15.141 5.699 1 95.69 100 SER B O 1
ATOM 3026 N N . PRO B 1 101 ? -10.422 -16.078 7.746 1 95.75 101 PRO B N 1
ATOM 3027 C CA . PRO B 1 101 ? -11.766 -16.641 7.586 1 95.75 101 PRO B CA 1
ATOM 3028 C C . PRO B 1 101 ? -12.844 -15.562 7.488 1 95.75 101 PRO B C 1
ATOM 3030 O O . PRO B 1 101 ? -13.992 -15.859 7.141 1 95.75 101 PRO B O 1
ATOM 3033 N N . THR B 1 102 ? -12.562 -14.344 7.766 1 95.62 102 THR B N 1
ATOM 3034 C CA . THR B 1 102 ? -13.539 -13.266 7.66 1 95.62 102 THR B CA 1
ATOM 3035 C C . THR B 1 102 ? -13.375 -12.508 6.348 1 95.62 102 THR B C 1
ATOM 3037 O O . THR B 1 102 ? -14.148 -11.602 6.043 1 95.62 102 THR B O 1
ATOM 3040 N N . SER B 1 103 ? -12.445 -12.93 5.504 1 97.69 103 SER B N 1
ATOM 3041 C CA . SER B 1 103 ? -12.117 -12.18 4.293 1 97.69 103 SER B CA 1
ATOM 3042 C C . SER B 1 103 ? -13.102 -12.492 3.172 1 97.69 103 SER B C 1
ATOM 3044 O O . SER B 1 103 ? -13.414 -13.656 2.916 1 97.69 103 SER B O 1
ATOM 3046 N N . ASN B 1 104 ? -13.672 -11.453 2.605 1 98.5 104 ASN B N 1
ATOM 3047 C CA . ASN B 1 104 ? -14.297 -11.477 1.286 1 98.5 104 ASN B CA 1
ATOM 3048 C C . ASN B 1 104 ? -13.32 -11.016 0.201 1 98.5 104 ASN B C 1
ATOM 3050 O O . ASN B 1 104 ? -13.008 -9.828 0.104 1 98.5 104 ASN B O 1
ATOM 3054 N N . VAL B 1 105 ? -12.93 -11.977 -0.624 1 98.75 105 VAL B N 1
ATOM 3055 C CA . VAL B 1 105 ? -11.773 -11.742 -1.489 1 98.75 105 VAL B CA 1
ATOM 3056 C C . VAL B 1 105 ? -12.234 -11.594 -2.938 1 98.75 105 VAL B C 1
ATOM 3058 O O . VAL B 1 105 ? -12.844 -12.516 -3.494 1 98.75 105 VAL B O 1
ATOM 3061 N N . LEU B 1 106 ? -12.008 -10.422 -3.518 1 98.88 106 LEU B N 1
ATOM 3062 C CA . LEU B 1 106 ? -12.188 -10.195 -4.949 1 98.88 106 LEU B CA 1
ATOM 3063 C C . LEU B 1 106 ? -10.883 -10.406 -5.703 1 98.88 106 LEU B C 1
ATOM 3065 O O . LEU B 1 106 ? -9.906 -9.688 -5.473 1 98.88 106 LEU B O 1
ATOM 3069 N N . ILE B 1 107 ? -10.805 -11.367 -6.516 1 98.81 107 ILE B N 1
ATOM 3070 C CA . ILE B 1 107 ? -9.656 -11.602 -7.383 1 98.81 107 ILE B CA 1
ATOM 3071 C C . ILE B 1 107 ? -9.961 -11.109 -8.789 1 98.81 107 ILE B C 1
ATOM 3073 O O . ILE B 1 107 ? -10.977 -11.477 -9.383 1 98.81 107 ILE B O 1
ATOM 3077 N N . ILE B 1 108 ? -9.086 -10.273 -9.312 1 98.06 108 ILE B N 1
ATOM 3078 C CA . ILE B 1 108 ? -9.328 -9.672 -10.617 1 98.06 108 ILE B CA 1
ATOM 3079 C C . ILE B 1 108 ? -8.328 -10.227 -11.633 1 98.06 108 ILE B C 1
ATOM 3081 O O . ILE B 1 108 ? -7.117 -10.117 -11.445 1 98.06 108 ILE B O 1
ATOM 3085 N N . GLY B 1 109 ? -8.875 -10.75 -12.742 1 95.31 109 GLY B N 1
ATOM 3086 C CA . GLY B 1 109 ? -8.07 -11.383 -13.781 1 95.31 109 GLY B CA 1
ATOM 3087 C C . GLY B 1 109 ? -8.227 -12.891 -13.82 1 95.31 109 GLY B C 1
ATOM 3088 O O . GLY B 1 109 ? -8.555 -13.516 -12.805 1 95.31 109 GLY B O 1
ATOM 3089 N N . THR B 1 110 ? -7.988 -13.414 -15.008 1 93.19 110 THR B N 1
ATOM 3090 C CA . THR B 1 110 ? -8.039 -14.859 -15.195 1 93.19 110 THR B CA 1
ATOM 3091 C C . THR B 1 110 ? -6.676 -15.398 -15.625 1 93.19 110 THR B C 1
ATOM 3093 O O . THR B 1 110 ? -6.555 -16.031 -16.672 1 93.19 110 THR B O 1
ATOM 3096 N N . THR B 1 111 ? -5.754 -15.203 -14.805 1 91.06 111 THR B N 1
ATOM 3097 C CA . THR B 1 111 ? -4.395 -15.688 -15.008 1 91.06 111 THR B CA 1
ATOM 3098 C C . THR B 1 111 ? -4.105 -16.891 -14.117 1 91.06 111 THR B C 1
ATOM 3100 O O . THR B 1 111 ? -4.855 -17.172 -13.18 1 91.06 111 THR B O 1
ATOM 3103 N N . PRO B 1 112 ? -3.076 -17.594 -14.477 1 90.38 112 PRO B N 1
ATOM 3104 C CA . PRO B 1 112 ? -2.682 -18.688 -13.57 1 90.38 112 PRO B CA 1
ATOM 3105 C C . PRO B 1 112 ? -2.443 -18.188 -12.141 1 90.38 112 PRO B C 1
ATOM 3107 O O . PRO B 1 112 ? -2.787 -18.891 -11.18 1 90.38 112 PRO B O 1
ATOM 3110 N N . THR B 1 113 ? -1.927 -17.062 -12.016 1 93.5 113 THR B N 1
ATOM 3111 C CA . THR B 1 113 ? -1.722 -16.484 -10.695 1 93.5 113 THR B CA 1
ATOM 3112 C C . THR B 1 113 ? -3.057 -16.219 -10.008 1 93.5 113 THR B C 1
ATOM 3114 O O . THR B 1 113 ? -3.209 -16.5 -8.812 1 93.5 113 THR B O 1
ATOM 3117 N N . ALA B 1 114 ? -3.979 -15.773 -10.719 1 96.5 114 ALA B N 1
ATOM 3118 C CA . ALA B 1 114 ? -5.297 -15.484 -10.172 1 96.5 114 ALA B CA 1
ATOM 3119 C C . ALA B 1 114 ? -5.957 -16.75 -9.633 1 96.5 114 ALA B C 1
ATOM 3121 O O . ALA B 1 114 ? -6.457 -16.781 -8.508 1 96.5 114 ALA B O 1
ATOM 3122 N N . VAL B 1 115 ? -5.918 -17.75 -10.422 1 96 115 VAL B N 1
ATOM 3123 C CA . VAL B 1 115 ? -6.539 -19.016 -10.023 1 96 115 VAL B CA 1
ATOM 3124 C C . VAL B 1 115 ? -5.797 -19.609 -8.828 1 96 115 VAL B C 1
ATOM 3126 O O . VAL B 1 115 ? -6.422 -20.141 -7.902 1 96 115 VAL B O 1
ATOM 3129 N N . SER B 1 116 ? -4.5 -19.5 -8.883 1 96.75 116 SER B N 1
ATOM 3130 C CA . SER B 1 116 ? -3.682 -19.953 -7.762 1 96.75 116 SER B CA 1
ATOM 3131 C C . SER B 1 116 ? -4.023 -19.219 -6.477 1 96.75 116 SER B C 1
ATOM 3133 O O . SER B 1 116 ? -4.125 -19.812 -5.41 1 96.75 116 SER B O 1
ATOM 3135 N N . ALA B 1 117 ? -4.191 -17.922 -6.586 1 98.19 117 ALA B N 1
ATOM 3136 C CA . ALA B 1 117 ? -4.582 -17.109 -5.43 1 98.19 117 ALA B CA 1
ATOM 3137 C C . ALA B 1 117 ? -5.953 -17.531 -4.91 1 98.19 117 ALA B C 1
ATOM 3139 O O . ALA B 1 117 ? -6.168 -17.594 -3.695 1 98.19 117 ALA B O 1
ATOM 3140 N N . ALA B 1 118 ? -6.836 -17.828 -5.812 1 98.19 118 ALA B N 1
ATOM 3141 C CA . ALA B 1 118 ? -8.164 -18.281 -5.406 1 98.19 118 ALA B CA 1
ATOM 3142 C C . ALA B 1 118 ? -8.086 -19.594 -4.633 1 98.19 118 ALA B C 1
ATOM 3144 O O . ALA B 1 118 ? -8.727 -19.75 -3.588 1 98.19 118 ALA B O 1
ATOM 3145 N N . MET B 1 119 ? -7.309 -20.516 -5.145 1 97.94 119 MET B N 1
ATOM 3146 C CA . MET B 1 119 ? -7.152 -21.797 -4.473 1 97.94 119 MET B CA 1
ATOM 3147 C C . MET B 1 119 ? -6.574 -21.625 -3.074 1 97.94 119 MET B C 1
ATOM 3149 O O . MET B 1 119 ? -7.047 -22.234 -2.115 1 97.94 119 MET B O 1
ATOM 3153 N N . CYS B 1 120 ? -5.586 -20.781 -2.988 1 98.44 120 CYS B N 1
ATOM 3154 C CA . CYS B 1 120 ? -4.965 -20.516 -1.694 1 98.44 120 CYS B CA 1
ATOM 3155 C C . CYS B 1 120 ? -5.945 -19.828 -0.746 1 98.44 120 CYS B C 1
ATOM 3157 O O . CYS B 1 120 ? -6.031 -20.203 0.428 1 98.44 120 CYS B O 1
ATOM 3159 N N . ALA B 1 121 ? -6.668 -18.828 -1.228 1 98.56 121 ALA B N 1
ATOM 3160 C CA . ALA B 1 121 ? -7.648 -18.125 -0.403 1 98.56 121 ALA B CA 1
ATOM 3161 C C . ALA B 1 121 ? -8.703 -19.094 0.134 1 98.56 121 ALA B C 1
ATOM 3163 O O . ALA B 1 121 ? -9.062 -19.031 1.313 1 98.56 121 ALA B O 1
ATOM 3164 N N . MET B 1 122 ? -9.164 -19.969 -0.733 1 97.88 122 MET B N 1
ATOM 3165 C CA . MET B 1 122 ? -10.133 -20.969 -0.319 1 97.88 122 MET B CA 1
ATOM 3166 C C . MET B 1 122 ? -9.539 -21.906 0.731 1 97.88 122 MET B C 1
ATOM 3168 O O . MET B 1 122 ? -10.195 -22.25 1.713 1 97.88 122 MET B O 1
ATOM 3172 N N . ALA B 1 123 ? -8.336 -22.297 0.547 1 97.38 123 ALA B N 1
ATOM 3173 C CA . ALA B 1 123 ? -7.66 -23.203 1.472 1 97.38 123 ALA B CA 1
ATOM 3174 C C . ALA B 1 123 ? -7.48 -22.547 2.842 1 97.38 123 ALA B C 1
ATOM 3176 O O . ALA B 1 123 ? -7.535 -23.234 3.869 1 97.38 123 ALA B O 1
ATOM 3177 N N . ILE B 1 124 ? -7.234 -21.297 2.871 1 96.31 124 ILE B N 1
ATOM 3178 C CA . ILE B 1 124 ? -7.086 -20.562 4.121 1 96.31 124 ILE B CA 1
ATOM 3179 C C . ILE B 1 124 ? -8.43 -20.516 4.848 1 96.31 124 ILE B C 1
ATOM 3181 O O . ILE B 1 124 ? -8.469 -20.422 6.078 1 96.31 124 ILE B O 1
ATOM 3185 N N . GLY B 1 125 ? -9.469 -20.578 4.059 1 97.31 125 GLY B N 1
ATOM 3186 C CA . GLY B 1 125 ? -10.797 -20.547 4.648 1 97.31 125 GLY B CA 1
ATOM 3187 C C . GLY B 1 125 ? -11.469 -19.188 4.543 1 97.31 125 GLY B C 1
ATOM 3188 O O . GLY B 1 125 ? -12.266 -18.828 5.406 1 97.31 125 GLY B O 1
ATOM 3189 N N . ALA B 1 126 ? -11.109 -18.406 3.525 1 97.62 126 ALA B N 1
ATOM 3190 C CA . ALA B 1 126 ? -11.766 -17.125 3.305 1 97.62 126 ALA B CA 1
ATOM 3191 C C . ALA B 1 126 ? -13.281 -17.281 3.27 1 97.62 126 ALA B C 1
ATOM 3193 O O . ALA B 1 126 ? -13.797 -18.297 2.824 1 97.62 126 ALA B O 1
ATOM 3194 N N . LYS B 1 127 ? -14.008 -16.266 3.719 1 97 127 LYS B N 1
ATOM 3195 C CA . LYS B 1 127 ? -15.461 -16.281 3.787 1 97 127 LYS B CA 1
ATOM 3196 C C . LYS B 1 127 ? -16.078 -16.438 2.398 1 97 127 LYS B C 1
ATOM 3198 O O . LYS B 1 127 ? -16.922 -17.312 2.172 1 97 127 LYS B O 1
ATOM 3203 N N . LYS B 1 128 ? -15.656 -15.617 1.45 1 97.81 128 LYS B N 1
ATOM 3204 C CA . LYS B 1 128 ? -16.047 -15.672 0.046 1 97.81 128 LYS B CA 1
ATOM 3205 C C . LYS B 1 128 ? -14.875 -15.344 -0.87 1 97.81 128 LYS B C 1
ATOM 3207 O O . LYS B 1 128 ? -14.055 -14.477 -0.551 1 97.81 128 LYS B O 1
ATOM 3212 N N . VAL B 1 129 ? -14.82 -16.031 -1.962 1 98.44 129 VAL B N 1
ATOM 3213 C CA . VAL B 1 129 ? -13.828 -15.773 -3 1 98.44 129 VAL B CA 1
ATOM 3214 C C . VAL B 1 129 ? -14.508 -15.695 -4.363 1 98.44 129 VAL B C 1
ATOM 3216 O O . VAL B 1 129 ? -15.266 -16.594 -4.738 1 98.44 129 VAL B O 1
ATOM 3219 N N . THR B 1 130 ? -14.344 -14.602 -5.062 1 98.62 130 THR B N 1
ATOM 3220 C CA . THR B 1 130 ? -14.906 -14.422 -6.395 1 98.62 130 THR B CA 1
ATOM 3221 C C . THR B 1 130 ? -13.844 -13.953 -7.379 1 98.62 130 THR B C 1
ATOM 3223 O O . THR B 1 130 ? -13.062 -13.047 -7.078 1 98.62 130 THR B O 1
ATOM 3226 N N . ILE B 1 131 ? -13.797 -14.586 -8.523 1 98.25 131 ILE B N 1
ATOM 3227 C CA . ILE B 1 131 ? -12.867 -14.219 -9.586 1 98.25 131 ILE B CA 1
ATOM 3228 C C . ILE B 1 131 ? -13.602 -13.422 -10.664 1 98.25 131 ILE B C 1
ATOM 3230 O O . ILE B 1 131 ? -14.625 -13.883 -11.195 1 98.25 131 ILE B O 1
ATOM 3234 N N . ALA B 1 132 ? -13.125 -12.242 -10.953 1 98.25 132 ALA B N 1
ATOM 3235 C CA . ALA B 1 132 ? -13.695 -11.406 -12.016 1 98.25 132 ALA B CA 1
ATOM 3236 C C . ALA B 1 132 ? -12.719 -11.25 -13.172 1 98.25 132 ALA B C 1
ATOM 3238 O O . ALA B 1 132 ? -11.516 -11.094 -12.961 1 98.25 132 ALA B O 1
ATOM 3239 N N . GLY B 1 133 ? -13.203 -11.359 -14.383 1 96.5 133 GLY B N 1
ATOM 3240 C CA . GLY B 1 133 ? -12.344 -11.203 -15.547 1 96.5 133 GLY B CA 1
ATOM 3241 C C . GLY B 1 133 ? -13.117 -11.07 -16.844 1 96.5 133 GLY B C 1
ATOM 3242 O O . GLY B 1 133 ? -14.344 -11.102 -16.844 1 96.5 133 GLY B O 1
ATOM 3243 N N . THR B 1 134 ? -12.391 -10.914 -17.938 1 94.44 134 THR B N 1
ATOM 3244 C CA . THR B 1 134 ? -13.016 -10.648 -19.219 1 94.44 134 THR B CA 1
ATOM 3245 C C . THR B 1 134 ? -13.016 -11.914 -20.094 1 94.44 134 THR B C 1
ATOM 3247 O O . THR B 1 134 ? -13.711 -11.977 -21.094 1 94.44 134 THR B O 1
ATOM 3250 N N . MET B 1 135 ? -12.258 -12.883 -19.766 1 92.81 135 MET B N 1
ATOM 3251 C CA . MET B 1 135 ? -12.164 -14.102 -20.578 1 92.81 135 MET B CA 1
ATOM 3252 C C . MET B 1 135 ? -13.219 -15.117 -20.156 1 92.81 135 MET B C 1
ATOM 3254 O O . MET B 1 135 ? -12.977 -15.93 -19.266 1 92.81 135 MET B O 1
ATOM 3258 N N . GLU B 1 136 ? -14.211 -15.211 -20.969 1 93 136 GLU B N 1
ATOM 3259 C CA . GLU B 1 136 ? -15.359 -16.047 -20.609 1 93 136 GLU B CA 1
ATOM 3260 C C . GLU B 1 136 ? -14.969 -17.516 -20.531 1 93 136 GLU B C 1
ATOM 3262 O O . GLU B 1 136 ? -15.367 -18.219 -19.609 1 93 136 GLU B O 1
ATOM 3267 N N . SER B 1 137 ? -14.219 -17.922 -21.484 1 90.62 137 SER B N 1
ATOM 3268 C CA . SER B 1 137 ? -13.82 -19.328 -21.547 1 90.62 137 SER B CA 1
ATOM 3269 C C . SER B 1 137 ? -13.039 -19.734 -20.297 1 90.62 137 SER B C 1
ATOM 3271 O O . SER B 1 137 ? -13.234 -20.812 -19.75 1 90.62 137 SER B O 1
ATOM 3273 N N . ALA B 1 138 ? -12.18 -18.875 -19.844 1 92 138 ALA B N 1
ATOM 3274 C CA . ALA B 1 138 ? -11.391 -19.141 -18.641 1 92 138 ALA B CA 1
ATOM 3275 C C . ALA B 1 138 ? -12.281 -19.188 -17.391 1 92 138 ALA B C 1
ATOM 3277 O O . ALA B 1 138 ? -12.117 -20.062 -16.547 1 92 138 ALA B O 1
ATOM 3278 N N . LEU B 1 139 ? -13.188 -18.312 -17.312 1 95.25 139 LEU B N 1
ATOM 3279 C CA . LEU B 1 139 ? -14.086 -18.25 -16.156 1 95.25 139 LEU B CA 1
ATOM 3280 C C . LEU B 1 139 ? -14.977 -19.5 -16.109 1 95.25 139 LEU B C 1
ATOM 3282 O O . LEU B 1 139 ? -15.219 -20.047 -15.023 1 95.25 139 LEU B O 1
ATOM 3286 N N . GLU B 1 140 ? -15.367 -19.922 -17.219 1 93.31 140 GLU B N 1
ATOM 3287 C CA . GLU B 1 140 ? -16.172 -21.141 -17.297 1 93.31 140 GLU B CA 1
ATOM 3288 C C . GLU B 1 140 ? -15.367 -22.344 -16.844 1 93.31 140 GLU B C 1
ATOM 3290 O O . GLU B 1 140 ? -15.891 -23.219 -16.141 1 93.31 140 GLU B O 1
ATOM 3295 N N . MET B 1 141 ? -14.172 -22.375 -17.25 1 90.94 141 MET B N 1
ATOM 3296 C CA . MET B 1 141 ? -13.297 -23.469 -16.828 1 90.94 141 MET B CA 1
ATOM 3297 C C . MET B 1 141 ? -13.117 -23.469 -15.32 1 90.94 141 MET B C 1
ATOM 3299 O O . MET B 1 141 ? -13.156 -24.531 -14.688 1 90.94 141 MET B O 1
ATOM 3303 N N . ILE B 1 142 ? -12.914 -22.312 -14.766 1 94.31 142 ILE B N 1
ATOM 3304 C CA . ILE B 1 142 ? -12.719 -22.172 -13.328 1 94.31 142 ILE B CA 1
ATOM 3305 C C . ILE B 1 142 ? -13.969 -22.656 -12.586 1 94.31 142 ILE B C 1
ATOM 3307 O O . ILE B 1 142 ? -13.875 -23.391 -11.609 1 94.31 142 ILE B O 1
ATOM 3311 N N . ASP B 1 143 ? -15.07 -22.219 -13.062 1 94.31 143 ASP B N 1
ATOM 3312 C CA . ASP B 1 143 ? -16.344 -22.625 -12.453 1 94.31 143 ASP B CA 1
ATOM 3313 C C . ASP B 1 143 ? -16.531 -24.141 -12.562 1 94.31 143 ASP B C 1
ATOM 3315 O O . ASP B 1 143 ? -16.859 -24.797 -11.578 1 94.31 143 ASP B O 1
ATOM 3319 N N . ARG B 1 144 ? -16.266 -24.719 -13.695 1 92.94 144 ARG B N 1
ATOM 3320 C CA . ARG B 1 144 ? -16.484 -26.141 -13.961 1 92.94 144 ARG B CA 1
ATOM 3321 C C . ARG B 1 144 ? -15.508 -27 -13.164 1 92.94 144 ARG B C 1
ATOM 3323 O O . ARG B 1 144 ? -15.906 -27.984 -12.547 1 92.94 144 ARG B O 1
ATOM 3330 N N . GLU B 1 145 ? -14.273 -26.578 -13.148 1 91.94 145 GLU B N 1
ATOM 3331 C CA . GLU B 1 145 ? -13.227 -27.438 -12.586 1 91.94 145 GLU B CA 1
ATOM 3332 C C . GLU B 1 145 ? -13.109 -27.25 -11.078 1 91.94 145 GLU B C 1
ATOM 3334 O O . GLU B 1 145 ? -12.727 -28.172 -10.359 1 91.94 145 GLU B O 1
ATOM 3339 N N . LEU B 1 146 ? -13.438 -26.031 -10.625 1 94.75 146 LEU B N 1
ATOM 3340 C CA . LEU B 1 146 ? -13.164 -25.734 -9.219 1 94.75 146 LEU B CA 1
ATOM 3341 C C . LEU B 1 146 ? -14.438 -25.375 -8.477 1 94.75 146 LEU B C 1
ATOM 3343 O O . LEU B 1 146 ? -14.484 -25.422 -7.246 1 94.75 146 LEU B O 1
ATOM 3347 N N . GLY B 1 147 ? -15.484 -25 -9.141 1 95.06 147 GLY B N 1
ATOM 3348 C CA . GLY B 1 147 ? -16.734 -24.594 -8.516 1 95.06 147 GLY B CA 1
ATOM 3349 C C . GLY B 1 147 ? -16.641 -23.219 -7.855 1 95.06 147 GLY B C 1
ATOM 3350 O O . GLY B 1 147 ? -17.375 -22.938 -6.895 1 95.06 147 GLY B O 1
ATOM 3351 N N . TYR B 1 148 ? -15.727 -22.406 -8.281 1 95.31 148 TYR B N 1
ATOM 3352 C CA . TYR B 1 148 ? -15.555 -21.094 -7.672 1 95.31 148 TYR B CA 1
ATOM 3353 C C . TYR B 1 148 ? -16.516 -20.078 -8.281 1 95.31 148 TYR B C 1
ATOM 3355 O O . TYR B 1 148 ? -16.938 -20.219 -9.438 1 95.31 148 TYR B O 1
ATOM 3363 N N . HIS B 1 149 ? -16.875 -19.078 -7.488 1 97.19 149 HIS B N 1
ATOM 3364 C CA . HIS B 1 149 ? -17.703 -17.969 -7.98 1 97.19 149 HIS B CA 1
ATOM 3365 C C . HIS B 1 149 ? -16.922 -17.094 -8.945 1 97.19 149 HIS B C 1
ATOM 3367 O O . HIS B 1 149 ? -15.75 -16.781 -8.695 1 97.19 149 HIS B O 1
ATOM 3373 N N . THR B 1 150 ? -17.562 -16.75 -10.086 1 97.88 150 THR B N 1
ATOM 3374 C CA . THR B 1 150 ? -16.906 -15.945 -11.102 1 97.88 150 THR B CA 1
ATOM 3375 C C . THR B 1 150 ? -17.828 -14.805 -11.562 1 97.88 150 THR B C 1
ATOM 3377 O O . THR B 1 150 ? -19.047 -14.875 -11.383 1 97.88 150 THR B O 1
ATOM 3380 N N . ILE B 1 151 ? -17.266 -13.734 -12.031 1 98 151 ILE B N 1
ATOM 3381 C CA . ILE B 1 151 ? -17.938 -12.609 -12.672 1 98 151 ILE B CA 1
ATOM 3382 C C . ILE B 1 151 ? -17.312 -12.352 -14.047 1 98 151 ILE B C 1
ATOM 3384 O O . ILE B 1 151 ? -16.125 -12.039 -14.156 1 98 151 ILE B O 1
ATOM 3388 N N . HIS B 1 152 ? -18.109 -12.5 -15.031 1 97.38 152 HIS B N 1
ATOM 3389 C CA . HIS B 1 152 ? -17.672 -12.133 -16.375 1 97.38 152 HIS B CA 1
ATOM 3390 C C . HIS B 1 152 ? -18.125 -10.719 -16.734 1 97.38 152 HIS B C 1
ATOM 3392 O O . HIS B 1 152 ? -19.266 -10.344 -16.469 1 97.38 152 HIS B O 1
ATOM 3398 N N . TYR B 1 153 ? -17.203 -9.93 -17.25 1 96.44 153 TYR B N 1
ATOM 3399 C CA . TYR B 1 153 ? -17.547 -8.641 -17.844 1 96.44 153 TYR B CA 1
ATOM 3400 C C . TYR B 1 153 ? -16.781 -8.406 -19.141 1 96.44 153 TYR B C 1
ATOM 3402 O O . TYR B 1 153 ? -15.68 -8.938 -19.328 1 96.44 153 TYR B O 1
ATOM 3410 N N . ASP B 1 154 ? -17.375 -7.613 -20 1 94.38 154 ASP B N 1
ATOM 3411 C CA . ASP B 1 154 ? -16.734 -7.301 -21.266 1 94.38 154 ASP B CA 1
ATOM 3412 C C . ASP B 1 154 ? -15.633 -6.254 -21.094 1 94.38 154 ASP B C 1
ATOM 3414 O O . ASP B 1 154 ? -15.734 -5.387 -20.219 1 94.38 154 ASP B O 1
ATOM 3418 N N . ALA B 1 155 ? -14.68 -6.359 -21.953 1 88 155 ALA B N 1
ATOM 3419 C CA . ALA B 1 155 ? -13.57 -5.402 -21.906 1 88 155 ALA B CA 1
ATOM 3420 C C . ALA B 1 155 ? -14.078 -3.971 -22.031 1 88 155 ALA B C 1
ATOM 3422 O O . ALA B 1 155 ? -13.492 -3.043 -21.469 1 88 155 ALA B O 1
ATOM 3423 N N . ASN B 1 156 ? -15.195 -3.822 -22.672 1 91.81 156 ASN B N 1
ATOM 3424 C CA . ASN B 1 156 ? -15.758 -2.494 -22.906 1 91.81 156 ASN B CA 1
ATOM 3425 C C . ASN B 1 156 ? -16.953 -2.232 -22 1 91.81 156 ASN B C 1
ATOM 3427 O O . ASN B 1 156 ? -17.734 -1.299 -22.25 1 91.81 156 ASN B O 1
ATOM 3431 N N . ALA B 1 157 ? -17.078 -3.084 -21.078 1 93.5 157 ALA B N 1
ATOM 3432 C CA . ALA B 1 157 ? -18.203 -2.902 -20.156 1 93.5 157 ALA B CA 1
ATOM 3433 C C . ALA B 1 157 ? -18.125 -1.562 -19.438 1 93.5 157 ALA B C 1
ATOM 3435 O O . ALA B 1 157 ? -17.031 -1.047 -19.203 1 93.5 157 ALA B O 1
ATOM 3436 N N . LEU B 1 158 ? -19.297 -1.069 -19.109 1 93.94 158 LEU B N 1
ATOM 3437 C CA . LEU B 1 158 ? -19.344 0.144 -18.297 1 93.94 158 LEU B CA 1
ATOM 3438 C C . LEU B 1 158 ? -18.859 -0.132 -16.875 1 93.94 158 LEU B C 1
ATOM 3440 O O . LEU B 1 158 ? -19.234 -1.142 -16.281 1 93.94 158 LEU B O 1
ATOM 3444 N N . PHE B 1 159 ? -18.109 0.732 -16.375 1 95.06 159 PHE B N 1
ATOM 3445 C CA . PHE B 1 159 ? -17.5 0.607 -15.062 1 95.06 159 PHE B CA 1
ATOM 3446 C C . PHE B 1 159 ? -18.547 0.331 -14 1 95.06 159 PHE B C 1
ATOM 3448 O O . PHE B 1 159 ? -18.391 -0.583 -13.188 1 95.06 159 PHE B O 1
ATOM 3455 N N . GLY B 1 160 ? -19.609 1.133 -14.016 1 96.12 160 GLY B N 1
ATOM 3456 C CA . GLY B 1 160 ? -20.688 0.999 -13.039 1 96.12 160 GLY B CA 1
ATOM 3457 C C . GLY B 1 160 ? -21.344 -0.368 -13.055 1 96.12 160 GLY B C 1
ATOM 3458 O O . GLY B 1 160 ? -21.719 -0.894 -12.008 1 96.12 160 GLY B O 1
ATOM 3459 N N . GLU B 1 161 ? -21.438 -0.985 -14.211 1 96.62 161 GLU B N 1
ATOM 3460 C CA . GLU B 1 161 ? -22.031 -2.311 -14.344 1 96.62 161 GLU B CA 1
ATOM 3461 C C . GLU B 1 161 ? -21.156 -3.379 -13.695 1 96.62 161 GLU B C 1
ATOM 3463 O O . GLU B 1 161 ? -21.656 -4.293 -13.047 1 96.62 161 GLU B O 1
ATOM 3468 N N . VAL B 1 162 ? -19.906 -3.254 -13.938 1 97.5 162 VAL B N 1
ATOM 3469 C CA . VAL B 1 162 ? -18.984 -4.215 -13.352 1 97.5 162 VAL B CA 1
ATOM 3470 C C . VAL B 1 162 ? -19 -4.09 -11.836 1 97.5 162 VAL B C 1
ATOM 3472 O O . VAL B 1 162 ? -19.031 -5.098 -11.125 1 97.5 162 VAL B O 1
ATOM 3475 N N . LEU B 1 163 ? -18.984 -2.873 -11.352 1 97.56 163 LEU B N 1
ATOM 3476 C CA . LEU B 1 163 ? -19.016 -2.607 -9.914 1 97.56 163 LEU B CA 1
ATOM 3477 C C . LEU B 1 163 ? -20.281 -3.195 -9.289 1 97.56 163 LEU B C 1
ATOM 3479 O O . LEU B 1 163 ? -20.219 -3.83 -8.234 1 97.56 163 LEU B O 1
ATOM 3483 N N . GLU B 1 164 ? -21.359 -2.998 -9.953 1 97.62 164 GLU B N 1
ATOM 3484 C CA . GLU B 1 164 ? -22.625 -3.533 -9.469 1 97.62 164 GLU B CA 1
ATOM 3485 C C . GLU B 1 164 ? -22.609 -5.059 -9.438 1 97.62 164 GLU B C 1
ATOM 3487 O O . GLU B 1 164 ? -23.141 -5.672 -8.508 1 97.62 164 GLU B O 1
ATOM 3492 N N . ALA B 1 165 ? -22.047 -5.66 -10.445 1 97.94 165 ALA B N 1
ATOM 3493 C CA . ALA B 1 165 ? -21.938 -7.113 -10.5 1 97.94 165 ALA B CA 1
ATOM 3494 C C . ALA B 1 165 ? -21.156 -7.648 -9.305 1 97.94 165 ALA B C 1
ATOM 3496 O O . ALA B 1 165 ? -21.516 -8.68 -8.734 1 97.94 165 ALA B O 1
ATOM 3497 N N . VAL B 1 166 ? -20.109 -6.934 -8.93 1 98.12 166 VAL B N 1
ATOM 3498 C CA . VAL B 1 166 ? -19.312 -7.332 -7.777 1 98.12 166 VAL B CA 1
ATOM 3499 C C . VAL B 1 166 ? -20.141 -7.25 -6.504 1 98.12 166 VAL B C 1
ATOM 3501 O O . VAL B 1 166 ? -20.188 -8.195 -5.715 1 98.12 166 VAL B O 1
ATOM 3504 N N . TYR B 1 167 ? -20.844 -6.176 -6.371 1 97.81 167 TYR B N 1
ATOM 3505 C CA . TYR B 1 167 ? -21.672 -6.004 -5.18 1 97.81 167 TYR B CA 1
ATOM 3506 C C . TYR B 1 167 ? -22.734 -7.094 -5.094 1 97.81 167 TYR B C 1
ATOM 3508 O O . TYR B 1 167 ? -22.969 -7.656 -4.023 1 97.81 167 TYR B O 1
ATOM 3516 N N . CYS B 1 168 ? -23.375 -7.355 -6.176 1 97.44 168 CYS B N 1
ATOM 3517 C CA . CYS B 1 168 ? -24.438 -8.344 -6.211 1 97.44 168 CYS B CA 1
ATOM 3518 C C . CYS B 1 168 ? -23.922 -9.727 -5.844 1 97.44 168 CYS B C 1
ATOM 3520 O O . CYS B 1 168 ? -24.609 -10.5 -5.18 1 97.44 168 CYS B O 1
ATOM 3522 N N . LYS B 1 169 ? -22.734 -10.031 -6.262 1 96.56 169 LYS B N 1
ATOM 3523 C CA . LYS B 1 169 ? -22.172 -11.359 -6.02 1 96.56 169 LYS B CA 1
ATOM 3524 C C . LYS B 1 169 ? -21.812 -11.539 -4.543 1 96.56 169 LYS B C 1
ATOM 3526 O O . LYS B 1 169 ? -22.062 -12.602 -3.971 1 96.56 169 LYS B O 1
ATOM 3531 N N . PHE B 1 170 ? -21.297 -10.539 -3.928 1 96.88 170 PHE B N 1
ATOM 3532 C CA . PHE B 1 170 ? -20.859 -10.633 -2.537 1 96.88 170 PHE B CA 1
ATOM 3533 C C . PHE B 1 170 ? -22 -10.273 -1.591 1 96.88 170 PHE B C 1
ATOM 3535 O O . PHE B 1 170 ? -21.969 -10.617 -0.409 1 96.88 170 PHE B O 1
ATOM 3542 N N . GLN B 1 171 ? -23 -9.422 -2.07 1 96.06 171 GLN B N 1
ATOM 3543 C CA . GLN B 1 171 ? -24.094 -8.859 -1.281 1 96.06 171 GLN B CA 1
ATOM 3544 C C . GLN B 1 171 ? -23.562 -7.863 -0.251 1 96.06 171 GLN B C 1
ATOM 3546 O O . GLN B 1 171 ? -24.297 -7.461 0.66 1 96.06 171 GLN B O 1
ATOM 3551 N N . GLU B 1 172 ? -22.328 -7.645 -0.273 1 96.31 172 GLU B N 1
ATOM 3552 C CA . GLU B 1 172 ? -21.562 -6.617 0.427 1 96.31 172 GLU B CA 1
ATOM 3553 C C . GLU B 1 172 ? -20.25 -6.324 -0.29 1 96.31 172 GLU B C 1
ATOM 3555 O O . GLU B 1 172 ? -19.828 -7.094 -1.155 1 96.31 172 GLU B O 1
ATOM 3560 N N . TRP B 1 173 ? -19.672 -5.25 0.018 1 97.69 173 TRP B N 1
ATOM 3561 C CA . TRP B 1 173 ? -18.375 -4.984 -0.6 1 97.69 173 TRP B CA 1
ATOM 3562 C C . TRP B 1 173 ? -17.297 -5.871 0.001 1 97.69 173 TRP B C 1
ATOM 3564 O O . TRP B 1 173 ? -17.266 -6.094 1.214 1 97.69 173 TRP B O 1
ATOM 3574 N N . PRO B 1 174 ? -16.375 -6.375 -0.84 1 98.56 174 PRO B N 1
ATOM 3575 C CA . PRO B 1 174 ? -15.266 -7.164 -0.318 1 98.56 174 PRO B CA 1
ATOM 3576 C C . PRO B 1 174 ? -14.289 -6.332 0.513 1 98.56 174 PRO B C 1
ATOM 3578 O O . PRO B 1 174 ? -14.281 -5.102 0.411 1 98.56 174 PRO B O 1
ATOM 3581 N N . ASN B 1 175 ? -13.5 -6.98 1.365 1 98.12 175 ASN B N 1
ATOM 3582 C CA . ASN B 1 175 ? -12.539 -6.277 2.203 1 98.12 175 ASN B CA 1
ATOM 3583 C C . ASN B 1 175 ? -11.102 -6.641 1.828 1 98.12 175 ASN B C 1
ATOM 3585 O O . ASN B 1 175 ? -10.164 -6.332 2.568 1 98.12 175 ASN B O 1
ATOM 3589 N N . CYS B 1 176 ? -10.984 -7.301 0.689 1 98.19 176 CYS B N 1
ATOM 3590 C CA . CYS B 1 176 ? -9.68 -7.641 0.136 1 98.19 176 CYS B CA 1
ATOM 3591 C C . CYS B 1 176 ? -9.766 -7.855 -1.371 1 98.19 176 CYS B C 1
ATOM 3593 O O . CYS B 1 176 ? -10.742 -8.422 -1.868 1 98.19 176 CYS B O 1
ATOM 3595 N N . ALA B 1 177 ? -8.719 -7.391 -2.051 1 98.81 177 ALA B N 1
ATOM 3596 C CA . ALA B 1 177 ? -8.633 -7.652 -3.484 1 98.81 177 ALA B CA 1
ATOM 3597 C C . ALA B 1 177 ? -7.227 -8.102 -3.879 1 98.81 177 ALA B C 1
ATOM 3599 O O . ALA B 1 177 ? -6.242 -7.672 -3.275 1 98.81 177 ALA B O 1
ATOM 3600 N N . ILE B 1 178 ? -7.129 -8.992 -4.785 1 98.81 178 ILE B N 1
ATOM 3601 C CA . ILE B 1 178 ? -5.891 -9.375 -5.453 1 98.81 178 ILE B CA 1
ATOM 3602 C C . ILE B 1 178 ? -6.016 -9.117 -6.953 1 98.81 178 ILE B C 1
ATOM 3604 O O . ILE B 1 178 ? -6.809 -9.773 -7.637 1 98.81 178 ILE B O 1
ATOM 3608 N N . ASN B 1 179 ? -5.281 -8.148 -7.402 1 98.38 179 ASN B N 1
ATOM 3609 C CA . ASN B 1 179 ? -5.332 -7.738 -8.797 1 98.38 179 ASN B CA 1
ATOM 3610 C C . ASN B 1 179 ? -4.254 -8.43 -9.625 1 98.38 179 ASN B C 1
ATOM 3612 O O . ASN B 1 179 ? -3.068 -8.117 -9.5 1 98.38 179 ASN B O 1
ATOM 3616 N N . CYS B 1 180 ? -4.652 -9.359 -10.461 1 96.31 180 CYS B N 1
ATOM 3617 C CA . CYS B 1 180 ? -3.75 -10.141 -11.305 1 96.31 180 CYS B CA 1
ATOM 3618 C C . CYS B 1 180 ? -3.84 -9.703 -12.758 1 96.31 180 CYS B C 1
ATOM 3620 O O . CYS B 1 180 ? -3.457 -10.445 -13.656 1 96.31 180 CYS B O 1
ATOM 3622 N N . ALA B 1 181 ? -4.387 -8.633 -13 1 94.38 181 ALA B N 1
ATOM 3623 C CA . ALA B 1 181 ? -4.512 -8 -14.312 1 94.38 181 ALA B CA 1
ATOM 3624 C C . ALA B 1 181 ? -4.531 -6.48 -14.195 1 94.38 181 ALA B C 1
ATOM 3626 O O . ALA B 1 181 ? -5.504 -5.832 -14.586 1 94.38 181 ALA B O 1
ATOM 3627 N N . ILE B 1 182 ? -3.506 -5.918 -13.836 1 94.94 182 ILE B N 1
ATOM 3628 C CA . ILE B 1 182 ? -3.463 -4.508 -13.469 1 94.94 182 ILE B CA 1
ATOM 3629 C C . ILE B 1 182 ? -3.596 -3.646 -14.727 1 94.94 182 ILE B C 1
ATOM 3631 O O . ILE B 1 182 ? -2.736 -3.688 -15.609 1 94.94 182 ILE B O 1
ATOM 3635 N N . THR B 1 183 ? -4.609 -2.953 -14.875 1 93.31 183 THR B N 1
ATOM 3636 C CA . THR B 1 183 ? -4.949 -1.908 -15.836 1 93.31 183 THR B CA 1
ATOM 3637 C C . THR B 1 183 ? -5.605 -0.722 -15.133 1 93.31 183 THR B C 1
ATOM 3639 O O . THR B 1 183 ? -5.977 -0.814 -13.961 1 93.31 183 THR B O 1
ATOM 3642 N N . PRO B 1 184 ? -5.695 0.406 -15.789 1 92.12 184 PRO B N 1
ATOM 3643 C CA . PRO B 1 184 ? -6.434 1.504 -15.156 1 92.12 184 PRO B CA 1
ATOM 3644 C C . PRO B 1 184 ? -7.844 1.101 -14.734 1 92.12 184 PRO B C 1
ATOM 3646 O O . PRO B 1 184 ? -8.281 1.45 -13.633 1 92.12 184 PRO B O 1
ATOM 3649 N N . MET B 1 185 ? -8.477 0.33 -15.547 1 93.19 185 MET B N 1
ATOM 3650 C CA . MET B 1 185 ? -9.836 -0.115 -15.25 1 93.19 185 MET B CA 1
ATOM 3651 C C . MET B 1 185 ? -9.859 -1.007 -14.016 1 93.19 185 MET B C 1
ATOM 3653 O O . MET B 1 185 ? -10.656 -0.787 -13.102 1 93.19 185 MET B O 1
ATOM 3657 N N . THR B 1 186 ? -9.008 -1.979 -13.961 1 95.88 186 THR B N 1
ATOM 3658 C CA . THR B 1 186 ? -9.055 -2.957 -12.875 1 95.88 186 THR B CA 1
ATOM 3659 C C . THR B 1 186 ? -8.516 -2.355 -11.578 1 95.88 186 THR B C 1
ATOM 3661 O O . THR B 1 186 ? -8.914 -2.766 -10.484 1 95.88 186 THR B O 1
ATOM 3664 N N . MET B 1 187 ? -7.625 -1.407 -11.695 1 95.06 187 MET B N 1
ATOM 3665 C CA . MET B 1 187 ? -7.168 -0.676 -10.516 1 95.06 187 MET B CA 1
ATOM 3666 C C . MET B 1 187 ? -8.328 0.07 -9.852 1 95.06 187 MET B C 1
ATOM 3668 O O . MET B 1 187 ? -8.531 -0.041 -8.641 1 95.06 187 MET B O 1
ATOM 3672 N N . ASN B 1 188 ? -8.984 0.789 -10.648 1 95.75 188 ASN B N 1
ATOM 3673 C CA . ASN B 1 188 ? -10.109 1.554 -10.117 1 95.75 188 ASN B CA 1
ATOM 3674 C C . ASN B 1 188 ? -11.227 0.64 -9.625 1 95.75 188 ASN B C 1
ATOM 3676 O O . ASN B 1 188 ? -11.898 0.946 -8.633 1 95.75 188 ASN B O 1
ATOM 3680 N N . LEU B 1 189 ? -11.453 -0.464 -10.312 1 96.75 189 LEU B N 1
ATOM 3681 C CA . LEU B 1 189 ? -12.438 -1.442 -9.859 1 96.75 189 LEU B CA 1
ATOM 3682 C C . LEU B 1 189 ? -12.102 -1.952 -8.461 1 96.75 189 LEU B C 1
ATOM 3684 O O . LEU B 1 189 ? -12.961 -1.99 -7.586 1 96.75 189 LEU B O 1
ATOM 3688 N N . ALA B 1 190 ? -10.859 -2.348 -8.281 1 97.12 190 ALA B N 1
ATOM 3689 C CA . ALA B 1 190 ? -10.422 -2.854 -6.98 1 97.12 190 ALA B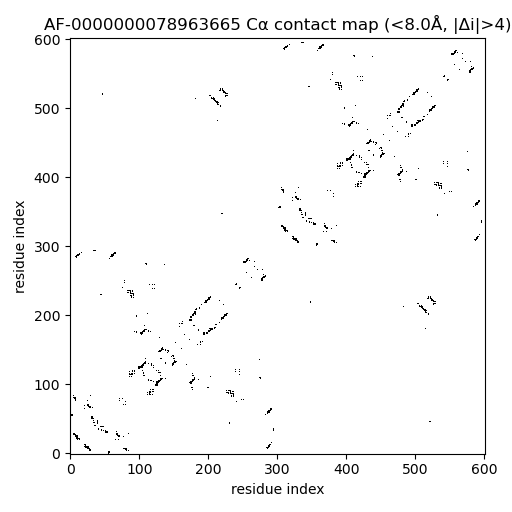 CA 1
ATOM 3690 C C . ALA B 1 190 ? -10.641 -1.813 -5.887 1 97.12 190 ALA B C 1
ATOM 3692 O O . ALA B 1 190 ? -11.211 -2.117 -4.836 1 97.12 190 ALA B O 1
ATOM 3693 N N . VAL B 1 191 ? -10.273 -0.614 -6.145 1 95.94 191 VAL B N 1
ATOM 3694 C CA . VAL B 1 191 ? -10.336 0.453 -5.152 1 95.94 191 VAL B CA 1
ATOM 3695 C C . VAL B 1 191 ? -11.789 0.763 -4.812 1 95.94 191 VAL B C 1
ATOM 3697 O O . VAL B 1 191 ? -12.156 0.844 -3.637 1 95.94 191 VAL B O 1
ATOM 3700 N N . MET B 1 192 ? -12.586 0.884 -5.801 1 96.94 192 MET B N 1
ATOM 3701 C CA . MET B 1 192 ? -13.969 1.305 -5.59 1 96.94 192 MET B CA 1
ATOM 3702 C C . MET B 1 192 ? -14.797 0.173 -4.988 1 96.94 192 MET B C 1
ATOM 3704 O O . MET B 1 192 ? -15.727 0.42 -4.223 1 96.94 192 MET B O 1
ATOM 3708 N N . ALA B 1 193 ? -14.453 -1.016 -5.27 1 97.94 193 ALA B N 1
ATOM 3709 C CA . ALA B 1 193 ? -15.234 -2.16 -4.812 1 97.94 193 ALA B CA 1
ATOM 3710 C C . ALA B 1 193 ? -14.883 -2.525 -3.371 1 97.94 193 ALA B C 1
ATOM 3712 O O . ALA B 1 193 ? -15.625 -3.252 -2.709 1 97.94 193 ALA B O 1
ATOM 3713 N N . LEU B 1 194 ? -13.836 -2.086 -2.855 1 98.25 194 LEU B N 1
ATOM 3714 C CA . LEU B 1 194 ? -13.367 -2.508 -1.539 1 98.25 194 LEU B CA 1
ATOM 3715 C C . LEU B 1 194 ? -14.016 -1.667 -0.441 1 98.25 194 LEU B C 1
ATOM 3717 O O . LEU B 1 194 ? -14.266 -0.475 -0.633 1 98.25 194 LEU B O 1
ATOM 3721 N N . GLN B 1 195 ? -14.227 -2.309 0.689 1 97.44 195 GLN B N 1
ATOM 3722 C CA . GLN B 1 195 ? -14.547 -1.57 1.905 1 97.44 195 GLN B CA 1
ATOM 3723 C C . GLN B 1 195 ? -13.398 -0.651 2.311 1 97.44 195 GLN B C 1
ATOM 3725 O O . GLN B 1 195 ? -12.242 -0.912 1.978 1 97.44 195 GLN B O 1
ATOM 3730 N N . PRO B 1 196 ? -13.695 0.451 3.014 1 96.62 196 PRO B N 1
ATOM 3731 C CA . PRO B 1 196 ? -12.609 1.303 3.506 1 96.62 196 PRO B CA 1
ATOM 3732 C C . PRO B 1 196 ? -11.609 0.542 4.371 1 96.62 196 PRO B C 1
ATOM 3734 O O . PRO B 1 196 ? -11.977 -0.433 5.035 1 96.62 196 PRO B O 1
ATOM 3737 N N . CYS B 1 197 ? -10.297 0.972 4.289 1 96.75 197 CYS B N 1
ATOM 3738 C CA . CYS B 1 197 ? -9.195 0.437 5.074 1 96.75 197 CYS B CA 1
ATOM 3739 C C . CYS B 1 197 ? -8.867 -0.99 4.652 1 96.75 197 CYS B C 1
ATOM 3741 O O . CYS B 1 197 ? -8.305 -1.761 5.438 1 96.75 197 CYS B O 1
ATOM 3743 N N . SER B 1 198 ? -9.281 -1.375 3.434 1 97.88 198 SER B N 1
ATOM 3744 C CA . SER B 1 198 ? -8.953 -2.688 2.889 1 97.88 198 SER B CA 1
ATOM 3745 C C . SER B 1 198 ? -7.59 -2.678 2.201 1 97.88 198 SER B C 1
ATOM 3747 O O . SER B 1 198 ? -6.922 -1.644 2.146 1 97.88 198 SER B O 1
ATOM 3749 N N . VAL B 1 199 ? -7.203 -3.85 1.757 1 98.25 199 VAL B N 1
ATOM 3750 C CA . VAL B 1 199 ? -5.938 -4.02 1.049 1 98.25 199 VAL B CA 1
ATOM 3751 C C . VAL B 1 199 ? -6.199 -4.535 -0.364 1 98.25 199 VAL B C 1
ATOM 3753 O O . VAL B 1 199 ? -7.07 -5.383 -0.57 1 98.25 199 VAL B O 1
ATOM 3756 N N . CYS B 1 200 ? -5.496 -3.953 -1.3 1 98.44 200 CYS B N 1
ATOM 3757 C CA . CYS B 1 200 ? -5.414 -4.473 -2.66 1 98.44 200 CYS B CA 1
ATOM 3758 C C . CYS B 1 200 ? -3.994 -4.93 -2.98 1 98.44 200 CYS B C 1
ATOM 3760 O O . CYS B 1 200 ? -3.072 -4.113 -3.029 1 98.44 200 CYS B O 1
ATOM 3762 N N . VAL B 1 201 ? -3.848 -6.223 -3.195 1 98.75 201 VAL B N 1
ATOM 3763 C CA . VAL B 1 201 ? -2.545 -6.762 -3.578 1 98.75 201 VAL B CA 1
ATOM 3764 C C . VAL B 1 201 ? -2.377 -6.676 -5.094 1 98.75 201 VAL B C 1
ATOM 3766 O O . VAL B 1 201 ? -3.266 -7.082 -5.848 1 98.75 201 VAL B O 1
ATOM 3769 N N . LEU B 1 202 ? -1.323 -6.055 -5.488 1 97.88 202 LEU B N 1
ATOM 3770 C CA . LEU B 1 202 ? -0.934 -6.004 -6.895 1 97.88 202 LEU B CA 1
ATOM 3771 C C . LEU B 1 202 ? -0.05 -7.191 -7.258 1 97.88 202 LEU B C 1
ATOM 3773 O O . LEU B 1 202 ? 1.097 -7.277 -6.812 1 97.88 202 LEU B O 1
ATOM 3777 N N . ALA B 1 203 ? -0.567 -8.047 -8.172 1 96.56 203 ALA B N 1
ATOM 3778 C CA . ALA B 1 203 ? 0.119 -9.328 -8.312 1 96.56 203 ALA B CA 1
ATOM 3779 C C . ALA B 1 203 ? 0.664 -9.508 -9.727 1 96.56 203 ALA B C 1
ATOM 3781 O O . ALA B 1 203 ? 1.662 -10.203 -9.938 1 96.56 203 ALA B O 1
ATOM 3782 N N . GLU B 1 204 ? 0.004 -8.969 -10.711 1 93.06 204 GLU B N 1
ATOM 3783 C CA . GLU B 1 204 ? 0.467 -9.109 -12.086 1 93.06 204 GLU B CA 1
ATOM 3784 C C . GLU B 1 204 ? -0.007 -7.945 -12.953 1 93.06 204 GLU B C 1
ATOM 3786 O O . GLU B 1 204 ? -1.151 -7.504 -12.836 1 93.06 204 GLU B O 1
ATOM 3791 N N . CYS B 1 205 ? 0.9 -7.484 -13.773 1 89.38 205 CYS B N 1
ATOM 3792 C CA . CYS B 1 205 ? 0.537 -6.352 -14.617 1 89.38 205 CYS B CA 1
ATOM 3793 C C . CYS B 1 205 ? 0.167 -6.809 -16.016 1 89.38 205 CYS B C 1
ATOM 3795 O O . CYS B 1 205 ? 0.811 -7.699 -16.578 1 89.38 205 CYS B O 1
ATOM 3797 N N . GLU B 1 206 ? -0.896 -6.336 -16.484 1 79.38 206 GLU B N 1
ATOM 3798 C CA . GLU B 1 206 ? -1.285 -6.492 -17.891 1 79.38 206 GLU B CA 1
ATOM 3799 C C . GLU B 1 206 ? -0.816 -5.305 -18.719 1 79.38 206 GLU B C 1
ATOM 3801 O O . GLU B 1 206 ? -0.537 -5.449 -19.922 1 79.38 206 GLU B O 1
ATOM 3806 N N . SER B 1 207 ? -0.835 -4.133 -18.094 1 81.25 207 SER B N 1
ATOM 3807 C CA . SER B 1 207 ? -0.307 -2.906 -18.688 1 81.25 207 SER B CA 1
ATOM 3808 C C . SER B 1 207 ? 0.765 -2.285 -17.797 1 81.25 207 SER B C 1
ATOM 3810 O O . SER B 1 207 ? 0.723 -2.428 -16.562 1 81.25 207 SER B O 1
ATOM 3812 N N . GLU B 1 208 ? 1.602 -1.629 -18.547 1 78.19 208 GLU B N 1
ATOM 3813 C CA . GLU B 1 208 ? 2.672 -0.983 -17.797 1 78.19 208 GLU B CA 1
ATOM 3814 C C . GLU B 1 208 ? 2.145 0.202 -16.984 1 78.19 208 GLU B C 1
ATOM 3816 O O . GLU B 1 208 ? 2.559 0.419 -15.844 1 78.19 208 GLU B O 1
ATOM 3821 N N . CYS B 1 209 ? 1.224 0.818 -17.609 1 83.75 209 CYS B N 1
ATOM 3822 C CA . CYS B 1 209 ? 0.694 2.002 -16.938 1 83.75 209 CYS B CA 1
ATOM 3823 C C . CYS B 1 209 ? -0.553 1.663 -16.141 1 83.75 209 CYS B C 1
ATOM 3825 O O . CYS B 1 209 ? -1.496 1.07 -16.656 1 83.75 209 CYS B O 1
ATOM 3827 N N . ALA B 1 210 ? -0.42 1.924 -14.883 1 89.62 210 ALA B N 1
ATOM 3828 C CA . ALA B 1 210 ? -1.593 1.841 -14.016 1 89.62 210 ALA B CA 1
ATOM 3829 C C . ALA B 1 210 ? -1.998 3.223 -13.508 1 89.62 210 ALA B C 1
ATOM 3831 O O . ALA B 1 210 ? -1.145 4.086 -13.289 1 89.62 210 ALA B O 1
ATOM 3832 N N . SER B 1 211 ? -3.254 3.439 -13.477 1 91.44 211 SER B N 1
ATOM 3833 C CA . SER B 1 211 ? -3.766 4.695 -12.93 1 91.44 211 SER B CA 1
ATOM 3834 C C . SER B 1 211 ? -4.961 4.453 -12.016 1 91.44 211 SER B C 1
ATOM 3836 O O . SER B 1 211 ? -5.629 3.424 -12.117 1 91.44 211 SER B O 1
ATOM 3838 N N . PHE B 1 212 ? -5.078 5.363 -11.117 1 90.62 212 PHE B N 1
ATOM 3839 C CA . PHE B 1 212 ? -6.203 5.336 -10.195 1 90.62 212 PHE B CA 1
ATOM 3840 C C . PHE B 1 212 ? -6.582 6.742 -9.758 1 90.62 212 PHE B C 1
ATOM 3842 O O . PHE B 1 212 ? -5.832 7.695 -9.992 1 90.62 212 PHE B O 1
ATOM 3849 N N . ASN B 1 213 ? -7.75 6.852 -9.289 1 91.56 213 ASN B N 1
ATOM 3850 C CA . ASN B 1 213 ? -8.164 8.086 -8.633 1 91.56 213 ASN B CA 1
ATOM 3851 C C . ASN B 1 213 ? -7.562 8.203 -7.23 1 91.56 213 ASN B C 1
ATOM 3853 O O . ASN B 1 213 ? -7.945 7.457 -6.328 1 91.56 213 ASN B O 1
ATOM 3857 N N . ALA B 1 214 ? -6.719 9.125 -7.039 1 91.44 214 ALA B N 1
ATOM 3858 C CA . ALA B 1 214 ? -5.973 9.273 -5.793 1 91.44 214 ALA B CA 1
ATOM 3859 C C . ALA B 1 214 ? -6.902 9.617 -4.633 1 91.44 214 ALA B C 1
ATOM 3861 O O . ALA B 1 214 ? -6.695 9.156 -3.508 1 91.44 214 ALA B O 1
ATOM 3862 N N . LEU B 1 215 ? -7.863 10.375 -4.879 1 91.62 215 LEU B N 1
ATOM 3863 C CA . LEU B 1 215 ? -8.789 10.773 -3.826 1 91.62 215 LEU B CA 1
ATOM 3864 C C . LEU B 1 215 ? -9.562 9.57 -3.297 1 91.62 215 LEU B C 1
ATOM 3866 O O . LEU B 1 215 ? -9.789 9.453 -2.09 1 91.62 215 LEU B O 1
ATOM 3870 N N . ASP B 1 216 ? -9.891 8.703 -4.195 1 93.19 216 ASP B N 1
ATOM 3871 C CA . ASP B 1 216 ? -10.602 7.5 -3.781 1 93.19 216 ASP B CA 1
ATOM 3872 C C . ASP B 1 216 ? -9.734 6.637 -2.867 1 93.19 216 ASP B C 1
ATOM 3874 O O . ASP B 1 216 ? -10.211 6.125 -1.851 1 93.19 216 ASP B O 1
ATOM 3878 N N . ILE B 1 217 ? -8.5 6.473 -3.203 1 94.88 217 ILE B N 1
ATOM 3879 C CA . ILE B 1 217 ? -7.562 5.695 -2.398 1 94.88 217 ILE B CA 1
ATOM 3880 C C . ILE B 1 217 ? -7.426 6.328 -1.015 1 94.88 217 ILE B C 1
ATOM 3882 O O . ILE B 1 217 ? -7.438 5.625 -0.001 1 94.88 217 ILE B O 1
ATOM 3886 N N . LEU B 1 218 ? -7.312 7.602 -0.99 1 94.38 218 LEU B N 1
ATOM 3887 C CA . LEU B 1 218 ? -7.137 8.312 0.272 1 94.38 218 LEU B CA 1
ATOM 3888 C C . LEU B 1 218 ? -8.398 8.227 1.124 1 94.38 218 LEU B C 1
ATOM 3890 O O . LEU B 1 218 ? -8.344 7.82 2.287 1 94.38 218 LEU B O 1
ATOM 3894 N N . MET B 1 219 ? -9.508 8.531 0.542 1 92.19 219 MET B N 1
ATOM 3895 C CA . MET B 1 219 ? -10.766 8.586 1.284 1 92.19 219 MET B CA 1
ATOM 3896 C C . MET B 1 219 ? -11.133 7.215 1.835 1 92.19 219 MET B C 1
ATOM 3898 O O . MET B 1 219 ? -11.672 7.109 2.941 1 92.19 219 MET B O 1
ATOM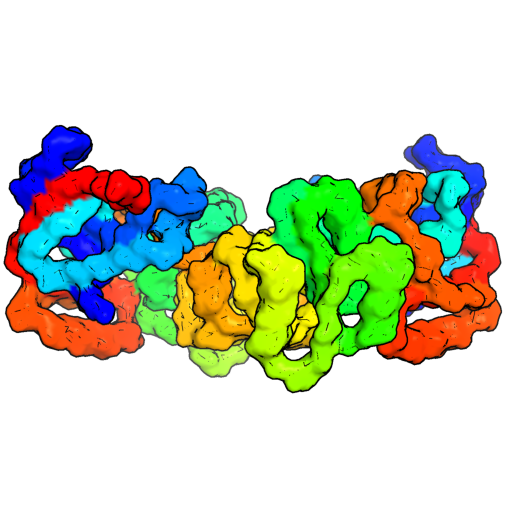 3902 N N . LYS B 1 220 ? -10.781 6.199 1.095 1 95 220 LYS B N 1
ATOM 3903 C CA . LYS B 1 220 ? -11.102 4.844 1.527 1 95 220 LYS B CA 1
ATOM 3904 C C . LYS B 1 220 ? -9.953 4.227 2.316 1 95 220 LYS B C 1
ATOM 3906 O O . LYS B 1 220 ? -10.109 3.162 2.918 1 95 220 LYS B O 1
ATOM 3911 N N . ASN B 1 221 ? -8.859 4.945 2.256 1 96.94 221 ASN B N 1
ATOM 3912 C CA . ASN B 1 221 ? -7.684 4.465 2.967 1 96.94 221 ASN B CA 1
ATOM 3913 C C . ASN B 1 221 ? -7.289 3.061 2.514 1 96.94 221 ASN B C 1
ATOM 3915 O O . ASN B 1 221 ? -7.066 2.176 3.344 1 96.94 221 ASN B O 1
ATOM 3919 N N . ILE B 1 222 ? -7.242 2.832 1.203 1 97.75 222 ILE B N 1
ATOM 3920 C CA . ILE B 1 222 ? -6.902 1.534 0.628 1 97.75 222 ILE B CA 1
ATOM 3921 C C . ILE B 1 222 ? -5.387 1.399 0.515 1 97.75 222 ILE B C 1
ATOM 3923 O O . ILE B 1 222 ? -4.723 2.256 -0.072 1 97.75 222 ILE B O 1
ATOM 3927 N N . ARG B 1 223 ? -4.875 0.369 1.061 1 97.94 223 ARG B N 1
ATOM 3928 C CA . ARG B 1 223 ? -3.457 0.066 0.907 1 97.94 223 ARG B CA 1
ATOM 3929 C C . ARG B 1 223 ? -3.201 -0.732 -0.367 1 97.94 223 ARG B C 1
ATOM 3931 O O . ARG B 1 223 ? -3.938 -1.674 -0.673 1 97.94 223 ARG B O 1
ATOM 3938 N N . LEU B 1 224 ? -2.195 -0.355 -1.134 1 98.06 224 LEU B N 1
ATOM 3939 C CA . LEU B 1 224 ? -1.732 -1.108 -2.293 1 98.06 224 LEU B CA 1
ATOM 3940 C C . LEU B 1 224 ? -0.416 -1.816 -1.991 1 98.06 224 LEU B C 1
ATOM 3942 O O . LEU B 1 224 ? 0.59 -1.168 -1.697 1 98.06 224 LEU B O 1
ATOM 3946 N N . VAL B 1 225 ? -0.469 -3.137 -2.104 1 98.19 225 VAL B N 1
ATOM 3947 C CA . VAL B 1 225 ? 0.669 -3.953 -1.695 1 98.19 225 VAL B CA 1
ATOM 3948 C C . VAL B 1 225 ? 1.121 -4.828 -2.861 1 98.19 225 VAL B C 1
ATOM 3950 O O . VAL B 1 225 ? 0.337 -5.621 -3.391 1 98.19 225 VAL B O 1
ATOM 3953 N N . PRO B 1 226 ? 2.354 -4.691 -3.23 1 97.5 226 PRO B N 1
ATOM 3954 C CA . PRO B 1 226 ? 2.85 -5.5 -4.344 1 97.5 226 PRO B CA 1
ATOM 3955 C C . PRO B 1 226 ? 3.211 -6.926 -3.928 1 97.5 226 PRO B C 1
ATOM 3957 O O . PRO B 1 226 ? 3.635 -7.148 -2.791 1 97.5 226 PRO B O 1
ATOM 3960 N N . SER B 1 227 ? 2.998 -7.828 -4.777 1 97.31 227 SER B N 1
ATOM 3961 C CA . SER B 1 227 ? 3.469 -9.203 -4.684 1 97.31 227 SER B CA 1
ATOM 3962 C C . SER B 1 227 ? 4.164 -9.641 -5.973 1 97.31 227 SER B C 1
ATOM 3964 O O . SER B 1 227 ? 3.51 -9.852 -6.996 1 97.31 227 SER B O 1
ATOM 3966 N N . PHE B 1 228 ? 5.453 -9.695 -5.883 1 93.25 228 PHE B N 1
ATOM 3967 C CA . PHE B 1 228 ? 6.25 -10.039 -7.055 1 93.25 228 PHE B CA 1
ATOM 3968 C C . PHE B 1 228 ? 7.137 -11.242 -6.773 1 93.25 228 PHE B C 1
ATOM 3970 O O . PHE B 1 228 ? 7.836 -11.281 -5.758 1 93.25 228 PHE B O 1
ATOM 3977 N N . ARG B 1 229 ? 7.07 -12.141 -7.668 1 91.31 229 ARG B N 1
ATOM 3978 C CA . ARG B 1 229 ? 7.75 -13.406 -7.406 1 91.31 229 ARG B CA 1
ATOM 3979 C C . ARG B 1 229 ? 7.355 -13.969 -6.043 1 91.31 229 ARG B C 1
ATOM 3981 O O . ARG B 1 229 ? 6.23 -13.773 -5.586 1 91.31 229 ARG B O 1
ATOM 3988 N N . SER B 1 230 ? 8.102 -14.953 -5.586 1 93.69 230 SER B N 1
ATOM 3989 C CA . SER B 1 230 ? 7.762 -15.508 -4.281 1 93.69 230 SER B CA 1
ATOM 3990 C C . SER B 1 230 ? 9.008 -15.922 -3.512 1 93.69 230 SER B C 1
ATOM 3992 O O . SER B 1 230 ? 10.055 -16.172 -4.109 1 93.69 230 SER B O 1
ATOM 3994 N N . ALA B 1 231 ? 8.891 -15.797 -2.268 1 95.19 231 ALA B N 1
ATOM 3995 C CA . ALA B 1 231 ? 9.922 -16.266 -1.353 1 95.19 231 ALA B CA 1
ATOM 3996 C C . ALA B 1 231 ? 9.336 -17.172 -0.269 1 95.19 231 ALA B C 1
ATOM 3998 O O . ALA B 1 231 ? 8.328 -16.828 0.352 1 95.19 231 ALA B O 1
ATOM 3999 N N . ASN B 1 232 ? 9.938 -18.359 -0.164 1 95.62 232 ASN B N 1
ATOM 4000 C CA . ASN B 1 232 ? 9.578 -19.281 0.903 1 95.62 232 ASN B CA 1
ATOM 4001 C C . ASN B 1 232 ? 8.141 -19.781 0.751 1 95.62 232 ASN B C 1
ATOM 4003 O O . ASN B 1 232 ? 7.453 -20.016 1.745 1 95.62 232 ASN B O 1
ATOM 4007 N N . MET B 1 233 ? 7.711 -19.906 -0.463 1 96.69 233 MET B N 1
ATOM 4008 C CA . MET B 1 233 ? 6.305 -20.25 -0.65 1 96.69 233 MET B CA 1
ATOM 4009 C C . MET B 1 233 ? 6.16 -21.641 -1.235 1 96.69 233 MET B C 1
ATOM 4011 O O . MET B 1 233 ? 5.066 -22.219 -1.234 1 96.69 233 MET B O 1
ATOM 4015 N N . TYR B 1 234 ? 7.223 -22.25 -1.708 1 96 234 TYR B N 1
ATOM 4016 C CA . TYR B 1 234 ? 7.137 -23.547 -2.367 1 96 234 TYR B CA 1
ATOM 4017 C C . TYR B 1 234 ? 6.648 -24.625 -1.401 1 96 234 TYR B C 1
ATOM 4019 O O . TYR B 1 234 ? 5.793 -25.438 -1.751 1 96 234 TYR B O 1
ATOM 4027 N N . PRO B 1 235 ? 7.168 -24.625 -0.143 1 96.62 235 PRO B N 1
ATOM 4028 C CA . PRO B 1 235 ? 6.629 -25.641 0.781 1 96.62 235 PRO B CA 1
ATOM 4029 C C . PRO B 1 235 ? 5.121 -25.516 0.977 1 96.62 235 PRO B C 1
ATOM 4031 O O . PRO B 1 235 ? 4.41 -26.516 0.997 1 96.62 235 PRO B O 1
ATOM 4034 N N . THR B 1 236 ? 4.66 -24.266 1.077 1 97.25 236 THR B N 1
ATOM 4035 C CA . THR B 1 236 ? 3.229 -24.031 1.21 1 97.25 236 THR B CA 1
ATOM 4036 C C . THR B 1 236 ? 2.482 -24.531 -0.027 1 97.25 236 THR B C 1
ATOM 4038 O O . THR B 1 236 ? 1.469 -25.219 0.089 1 97.25 236 THR B O 1
ATOM 4041 N N . ALA B 1 237 ? 2.965 -24.203 -1.159 1 97.75 237 ALA B N 1
ATOM 4042 C CA . ALA B 1 237 ? 2.348 -24.609 -2.418 1 97.75 237 ALA B CA 1
ATOM 4043 C C . ALA B 1 237 ? 2.277 -26.141 -2.525 1 97.75 237 ALA B C 1
ATOM 4045 O O . ALA B 1 237 ? 1.223 -26.703 -2.836 1 97.75 237 ALA B O 1
ATOM 4046 N N . LEU B 1 238 ? 3.352 -26.781 -2.184 1 97.56 238 LEU B N 1
ATOM 4047 C CA . LEU B 1 238 ? 3.412 -28.234 -2.297 1 97.56 238 LEU B CA 1
ATOM 4048 C C . LEU B 1 238 ? 2.477 -28.906 -1.291 1 97.56 238 LEU B C 1
ATOM 4050 O O . LEU B 1 238 ? 1.872 -29.938 -1.588 1 97.56 238 LEU B O 1
ATOM 4054 N N . GLN B 1 239 ? 2.383 -28.297 -0.159 1 97.75 239 GLN B N 1
ATOM 4055 C CA . GLN B 1 239 ? 1.455 -28.812 0.836 1 97.75 239 GLN B CA 1
ATOM 4056 C C . GLN B 1 239 ? 0.011 -28.703 0.356 1 97.75 239 GLN B C 1
ATOM 4058 O O . GLN B 1 239 ? -0.794 -29.609 0.577 1 97.75 239 GLN B O 1
ATOM 4063 N N . LEU B 1 240 ? -0.324 -27.672 -0.251 1 97.81 240 LEU B N 1
ATOM 4064 C CA . LEU B 1 240 ? -1.671 -27.484 -0.782 1 97.81 240 LEU B CA 1
ATOM 4065 C C . LEU B 1 240 ? -1.959 -28.5 -1.888 1 97.81 240 LEU B C 1
ATOM 4067 O O . LEU B 1 240 ? -3.061 -29.047 -1.96 1 97.81 240 LEU B O 1
ATOM 4071 N N . MET B 1 241 ? -1.008 -28.719 -2.734 1 97.25 241 MET B N 1
ATOM 4072 C CA . MET B 1 241 ? -1.165 -29.719 -3.787 1 97.25 241 MET B CA 1
ATOM 4073 C C . MET B 1 241 ? -1.34 -31.109 -3.195 1 97.25 241 MET B C 1
ATOM 4075 O O . MET B 1 241 ? -2.248 -31.844 -3.586 1 97.25 241 MET B O 1
ATOM 4079 N N . LYS B 1 242 ? -0.532 -31.391 -2.223 1 97.38 242 LYS B N 1
ATOM 4080 C CA . LYS B 1 242 ? -0.538 -32.719 -1.588 1 97.38 242 LYS B CA 1
ATOM 4081 C C . LYS B 1 242 ? -1.871 -32.969 -0.897 1 97.38 242 LYS B C 1
ATOM 4083 O O . LYS B 1 242 ? -2.395 -34.094 -0.963 1 97.38 242 LYS B O 1
ATOM 4088 N N . SER B 1 243 ? -2.459 -31.984 -0.302 1 96.88 243 SER B N 1
ATOM 4089 C CA . SER B 1 243 ? -3.693 -32.125 0.461 1 96.88 243 SER B CA 1
ATOM 4090 C C . SER B 1 243 ? -4.914 -32.156 -0.456 1 96.88 243 SER B C 1
ATOM 4092 O O . SER B 1 243 ? -6.031 -32.406 -0.005 1 96.88 243 SER B O 1
ATOM 4094 N N . GLY B 1 244 ? -4.699 -31.781 -1.714 1 96.25 244 GLY B N 1
ATOM 4095 C CA . GLY B 1 244 ? -5.801 -31.766 -2.664 1 96.25 244 GLY B CA 1
ATOM 4096 C C . GLY B 1 244 ? -6.555 -30.453 -2.68 1 96.25 244 GLY B C 1
ATOM 4097 O O . GLY B 1 244 ? -7.496 -30.281 -3.459 1 96.25 244 GLY B O 1
ATOM 4098 N N . ARG B 1 245 ? -6.113 -29.516 -1.916 1 96.44 245 ARG B N 1
ATOM 4099 C CA . ARG B 1 245 ? -6.789 -28.219 -1.828 1 96.44 245 ARG B CA 1
ATOM 4100 C C . ARG B 1 245 ? -6.434 -27.344 -3.016 1 96.44 245 ARG B C 1
ATOM 4102 O O . ARG B 1 245 ? -7.102 -26.328 -3.271 1 96.44 245 ARG B O 1
ATOM 4109 N N . ALA B 1 246 ? -5.398 -27.719 -3.713 1 97.25 246 ALA B N 1
ATOM 4110 C CA . ALA B 1 246 ? -5.02 -27.062 -4.961 1 97.25 246 ALA B CA 1
ATOM 4111 C C . ALA B 1 246 ? -4.789 -28.078 -6.07 1 97.25 246 ALA B C 1
ATOM 4113 O O . ALA B 1 246 ? -3.654 -28.516 -6.297 1 97.25 246 ALA B O 1
ATOM 4114 N N . PRO B 1 247 ? -5.816 -28.406 -6.758 1 95.88 247 PRO B N 1
ATOM 4115 C CA . PRO B 1 247 ? -5.691 -29.406 -7.816 1 95.88 247 PRO B CA 1
ATOM 4116 C C . PRO B 1 247 ? -5.059 -28.844 -9.086 1 95.88 247 PRO B C 1
ATOM 4118 O O . PRO B 1 247 ? -5.723 -28.766 -10.125 1 95.88 247 PRO B O 1
ATOM 4121 N N . MET B 1 248 ? -3.82 -28.641 -9.078 1 94.06 248 MET B N 1
ATOM 4122 C CA . MET B 1 248 ? -3.1 -27.953 -10.141 1 94.06 248 MET B CA 1
ATOM 4123 C C . MET B 1 248 ? -3.039 -28.812 -11.398 1 94.06 248 MET B C 1
ATOM 4125 O O . MET B 1 248 ? -2.828 -28.281 -12.5 1 94.06 248 MET B O 1
ATOM 4129 N N . HIS B 1 249 ? -3.191 -30.094 -11.266 1 91.69 249 HIS B N 1
ATOM 4130 C CA . HIS B 1 249 ? -3.166 -31 -12.414 1 91.69 249 HIS B CA 1
ATOM 4131 C C . HIS B 1 249 ? -4.258 -30.641 -13.414 1 91.69 249 HIS B C 1
ATOM 4133 O O . HIS B 1 249 ? -4.113 -30.891 -14.617 1 91.69 249 HIS B O 1
ATOM 4139 N N . LYS B 1 250 ? -5.328 -30 -13 1 91.06 250 LYS B N 1
ATOM 4140 C CA . LYS B 1 250 ? -6.449 -29.625 -13.859 1 91.06 250 LYS B CA 1
ATOM 4141 C C . LYS B 1 250 ? -6.059 -28.484 -14.789 1 91.06 250 LYS B C 1
ATOM 4143 O O . LYS B 1 250 ? -6.773 -28.188 -15.75 1 91.06 250 LYS B O 1
ATOM 4148 N N . PHE B 1 251 ? -4.949 -27.859 -14.57 1 89 251 PHE B N 1
ATOM 4149 C CA . PHE B 1 251 ? -4.566 -26.688 -15.336 1 89 251 PHE B CA 1
ATOM 4150 C C . PHE B 1 251 ? -3.318 -26.969 -16.172 1 89 251 PHE B C 1
ATOM 4152 O O . PHE B 1 251 ? -2.654 -26.031 -16.625 1 89 251 PHE B O 1
ATOM 4159 N N . ILE B 1 252 ? -2.977 -28.141 -16.297 1 86.75 252 ILE B N 1
ATOM 4160 C CA . ILE B 1 252 ? -1.941 -28.562 -17.234 1 86.75 252 ILE B CA 1
ATOM 4161 C C . ILE B 1 252 ? -2.492 -28.531 -18.656 1 86.75 252 ILE B C 1
ATOM 4163 O O . ILE B 1 252 ? -3.547 -29.109 -18.938 1 86.75 252 ILE B O 1
ATOM 4167 N N . GLY B 1 253 ? -1.836 -27.844 -19.453 1 83.69 253 GLY B N 1
ATOM 4168 C CA . GLY B 1 253 ? -2.197 -27.828 -20.859 1 83.69 253 GLY B CA 1
ATOM 4169 C C . GLY B 1 253 ? -1.537 -28.938 -21.656 1 83.69 253 GLY B C 1
ATOM 4170 O O . GLY B 1 253 ? -1.467 -30.078 -21.203 1 83.69 253 GLY B O 1
ATOM 4171 N N . GLN B 1 254 ? -1.119 -28.562 -22.828 1 82.44 254 GLN B N 1
ATOM 4172 C CA . GLN B 1 254 ? -0.475 -29.547 -23.688 1 82.44 254 GLN B CA 1
ATOM 4173 C C . GLN B 1 254 ? 0.934 -29.875 -23.203 1 82.44 254 GLN B C 1
ATOM 4175 O O . GLN B 1 254 ? 1.652 -28.984 -22.734 1 82.44 254 GLN B O 1
ATOM 4180 N N . VAL B 1 255 ? 1.2 -31.094 -23.344 1 84.31 255 VAL B N 1
ATOM 4181 C CA . VAL B 1 255 ? 2.529 -31.594 -22.984 1 84.31 255 VAL B CA 1
ATOM 4182 C C . VAL B 1 255 ? 3.281 -32 -24.25 1 84.31 255 VAL B C 1
ATOM 4184 O O . VAL B 1 255 ? 2.764 -32.781 -25.062 1 84.31 255 VAL B O 1
ATOM 4187 N N . PHE B 1 256 ? 4.453 -31.469 -24.359 1 83.19 256 PHE B N 1
ATOM 4188 C CA . PHE B 1 256 ? 5.266 -31.75 -25.547 1 83.19 256 PHE B CA 1
ATOM 4189 C C . PHE B 1 256 ? 6.531 -32.5 -25.172 1 83.19 256 PHE B C 1
ATOM 4191 O O . PHE B 1 256 ? 7.027 -32.375 -24.047 1 83.19 256 PHE B O 1
ATOM 4198 N N . ALA B 1 257 ? 6.98 -33.25 -26.141 1 80.12 257 ALA B N 1
ATOM 4199 C CA . ALA B 1 257 ? 8.281 -33.875 -25.969 1 80.12 257 ALA B CA 1
ATOM 4200 C C . ALA B 1 257 ? 9.414 -32.875 -26.219 1 80.12 257 ALA B C 1
ATOM 4202 O O . ALA B 1 257 ? 9.203 -31.844 -26.859 1 80.12 257 ALA B O 1
ATOM 4203 N N . TRP B 1 258 ? 10.562 -33.156 -25.688 1 75.94 258 TRP B N 1
ATOM 4204 C CA . TRP B 1 258 ? 11.734 -32.312 -25.812 1 75.94 258 TRP B CA 1
ATOM 4205 C C . TRP B 1 258 ? 12.016 -31.969 -27.266 1 75.94 258 TRP B C 1
ATOM 4207 O O . TRP B 1 258 ? 12.438 -30.859 -27.594 1 75.94 258 TRP B O 1
ATOM 4217 N N . GLY B 1 259 ? 11.883 -32.938 -28.078 1 74.56 259 GLY B N 1
ATOM 4218 C CA . GLY B 1 259 ? 12.148 -32.75 -29.5 1 74.56 259 GLY B CA 1
ATOM 4219 C C . GLY B 1 259 ? 11.195 -31.766 -30.156 1 74.56 259 GLY B C 1
ATOM 4220 O O . GLY B 1 259 ? 11.461 -31.281 -31.266 1 74.56 259 GLY B O 1
ATOM 4221 N N . ASN B 1 260 ? 10.156 -31.438 -29.484 1 80.25 260 ASN B N 1
ATOM 4222 C CA . ASN B 1 260 ? 9.148 -30.562 -30.062 1 80.25 260 ASN B CA 1
ATOM 4223 C C . ASN B 1 260 ? 9.07 -29.219 -29.312 1 80.25 260 ASN B C 1
ATOM 4225 O O . ASN B 1 260 ? 7.98 -28.688 -29.109 1 80.25 260 ASN B O 1
ATOM 4229 N N . VAL B 1 261 ? 10.148 -28.781 -28.797 1 76.44 261 VAL B N 1
ATOM 4230 C CA . VAL B 1 261 ? 10.203 -27.578 -27.969 1 76.44 261 VAL B CA 1
ATOM 4231 C C . VAL B 1 261 ? 9.703 -26.391 -28.766 1 76.44 261 VAL B C 1
ATOM 4233 O O . VAL B 1 261 ? 9.047 -25.5 -28.234 1 76.44 261 VAL B O 1
ATOM 4236 N N . GLU B 1 262 ? 10.008 -26.375 -29.984 1 78.69 262 GLU B N 1
ATOM 4237 C CA . GLU B 1 262 ? 9.578 -25.25 -30.812 1 78.69 262 GLU B CA 1
ATOM 4238 C C . GLU B 1 262 ? 8.055 -25.203 -30.906 1 78.69 262 GLU B C 1
ATOM 4240 O O . GLU B 1 262 ? 7.461 -24.125 -30.844 1 78.69 262 GLU B O 1
ATOM 4245 N N . GLU B 1 263 ? 7.504 -26.344 -31.125 1 80.12 263 GLU B N 1
ATOM 4246 C CA . GLU B 1 263 ? 6.047 -26.422 -31.172 1 80.12 263 GLU B CA 1
ATOM 4247 C C . GLU B 1 263 ? 5.434 -25.984 -29.844 1 80.12 263 GLU B C 1
ATOM 4249 O O . GLU B 1 263 ? 4.383 -25.344 -29.812 1 80.12 263 GLU B O 1
ATOM 4254 N N . ALA B 1 264 ? 6.059 -26.359 -28.812 1 76.62 264 ALA B N 1
ATOM 4255 C CA . ALA B 1 264 ? 5.59 -26.016 -27.484 1 76.62 264 ALA B CA 1
ATOM 4256 C C . ALA B 1 264 ? 5.562 -24.5 -27.297 1 76.62 264 ALA B C 1
ATOM 4258 O O . ALA B 1 264 ? 4.598 -23.953 -26.75 1 76.62 264 ALA B O 1
ATOM 4259 N N . PHE B 1 265 ? 6.543 -23.922 -27.75 1 76.25 265 PHE B N 1
ATOM 4260 C CA . PHE B 1 265 ? 6.637 -22.469 -27.625 1 76.25 265 PHE B CA 1
ATOM 4261 C C . PHE B 1 265 ? 5.562 -21.781 -28.453 1 76.25 265 PHE B C 1
ATOM 4263 O O . PHE B 1 265 ? 4.961 -20.797 -28.016 1 76.25 265 PHE B O 1
ATOM 4270 N N . GLN B 1 266 ? 5.363 -22.266 -29.609 1 76.69 266 GLN B N 1
ATOM 4271 C CA . GLN B 1 266 ? 4.324 -21.703 -30.469 1 76.69 266 GLN B CA 1
ATOM 4272 C C . GLN B 1 266 ? 2.943 -21.859 -29.844 1 76.69 266 GLN B C 1
ATOM 4274 O O . GLN B 1 266 ? 2.125 -20.938 -29.891 1 76.69 266 GLN B O 1
ATOM 4279 N N . CYS B 1 267 ? 2.822 -22.969 -29.297 1 75.12 267 CYS B N 1
ATOM 4280 C CA . CYS B 1 267 ? 1.56 -23.234 -28.609 1 75.12 267 CYS B CA 1
ATOM 4281 C C . CYS B 1 267 ? 1.361 -22.281 -27.438 1 75.12 267 CYS B C 1
ATOM 4283 O O . CYS B 1 267 ? 0.265 -21.75 -27.234 1 75.12 267 CYS B O 1
ATOM 4285 N N . ALA B 1 268 ? 2.412 -22.141 -26.688 1 71.69 268 ALA B N 1
ATOM 4286 C CA . ALA B 1 268 ? 2.336 -21.266 -25.516 1 71.69 268 ALA B CA 1
ATOM 4287 C C . ALA B 1 268 ? 2.016 -19.828 -25.922 1 71.69 268 ALA B C 1
ATOM 4289 O O . ALA B 1 268 ? 1.291 -19.125 -25.219 1 71.69 268 ALA B O 1
ATOM 4290 N N . LEU B 1 269 ? 2.543 -19.422 -26.969 1 66.44 269 LEU B N 1
ATOM 4291 C CA . LEU B 1 269 ? 2.305 -18.078 -27.469 1 66.44 269 LEU B CA 1
ATOM 4292 C C . LEU B 1 269 ? 0.862 -17.922 -27.938 1 66.44 269 LEU B C 1
ATOM 4294 O O . LEU B 1 269 ? 0.255 -16.859 -27.734 1 66.44 269 LEU B O 1
ATOM 4298 N N . HIS B 1 270 ? 0.486 -18.938 -28.578 1 60.38 270 HIS B N 1
ATOM 4299 C CA . HIS B 1 270 ? -0.875 -18.906 -29.109 1 60.38 270 HIS B CA 1
ATOM 4300 C C . HIS B 1 270 ? -1.898 -19.109 -28 1 60.38 270 HIS B C 1
ATOM 4302 O O . HIS B 1 270 ? -2.967 -18.5 -28 1 60.38 270 HIS B O 1
ATOM 4308 N N . GLU B 1 271 ? -1.563 -20.031 -27.188 1 53.97 271 GLU B N 1
ATOM 4309 C CA . GLU B 1 271 ? -2.467 -20.375 -26.094 1 53.97 271 GLU B CA 1
ATOM 4310 C C . GLU B 1 271 ? -2.482 -19.281 -25.031 1 53.97 271 GLU B C 1
ATOM 4312 O O . GLU B 1 271 ? -3.398 -19.203 -24.203 1 53.97 271 GLU B O 1
ATOM 4317 N N . SER B 1 272 ? -1.275 -18.609 -24.859 1 53.22 272 SER B N 1
ATOM 4318 C CA . SER B 1 272 ? -1.277 -17.453 -23.969 1 53.22 272 SER B CA 1
ATOM 4319 C C . SER B 1 272 ? -2.545 -16.625 -24.141 1 53.22 272 SER B C 1
ATOM 4321 O O . SER B 1 272 ? -3.031 -16.016 -23.188 1 53.22 272 SER B O 1
ATOM 4323 N N . ASN B 1 273 ? -2.926 -16.516 -25.453 1 45.84 273 ASN B N 1
ATOM 4324 C CA . ASN B 1 273 ? -4.203 -15.852 -25.703 1 45.84 273 ASN B CA 1
ATOM 4325 C C . ASN B 1 273 ? -5.348 -16.562 -24.984 1 45.84 273 ASN B C 1
ATOM 4327 O O . ASN B 1 273 ? -6.398 -15.953 -24.734 1 45.84 273 ASN B O 1
ATOM 4331 N N . VAL B 1 274 ? -5.309 -17.859 -24.938 1 48.56 274 VAL B N 1
ATOM 4332 C CA . VAL B 1 274 ? -6.531 -18.578 -24.609 1 48.56 274 VAL B CA 1
ATOM 4333 C C . VAL B 1 274 ? -6.504 -18.969 -23.125 1 48.56 274 VAL B C 1
ATOM 4335 O O . VAL B 1 274 ? -7.555 -19.094 -22.5 1 48.56 274 VAL B O 1
ATOM 4338 N N . GLY B 1 275 ? -5.395 -19.359 -22.312 1 60 275 GLY B N 1
ATOM 4339 C CA . GLY B 1 275 ? -6.074 -20.094 -21.25 1 60 275 GLY B CA 1
ATOM 4340 C C . GLY B 1 275 ? -5.23 -20.25 -20 1 60 275 GLY B C 1
ATOM 4341 O O . GLY B 1 275 ? -4.184 -19.609 -19.875 1 60 275 GLY B O 1
ATOM 4342 N N . LEU B 1 276 ? -5.617 -20.562 -18.922 1 71.62 276 LEU B N 1
ATOM 4343 C CA . LEU B 1 276 ? -5.258 -20.906 -17.562 1 71.62 276 LEU B CA 1
ATOM 4344 C C . LEU B 1 276 ? -4.277 -22.078 -17.531 1 71.62 276 LEU B C 1
ATOM 4346 O O . LEU B 1 276 ? -3.578 -22.281 -16.531 1 71.62 276 LEU B O 1
ATOM 4350 N N . ARG B 1 277 ? -4.035 -22.656 -18.797 1 66.5 277 ARG B N 1
ATOM 4351 C CA . ARG B 1 277 ? -3.252 -23.891 -18.75 1 66.5 277 ARG B CA 1
ATOM 4352 C C . ARG B 1 277 ? -1.812 -23.641 -19.188 1 66.5 277 ARG B C 1
ATOM 4354 O O . ARG B 1 277 ? -1.562 -22.844 -20.094 1 66.5 277 ARG B O 1
ATOM 4361 N N . LYS B 1 278 ? -0.936 -24.328 -18.562 1 76.06 278 LYS B N 1
ATOM 4362 C CA . LYS B 1 278 ? 0.494 -24.203 -18.828 1 76.06 278 LYS B CA 1
ATOM 4363 C C . LYS B 1 278 ? 0.986 -25.312 -19.75 1 76.06 278 LYS B C 1
ATOM 4365 O O . LYS B 1 278 ? 0.611 -26.469 -19.594 1 76.06 278 LYS B O 1
ATOM 4370 N N . VAL B 1 279 ? 1.757 -24.922 -20.734 1 70.88 279 VAL B N 1
ATOM 4371 C CA . VAL B 1 279 ? 2.395 -25.875 -21.641 1 70.88 279 VAL B CA 1
ATOM 4372 C C . VAL B 1 279 ? 3.641 -26.453 -20.984 1 70.88 279 VAL B C 1
ATOM 4374 O O . VAL B 1 279 ? 4.426 -25.719 -20.359 1 70.88 279 VAL B O 1
ATOM 4377 N N . ILE B 1 280 ? 3.742 -27.734 -21.109 1 73.81 280 ILE B N 1
ATOM 4378 C CA . ILE B 1 280 ? 4.863 -28.422 -20.484 1 73.81 280 ILE B CA 1
ATOM 4379 C C . ILE B 1 280 ? 5.715 -29.094 -21.547 1 73.81 280 ILE B C 1
ATOM 4381 O O . ILE B 1 280 ? 5.184 -29.641 -22.531 1 73.81 280 ILE B O 1
ATOM 4385 N N . VAL B 1 281 ? 6.969 -28.984 -21.438 1 72.81 281 VAL B N 1
ATOM 4386 C CA . VAL B 1 281 ? 7.898 -29.734 -22.281 1 72.81 281 VAL B CA 1
ATOM 4387 C C . VAL B 1 281 ? 8.633 -30.781 -21.453 1 72.81 281 VAL B C 1
ATOM 4389 O O . VAL B 1 281 ? 9.273 -30.453 -20.453 1 72.81 281 VAL B O 1
ATOM 4392 N N . ASN B 1 282 ? 8.484 -32 -21.859 1 71.12 282 ASN B N 1
ATOM 4393 C CA . ASN B 1 282 ? 9.133 -33.094 -21.156 1 71.12 282 ASN B CA 1
ATOM 4394 C C . ASN B 1 282 ? 10.5 -33.406 -21.766 1 71.12 282 ASN B C 1
ATOM 4396 O O . ASN B 1 282 ? 10.602 -33.781 -22.938 1 71.12 282 ASN B O 1
ATOM 4400 N N . GLY B 1 283 ? 11.477 -32.844 -21.156 1 63.25 283 GLY B N 1
ATOM 4401 C CA . GLY B 1 283 ? 12.812 -33.188 -21.625 1 63.25 283 GLY B CA 1
ATOM 4402 C C . GLY B 1 283 ? 13.281 -34.531 -21.125 1 63.25 283 GLY B C 1
ATOM 4403 O O . GLY B 1 283 ? 12.648 -35.156 -20.266 1 63.25 283 GLY B O 1
ATOM 4404 N N . LYS B 1 284 ? 14.258 -35.125 -21.922 1 53.56 284 LYS B N 1
ATOM 4405 C CA . LYS B 1 284 ? 14.891 -36.344 -21.406 1 53.56 284 LYS B CA 1
ATOM 4406 C C . LYS B 1 284 ? 15.234 -36.188 -19.922 1 53.56 284 LYS B C 1
ATOM 4408 O O . LYS B 1 284 ? 15.328 -35.062 -19.406 1 53.56 284 LYS B O 1
ATOM 4413 N N . SER B 1 285 ? 15.375 -37.094 -19.078 1 47.53 285 SER B N 1
ATOM 4414 C CA . SER B 1 285 ? 15.68 -37.125 -17.656 1 47.53 285 SER B CA 1
ATOM 4415 C C . SER B 1 285 ? 16.531 -35.938 -17.25 1 47.53 285 SER B C 1
ATOM 4417 O O . SER B 1 285 ? 17.656 -35.781 -17.703 1 47.53 285 SER B O 1
ATOM 4419 N N . SER B 1 286 ? 15.82 -34.719 -17.016 1 53.19 286 SER B N 1
ATOM 4420 C CA . SER B 1 286 ? 16.688 -33.656 -16.5 1 53.19 286 SER B CA 1
ATOM 4421 C C . SER B 1 286 ? 17.344 -34.062 -15.195 1 53.19 286 SER B C 1
ATOM 4423 O O . SER B 1 286 ? 16.656 -34.406 -14.219 1 53.19 286 SER B O 1
ATOM 4425 N N . ASN B 1 287 ? 18.594 -34.531 -15.281 1 46.38 287 ASN B N 1
ATOM 4426 C CA . ASN B 1 287 ? 19.438 -34.844 -14.133 1 46.38 287 ASN B CA 1
ATOM 4427 C C . ASN B 1 287 ? 19.953 -33.562 -13.461 1 46.38 287 ASN B C 1
ATOM 4429 O O . ASN B 1 287 ? 20.344 -32.625 -14.141 1 46.38 287 ASN B O 1
ATOM 4433 N N . ILE B 1 288 ? 19.578 -33.469 -12.188 1 51 288 ILE B N 1
ATOM 4434 C CA . ILE B 1 288 ? 19.953 -32.25 -11.438 1 51 288 ILE B CA 1
ATOM 4435 C C . ILE B 1 288 ? 21.109 -32.562 -10.492 1 51 288 ILE B C 1
ATOM 4437 O O . ILE B 1 288 ? 21.031 -33.531 -9.703 1 51 288 ILE B O 1
ATOM 4441 N N . GLY B 1 289 ? 22.266 -31.953 -10.75 1 49.25 289 GLY B N 1
ATOM 4442 C CA . GLY B 1 289 ? 23.312 -31.922 -9.727 1 49.25 289 GLY B CA 1
ATOM 4443 C C . GLY B 1 289 ? 23.047 -30.875 -8.656 1 49.25 289 GLY B C 1
ATOM 4444 O O . GLY B 1 289 ? 22.688 -29.734 -8.961 1 49.25 289 GLY B O 1
ATOM 4445 N N . LEU B 1 290 ? 22.938 -31.312 -7.516 1 54 290 LEU B N 1
ATOM 4446 C CA . LEU B 1 290 ? 22.672 -30.406 -6.402 1 54 290 LEU B CA 1
ATOM 4447 C C . LEU B 1 290 ? 23.969 -29.984 -5.727 1 54 290 LEU B C 1
ATOM 4449 O O . LEU B 1 290 ? 24.859 -30.797 -5.516 1 54 290 LEU B O 1
ATOM 4453 N N . GLN B 1 291 ? 24.234 -28.719 -5.648 1 52.81 291 GLN B N 1
ATOM 4454 C CA . GLN B 1 291 ? 25.359 -28.188 -4.879 1 52.81 291 GLN B CA 1
ATOM 4455 C C . GLN B 1 291 ? 24.875 -27.266 -3.766 1 52.81 291 GLN B C 1
ATOM 4457 O O . GLN B 1 291 ? 23.797 -26.672 -3.863 1 52.81 291 GLN B O 1
ATOM 4462 N N . ALA B 1 292 ? 25.547 -27.219 -2.566 1 44.16 292 ALA B N 1
ATOM 4463 C CA . ALA B 1 292 ? 25.312 -26.188 -1.562 1 44.16 292 ALA B CA 1
ATOM 4464 C C . ALA B 1 292 ? 25.562 -24.797 -2.135 1 44.16 292 ALA B C 1
ATOM 4466 O O . ALA B 1 292 ? 26.391 -24.625 -3.033 1 44.16 292 ALA B O 1
ATOM 4467 N N . ARG B 1 293 ? 24.812 -23.938 -1.874 1 49.31 293 ARG B N 1
ATOM 4468 C CA . ARG B 1 293 ? 25.062 -22.562 -2.318 1 49.31 293 ARG B CA 1
ATOM 4469 C C . ARG B 1 293 ? 26.5 -22.141 -1.974 1 49.31 293 ARG B C 1
ATOM 4471 O O . ARG B 1 293 ? 26.938 -22.312 -0.839 1 49.31 293 ARG B O 1
ATOM 4478 N N . LYS B 1 294 ? 27.484 -22.141 -2.896 1 43.03 294 LYS B N 1
ATOM 4479 C CA . LYS B 1 294 ? 28.781 -21.531 -2.553 1 43.03 294 LYS B CA 1
ATOM 4480 C C . LYS B 1 294 ? 28.625 -20.047 -2.23 1 43.03 294 LYS B C 1
ATOM 4482 O O . LYS B 1 294 ? 27.969 -19.312 -2.967 1 43.03 294 LYS B O 1
ATOM 4487 N N . ARG B 1 295 ? 28.609 -19.641 -0.954 1 42.38 295 ARG B N 1
ATOM 4488 C CA . ARG B 1 295 ? 28.828 -18.234 -0.688 1 42.38 295 ARG B CA 1
ATOM 4489 C C . ARG B 1 295 ? 29.984 -17.672 -1.518 1 42.38 295 ARG B C 1
ATOM 4491 O O . ARG B 1 295 ? 31.094 -18.188 -1.441 1 42.38 295 ARG B O 1
ATOM 4498 N N . SER B 1 296 ? 29.859 -17.344 -2.746 1 34.62 296 SER B N 1
ATOM 4499 C CA . SER B 1 296 ? 31.031 -16.641 -3.25 1 34.62 296 SER B CA 1
ATOM 4500 C C . SER B 1 296 ? 31.516 -15.609 -2.244 1 34.62 296 SER B C 1
ATOM 4502 O O . SER B 1 296 ? 30.828 -14.633 -1.95 1 34.62 296 SER B O 1
ATOM 4504 N N . HIS B 1 297 ? 32 -15.914 -1.146 1 33.75 297 HIS B N 1
ATOM 4505 C CA . HIS B 1 297 ? 32.781 -14.93 -0.402 1 33.75 297 HIS B CA 1
ATOM 4506 C C . HIS B 1 297 ? 33.719 -14.172 -1.319 1 33.75 297 HIS B C 1
ATOM 4508 O O . HIS B 1 297 ? 34.531 -14.781 -2.01 1 33.75 297 HIS B O 1
ATOM 4514 N N . ARG B 1 298 ? 33.344 -13.102 -1.89 1 33.31 298 ARG B N 1
ATOM 4515 C CA . ARG B 1 298 ? 34.312 -12.102 -2.297 1 33.31 298 ARG B CA 1
ATOM 4516 C C . ARG B 1 298 ? 35.438 -11.992 -1.275 1 33.31 298 ARG B C 1
ATOM 4518 O O . ARG B 1 298 ? 36.25 -11.055 -1.324 1 33.31 298 ARG B O 1
ATOM 4525 N N . PHE B 1 299 ? 35.438 -12.5 -0.061 1 27.73 299 PHE B N 1
ATOM 4526 C CA . PHE B 1 299 ? 36.75 -12.266 0.524 1 27.73 299 PHE B CA 1
ATOM 4527 C C . PHE B 1 299 ? 37.844 -12.953 -0.291 1 27.73 299 PHE B C 1
ATOM 4529 O O . PHE B 1 299 ? 37.969 -14.18 -0.263 1 27.73 299 PHE B O 1
ATOM 4536 N N . GLN B 1 300 ? 38 -12.562 -1.563 1 23.41 300 GLN B N 1
ATOM 4537 C CA . GLN B 1 300 ? 39.344 -12.875 -2.066 1 23.41 300 GLN B CA 1
ATOM 4538 C C . GLN B 1 300 ? 40.375 -12.883 -0.936 1 23.41 300 GLN B C 1
ATOM 4540 O O . GLN B 1 300 ? 40.438 -11.938 -0.15 1 23.41 300 GLN B O 1
ATOM 4545 N N . ASP B 1 301 ? 40.875 -14.055 -0.646 1 21.14 301 ASP B N 1
ATOM 4546 C CA . ASP B 1 301 ? 42.281 -13.977 -0.236 1 21.14 301 ASP B CA 1
ATOM 4547 C C . ASP B 1 301 ? 43.094 -13.125 -1.208 1 21.14 301 ASP B C 1
ATOM 4549 O O . ASP B 1 301 ? 42.906 -13.211 -2.424 1 21.14 301 ASP B O 1
#